Protein AF-0000000080282874 (afdb_homodimer)

Nearest PDB structures (foldseek):
  2zsu-assembly3_E  TM=8.694E-01  e=5.293E-22  Pyrococcus horikoshii
  2zsu-assembly2_C  TM=8.558E-01  e=5.640E-22  Pyrococcus horikoshii
  2zsu-assembly2_D  TM=8.544E-01  e=5.539E-21  Pyrococcus horikoshii
  1mjf-assembly1_A  TM=8.705E-01  e=6.067E-19  Pyrococcus furiosus
  1mjf-assembly1_B  TM=8.726E-01  e=2.451E-18  Pyrococcus furiosus

Solvent-accessible surface area (backbone atoms only — not comparable to full-atom values): 29439 Å² total; per-residue (Å²): 126,81,69,44,74,40,66,18,83,64,42,77,52,32,31,37,36,38,40,28,70,40,81,77,42,76,49,75,55,100,83,45,39,40,36,33,26,34,34,76,50,36,57,26,37,27,47,73,45,32,81,75,42,33,59,72,50,38,63,56,47,45,45,56,45,43,47,60,28,58,52,64,16,75,48,50,46,30,35,37,35,36,43,63,59,32,39,48,63,55,52,51,42,44,66,60,56,24,61,35,32,44,37,28,30,64,54,57,66,59,28,54,50,28,17,69,69,42,93,73,37,29,42,58,67,56,44,54,32,16,60,71,50,54,71,42,42,30,49,40,74,34,53,62,69,60,47,54,54,50,37,52,74,72,64,50,64,23,19,30,38,35,42,40,61,80,77,74,60,93,49,88,78,42,77,64,44,63,66,70,34,68,65,39,52,50,56,55,57,72,28,38,40,93,57,14,22,40,18,26,64,25,42,24,57,33,67,83,45,22,64,56,25,54,53,44,50,52,49,44,59,73,69,25,55,23,70,45,40,35,50,39,65,48,70,52,42,25,21,39,24,33,24,68,58,75,60,94,52,62,49,62,53,31,25,66,40,38,86,73,55,80,67,40,80,81,69,40,50,45,68,46,38,62,26,28,36,59,69,51,57,72,67,70,71,104,126,80,70,43,74,39,68,18,82,63,40,76,52,32,33,37,36,37,41,28,70,39,79,77,44,76,49,75,56,103,83,45,39,40,36,34,24,35,36,73,52,35,57,26,38,28,47,72,47,32,80,74,42,32,60,71,51,37,64,53,47,44,47,55,45,43,47,62,28,57,51,63,17,75,49,48,47,30,35,37,33,35,42,65,60,32,39,49,63,56,52,52,42,44,64,57,56,24,60,33,32,43,36,28,31,64,53,55,66,59,29,52,50,29,16,68,70,43,94,73,36,28,42,56,66,56,44,52,32,15,61,71,49,56,72,43,42,30,50,38,75,35,54,61,71,60,48,51,53,50,36,51,74,73,65,49,64,24,19,30,39,36,44,40,62,79,76,75,58,94,49,86,77,42,77,66,45,61,67,70,34,68,64,40,52,50,56,56,57,72,28,39,40,92,56,14,23,43,17,26,64,26,40,23,56,32,67,83,47,22,64,56,25,53,52,43,51,54,50,43,60,73,70,25,54,23,69,45,40,36,50,38,63,47,68,53,41,25,22,40,25,32,24,67,60,74,59,96,51,61,51,61,51,31,23,64,41,36,83,72,58,75,66,55,68,81,68,43,50,47,68,47,38,62,24,30,35,58,69,52,58,73,67,70,72,104

Organism: Amycolatopsis orientalis (NCBI:txid31958)

Foldseek 3Di:
DDWDKFWADQFVPDTDIFTFPAWPDWDDFPAWTWTWGQGPQGTWIDTNRHTQDGPNCRVLVLCQQAQLQLLQFPDLAEEEEEDPLFALNVVLSVLLPHQAYEYEAQTPPSSCVNLPRPPRGHPNVNVVCQCVVNGRHHYHNDDPVVVLVVCVVVVAAGQEYEYEDDFDDPPPPRPCNVCQDLVVVVSNQVRYDARGKYKYWQWFQDPRTCVSNLVSLVSQVVQAQDKWKFARPVPRTIMIMGHRHHDDCSLQSSLVCQVVSVSAPPNDHSVRSNPRRDHDPVSVVD/DDWDKFWADQFVPDTDIFTFPAWPDWDDFPAWTWTWGQGPQGTWIDTNRHTQDGPNCRVLVLCQQAQLQLLQFPDLAEEEEEDPLFALNVVLSVLLPHQAYEYEAQTPPSSCVNLPRPPRGHPNVNVVCQCVVNGRHHYHNDDPVVVLVVCVVVVAAGQEYEYEDDFDDPPPPRPCNVCQDLVVVVSNQVRYDARGKYKYWQWFQDPRTCVSNLVSLVSQVVQAQDKWKFARPVPRTIMIMGHRHHDPCSLQSSLVCQVPSVSDDPNDHSVRSNPRRDHDPVSVVD

Sequence (572 aa):
MAQRRIAEPMGPGLTRHWDVEEVLFEGRTAFQNVLIGRTAQGISLFCDDERQSTELSQLVYHEALMIPSLLLADRVERVLIIGSSEGVASHLAVAAGAGVVDHVDIDAEAVRACAEHLPYGYTPGELARAERGDGKVRVHYRDGWEFLAEARERGDAYDVVVIDLPDENDDPEAQHNRLYGTDFLTRCTKLLTHGGVVGCQAGCPTLWRNQTLISSWRRFTESFGTVLYYGSDEHEWAFLSGRADVLDDPRTLVAEKIGKAGIGESTMDEDALLTNTVPPFSLRRQMAQRRIAEPMGPGLTRHWDVEEVLFEGRTAFQNVLIGRTAQGISLFCDDERQSTELSQLVYHEALMIPSLLLADRVERVLIIGSSEGVASHLAVAAGAGVVDHVDIDAEAVRACAEHLPYGYTPGELARAERGDGKVRVHYRDGWEFLAEARERGDAYDVVVIDLPDENDDPEAQHNRLYGTDFLTRCTKLLTHGGVVGCQAGCPTLWRNQTLISSWRRFTESFGTVLYYGSDEHEWAFLSGRADVLDDPRTLVAEKIGKAGIGESTMDEDALLTNTVPPFSLRRQ

pLDDT: mean 92.94, std 9.91, range [42.59, 98.81]

Structure (mmCIF, N/CA/C/O backbone):
data_AF-0000000080282874-model_v1
#
loop_
_entity.id
_entity.type
_entity.pdbx_description
1 polymer 'Polyamine aminopropyltransferase'
#
loop_
_atom_site.group_PDB
_atom_site.id
_atom_site.type_symbol
_atom_site.label_atom_id
_atom_site.label_alt_id
_atom_site.label_comp_id
_atom_site.label_asym_id
_atom_site.label_entity_id
_atom_site.label_seq_id
_atom_site.pdbx_PDB_ins_code
_atom_site.Cartn_x
_atom_site.Cartn_y
_atom_site.Cartn_z
_atom_site.occupancy
_atom_site.B_iso_or_equiv
_atom_site.auth_seq_id
_atom_site.auth_comp_id
_atom_site.auth_asym_id
_atom_site.auth_atom_id
_atom_site.pdbx_PDB_model_num
ATOM 1 N N . MET A 1 1 ? -14.344 20.844 -23.422 1 42.59 1 MET A N 1
ATOM 2 C CA . MET A 1 1 ? -13.219 21.484 -22.75 1 42.59 1 MET A CA 1
ATOM 3 C C . MET A 1 1 ? -12.023 20.547 -22.672 1 42.59 1 MET A C 1
ATOM 5 O O . MET A 1 1 ? -12.195 19.328 -22.656 1 42.59 1 MET A O 1
ATOM 9 N N . ALA A 1 2 ? -10.891 20.875 -22.984 1 52.03 2 ALA A N 1
ATOM 10 C CA . ALA A 1 2 ? -9.742 20.016 -23.234 1 52.03 2 ALA A CA 1
ATOM 11 C C . ALA A 1 2 ? -9.352 19.25 -21.969 1 52.03 2 ALA A C 1
ATOM 13 O O . ALA A 1 2 ? -9.281 19.812 -20.875 1 52.03 2 ALA A O 1
ATOM 14 N N . GLN A 1 3 ? -9.484 18.016 -21.844 1 78.25 3 GLN A N 1
ATOM 15 C CA . GLN A 1 3 ? -9.016 17.094 -20.812 1 78.25 3 GLN A CA 1
ATOM 16 C C . GLN A 1 3 ? -7.574 17.391 -20.422 1 78.25 3 GLN A C 1
ATOM 18 O O . GLN A 1 3 ? -6.727 17.641 -21.281 1 78.25 3 GLN A O 1
ATOM 23 N N . ARG A 1 4 ? -7.441 17.953 -19.109 1 92.5 4 ARG A N 1
ATOM 24 C CA . ARG A 1 4 ? -6.113 18.203 -18.562 1 92.5 4 ARG A CA 1
ATOM 25 C C . ARG A 1 4 ? -5.508 16.922 -18 1 92.5 4 ARG A C 1
ATOM 27 O O . ARG A 1 4 ? -6.215 16.109 -17.391 1 92.5 4 ARG A O 1
ATOM 34 N N . ARG A 1 5 ? -4.246 16.672 -18.328 1 95.88 5 ARG A N 1
ATOM 35 C CA . ARG A 1 5 ? -3.523 15.547 -17.734 1 95.88 5 ARG A CA 1
ATOM 36 C C . ARG A 1 5 ? -2.377 16.031 -16.859 1 95.88 5 ARG A C 1
ATOM 38 O O . ARG A 1 5 ? -1.613 16.922 -17.25 1 95.88 5 ARG A O 1
ATOM 45 N N . ILE A 1 6 ? -2.301 15.555 -15.648 1 97.69 6 ILE A N 1
ATOM 46 C CA . ILE A 1 6 ? -1.241 15.906 -14.711 1 97.69 6 ILE A CA 1
ATOM 47 C C . ILE A 1 6 ? -0.282 14.727 -14.555 1 97.69 6 ILE A C 1
ATOM 49 O O . ILE A 1 6 ? -0.709 13.602 -14.281 1 97.69 6 ILE A O 1
ATOM 53 N N . ALA A 1 7 ? 0.97 14.961 -14.734 1 97.12 7 ALA A N 1
ATOM 54 C CA . ALA A 1 7 ? 2.01 13.953 -14.531 1 97.12 7 ALA A CA 1
ATOM 55 C C . ALA A 1 7 ? 2.668 14.125 -13.164 1 97.12 7 ALA A C 1
ATOM 57 O O . ALA A 1 7 ? 3.422 15.078 -12.945 1 97.12 7 ALA A O 1
ATOM 58 N N . GLU A 1 8 ? 2.363 13.227 -12.297 1 95.94 8 GLU A N 1
ATOM 59 C CA . GLU A 1 8 ? 2.891 13.234 -10.938 1 95.94 8 GLU A CA 1
ATOM 60 C C . GLU A 1 8 ? 4.156 12.391 -10.828 1 95.94 8 GLU A C 1
ATOM 62 O O . GLU A 1 8 ? 4.125 11.18 -11.07 1 95.94 8 GLU A O 1
ATOM 67 N N . PRO A 1 9 ? 5.25 12.977 -10.422 1 93.19 9 PRO A N 1
ATOM 68 C CA . PRO A 1 9 ? 6.426 12.141 -10.164 1 93.19 9 PRO A CA 1
ATOM 69 C C . PRO A 1 9 ? 6.23 11.188 -8.984 1 93.19 9 PRO A C 1
ATOM 71 O O . PRO A 1 9 ? 5.777 11.609 -7.918 1 93.19 9 PRO A O 1
ATOM 74 N N . MET A 1 10 ? 6.543 9.922 -9.18 1 92.12 10 MET A N 1
ATOM 75 C CA . MET A 1 10 ? 6.375 8.93 -8.125 1 92.12 10 MET A CA 1
ATOM 76 C C . MET A 1 10 ? 7.73 8.461 -7.594 1 92.12 10 MET A C 1
ATOM 78 O O . MET A 1 10 ? 7.859 8.125 -6.414 1 92.12 10 MET A O 1
ATOM 82 N N . GLY A 1 11 ? 8.703 8.422 -8.438 1 89.94 11 GLY A N 1
ATOM 83 C CA . GLY A 1 11 ? 10.047 7.93 -8.195 1 89.94 11 GLY A CA 1
ATOM 84 C C . GLY A 1 11 ? 10.891 7.852 -9.461 1 89.94 11 GLY A C 1
ATOM 85 O O . GLY A 1 11 ? 10.445 8.258 -10.531 1 89.94 11 GLY A O 1
ATOM 86 N N . PRO A 1 12 ? 12.094 7.375 -9.32 1 92.88 12 PRO A N 1
ATOM 87 C CA . PRO A 1 12 ? 12.961 7.301 -10.5 1 92.88 12 PRO A CA 1
ATOM 88 C C . PRO A 1 12 ? 12.32 6.52 -11.648 1 92.88 12 PRO A C 1
ATOM 90 O O . PRO A 1 12 ? 12.008 5.336 -11.492 1 92.88 12 PRO A O 1
ATOM 93 N N . GLY A 1 13 ? 12.133 7.199 -12.805 1 95.5 13 GLY A N 1
ATOM 94 C CA . GLY A 1 13 ? 11.641 6.555 -14.008 1 95.5 13 GLY A CA 1
ATOM 95 C C . GLY A 1 13 ? 10.156 6.223 -13.945 1 95.5 13 GLY A C 1
ATOM 96 O O . GLY A 1 13 ? 9.664 5.43 -14.75 1 95.5 13 GLY A O 1
ATOM 97 N N . LEU A 1 14 ? 9.469 6.82 -12.969 1 96 14 LEU A N 1
ATOM 98 C CA . LEU A 1 14 ? 8.07 6.488 -12.758 1 96 14 LEU A CA 1
ATOM 99 C C . LEU A 1 14 ? 7.238 7.75 -12.539 1 96 14 LEU A C 1
ATOM 101 O O . LEU A 1 14 ? 7.59 8.594 -11.711 1 96 14 LEU A O 1
ATOM 105 N N . THR A 1 15 ? 6.152 7.898 -13.289 1 96.56 15 THR A N 1
ATOM 106 C CA . THR A 1 15 ? 5.191 8.977 -13.094 1 96.56 15 THR A CA 1
ATOM 107 C C . THR A 1 15 ? 3.764 8.43 -13.086 1 96.56 15 THR A C 1
ATOM 109 O O . THR A 1 15 ? 3.488 7.391 -13.68 1 96.56 15 THR A O 1
ATOM 112 N N . ARG A 1 16 ? 2.928 9.039 -12.398 1 97.06 16 ARG A N 1
ATOM 113 C CA . ARG A 1 16 ? 1.491 8.789 -12.414 1 97.06 16 ARG A CA 1
ATOM 114 C C . ARG A 1 16 ? 0.75 9.906 -13.148 1 97.06 16 ARG A C 1
ATOM 116 O O . ARG A 1 16 ? 0.977 11.086 -12.883 1 97.06 16 ARG A O 1
ATOM 123 N N . HIS A 1 17 ? -0.112 9.5 -13.984 1 97.75 17 HIS A N 1
ATOM 124 C CA . HIS A 1 17 ? -0.847 10.477 -14.781 1 97.75 17 HIS A CA 1
ATOM 125 C C . HIS A 1 17 ? -2.322 10.5 -14.398 1 97.75 17 HIS A C 1
ATOM 127 O O . HIS A 1 17 ? -2.988 9.461 -14.414 1 97.75 17 HIS A O 1
ATOM 133 N N . TRP A 1 18 ? -2.768 11.68 -14.102 1 97.88 18 TRP A N 1
ATOM 134 C CA . TRP A 1 18 ? -4.152 11.914 -13.711 1 97.88 18 TRP A CA 1
ATOM 135 C C . TRP A 1 18 ? -4.926 12.602 -14.828 1 97.88 18 TRP A C 1
ATOM 137 O O . TRP A 1 18 ? -4.504 13.648 -15.336 1 97.88 18 TRP A O 1
ATOM 147 N N . ASP A 1 19 ? -6.027 11.953 -15.203 1 98 19 ASP A N 1
ATOM 148 C CA . ASP A 1 19 ? -6.969 12.664 -16.062 1 98 19 ASP A CA 1
ATOM 149 C C . ASP A 1 19 ? -7.836 13.625 -15.258 1 98 19 ASP A C 1
ATOM 151 O O . ASP A 1 19 ? -8.531 13.211 -14.328 1 98 19 ASP A O 1
ATOM 155 N N . VAL A 1 20 ? -7.723 14.883 -15.594 1 98.06 20 VAL A N 1
ATOM 156 C CA . VAL A 1 20 ? -8.578 15.898 -14.984 1 98.06 20 VAL A CA 1
ATOM 157 C C . VAL A 1 20 ? -9.695 16.281 -15.953 1 98.06 20 VAL A C 1
ATOM 159 O O . VAL A 1 20 ? -9.461 16.953 -16.953 1 98.06 20 VAL A O 1
ATOM 162 N N . GLU A 1 21 ? -10.867 15.883 -15.609 1 97.44 21 GLU A N 1
ATOM 163 C CA . GLU A 1 21 ? -12.016 16.031 -16.5 1 97.44 21 GLU A CA 1
ATOM 164 C C . GLU A 1 21 ? -12.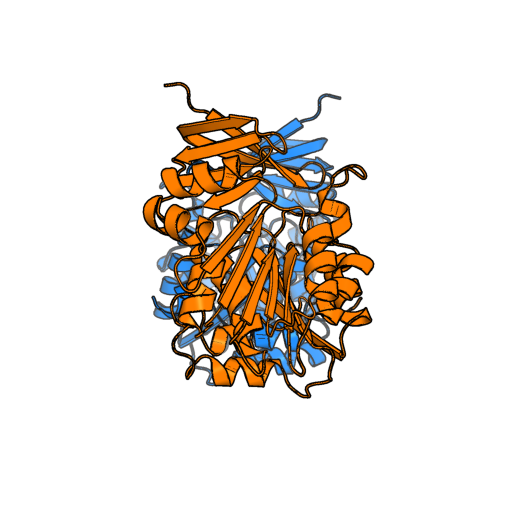461 17.484 -16.578 1 97.44 21 GLU A C 1
ATOM 166 O O . GLU A 1 21 ? -12.945 17.938 -17.625 1 97.44 21 GLU A O 1
ATOM 171 N N . GLU A 1 22 ? -12.375 18.141 -15.484 1 97.19 22 GLU A N 1
ATOM 172 C CA . GLU A 1 22 ? -12.781 19.531 -15.352 1 97.19 22 GLU A CA 1
ATOM 173 C C . GLU A 1 22 ? -11.875 20.297 -14.391 1 97.19 22 GLU A C 1
ATOM 175 O O . GLU A 1 22 ? -11.672 19.859 -13.25 1 97.19 22 GLU A O 1
ATOM 180 N N . VAL A 1 23 ? -11.359 21.375 -14.867 1 98 23 VAL A N 1
ATOM 181 C CA . VAL A 1 23 ? -10.562 22.25 -14 1 98 23 VAL A CA 1
ATOM 182 C C . VAL A 1 23 ? -11.477 23.25 -13.305 1 98 23 VAL A C 1
ATOM 184 O O . VAL A 1 23 ? -12.148 24.047 -13.961 1 98 23 VAL A O 1
ATOM 187 N N . LEU A 1 24 ? -11.477 23.188 -12.031 1 98 24 LEU A N 1
ATOM 188 C CA . LEU A 1 24 ? -12.305 24.094 -11.242 1 98 24 LEU A CA 1
ATOM 189 C C . LEU A 1 24 ? -11.531 25.328 -10.828 1 98 24 LEU A C 1
ATOM 191 O O . LEU A 1 24 ? -12.109 26.406 -10.664 1 98 24 LEU A O 1
ATOM 195 N N . PHE A 1 25 ? -10.289 25.203 -10.594 1 98.12 25 PHE A N 1
ATOM 196 C CA . PHE A 1 25 ? -9.398 26.281 -10.211 1 98.12 25 PHE A CA 1
ATOM 197 C C . PHE A 1 25 ? -7.969 25.984 -10.648 1 98.12 25 PHE A C 1
ATOM 199 O O . PHE A 1 25 ? -7.5 24.844 -10.531 1 98.12 25 PHE A O 1
ATOM 206 N N . GLU A 1 26 ? -7.312 26.938 -11.172 1 97.81 26 GLU A N 1
ATOM 207 C CA . GLU A 1 26 ? -5.883 26.875 -11.469 1 97.81 26 GLU A CA 1
ATOM 208 C C . GLU A 1 26 ? -5.215 28.234 -11.273 1 97.81 26 GLU A C 1
ATOM 210 O O . GLU A 1 26 ? -5.699 29.25 -11.781 1 97.81 26 GLU A O 1
ATOM 215 N N . GLY A 1 27 ? -4.156 28.156 -10.484 1 97.38 27 GLY A N 1
ATOM 216 C CA . GLY A 1 27 ? -3.449 29.406 -10.242 1 97.38 27 GLY A CA 1
ATOM 217 C C . GLY A 1 27 ? -2.043 29.203 -9.711 1 97.38 27 GLY A C 1
ATOM 218 O O . GLY A 1 27 ? -1.747 28.172 -9.102 1 97.38 27 GLY A O 1
ATOM 219 N N . ARG A 1 28 ? -1.197 30.156 -9.945 1 97.06 28 ARG A N 1
ATOM 220 C CA . ARG A 1 28 ? 0.144 30.203 -9.375 1 97.06 28 ARG A CA 1
ATOM 221 C C . ARG A 1 28 ? 0.19 31.141 -8.172 1 97.06 28 ARG A C 1
ATOM 223 O O . ARG A 1 28 ? -0.082 32.344 -8.312 1 97.06 28 ARG A O 1
ATOM 230 N N . THR A 1 29 ? 0.464 30.547 -7.066 1 96.81 29 THR A N 1
ATOM 231 C CA . THR A 1 29 ? 0.638 31.375 -5.875 1 96.81 29 THR A CA 1
ATOM 232 C C . THR A 1 29 ? 2.098 31.781 -5.711 1 96.81 29 THR A C 1
ATOM 234 O O . THR A 1 29 ? 2.932 31.484 -6.57 1 96.81 29 THR A O 1
ATOM 237 N N . ALA A 1 30 ? 2.434 32.5 -4.668 1 94.94 30 ALA A N 1
ATOM 238 C CA . ALA A 1 30 ? 3.812 32.875 -4.383 1 94.94 30 ALA A CA 1
ATOM 239 C C . ALA A 1 30 ? 4.668 31.656 -4.062 1 94.94 30 ALA A C 1
ATOM 241 O O . ALA A 1 30 ? 5.898 31.719 -4.117 1 94.94 30 ALA A O 1
ATOM 242 N N . PHE A 1 31 ? 4.043 30.484 -3.9 1 93 31 PHE A N 1
ATOM 243 C CA . PHE A 1 31 ? 4.785 29.344 -3.379 1 93 31 PHE A CA 1
ATOM 244 C C . PHE A 1 31 ? 4.691 28.141 -4.328 1 93 31 PHE A C 1
ATOM 246 O O . PHE A 1 31 ? 5.621 27.344 -4.422 1 93 31 PHE A O 1
ATOM 253 N N . GLN A 1 32 ? 3.602 28.031 -5.008 1 94.25 32 GLN A N 1
ATOM 254 C CA . GLN A 1 32 ? 3.379 26.812 -5.773 1 94.25 32 GLN A CA 1
ATOM 255 C C . GLN A 1 32 ? 2.271 27.016 -6.809 1 94.25 32 GLN A C 1
ATOM 257 O O . GLN A 1 32 ? 1.521 27.984 -6.742 1 94.25 32 GLN A O 1
ATOM 262 N N . ASN A 1 33 ? 2.271 26.125 -7.746 1 96.5 33 ASN A N 1
ATOM 263 C CA . ASN A 1 33 ? 1.118 26 -8.633 1 96.5 33 ASN A CA 1
ATOM 264 C C . ASN A 1 33 ? 0.015 25.156 -8 1 96.5 33 ASN A C 1
ATOM 266 O O . ASN A 1 33 ? 0.28 24.078 -7.477 1 96.5 33 ASN A O 1
ATOM 270 N N . VAL A 1 34 ? -1.17 25.672 -8.016 1 97.56 34 VAL A N 1
ATOM 271 C CA . VAL A 1 34 ? -2.307 24.984 -7.418 1 97.56 34 VAL A CA 1
ATOM 272 C C . VAL A 1 34 ? -3.35 24.688 -8.492 1 97.56 34 VAL A C 1
ATOM 274 O O . VAL A 1 34 ? -3.721 25.562 -9.273 1 97.56 34 VAL A O 1
ATOM 277 N N . LEU A 1 35 ? -3.742 23.438 -8.57 1 98 35 LEU A N 1
ATOM 278 C CA . LEU A 1 35 ? -4.824 23.016 -9.453 1 98 35 LEU A CA 1
ATOM 279 C C . LEU A 1 35 ? -5.855 22.188 -8.703 1 98 35 LEU A C 1
ATOM 281 O O . LEU A 1 35 ? -5.496 21.25 -7.984 1 98 35 LEU A O 1
ATOM 285 N N . ILE A 1 36 ? -7.125 22.625 -8.742 1 98.31 36 ILE A N 1
ATOM 286 C CA . ILE A 1 36 ? -8.258 21.859 -8.227 1 98.31 36 ILE A CA 1
ATOM 287 C C . ILE A 1 36 ? -9.18 21.469 -9.383 1 98.31 36 ILE A C 1
ATOM 289 O O . ILE A 1 36 ? -9.602 22.312 -10.164 1 98.31 36 ILE A O 1
ATOM 293 N N . GLY A 1 37 ? -9.375 20.188 -9.523 1 98.06 37 GLY A N 1
ATOM 294 C CA . GLY A 1 37 ? -10.195 19.734 -10.625 1 98.06 37 GLY A CA 1
ATOM 295 C C . GLY A 1 37 ? -10.93 18.438 -10.328 1 98.06 37 GLY A C 1
ATOM 296 O O . GLY A 1 37 ? -10.688 17.812 -9.297 1 98.06 37 GLY A O 1
ATOM 297 N N . ARG A 1 38 ? -11.859 18.062 -11.188 1 98.19 38 ARG A N 1
ATOM 298 C CA . ARG A 1 38 ? -12.625 16.828 -11.078 1 98.19 38 ARG A CA 1
ATOM 299 C C . ARG A 1 38 ? -11.883 15.664 -11.742 1 98.19 38 ARG A C 1
ATOM 301 O O . ARG A 1 38 ? -11.492 15.758 -12.906 1 98.19 38 ARG A O 1
ATOM 308 N N . THR A 1 39 ? -11.641 14.625 -10.977 1 97.75 39 THR A N 1
ATOM 309 C CA . THR A 1 39 ? -11.055 13.375 -11.453 1 97.75 39 THR A CA 1
ATOM 310 C C . THR A 1 39 ? -12.016 12.211 -11.234 1 97.75 39 THR A C 1
ATOM 312 O O . THR A 1 39 ? -13.125 12.406 -10.734 1 97.75 39 THR A O 1
ATOM 315 N N . ALA A 1 40 ? -11.625 11.039 -11.633 1 97.19 40 ALA A N 1
ATOM 316 C CA . ALA A 1 40 ? -12.43 9.844 -11.391 1 97.19 40 ALA A CA 1
ATOM 317 C C . ALA A 1 40 ? -12.523 9.547 -9.891 1 97.19 40 ALA A C 1
ATOM 319 O O . ALA A 1 40 ? -13.391 8.789 -9.461 1 97.19 40 ALA A O 1
ATOM 320 N N . GLN A 1 41 ? -11.633 10.148 -9.094 1 97.38 41 GLN A N 1
ATOM 321 C CA . GLN A 1 41 ? -11.609 9.961 -7.645 1 97.38 41 GLN A CA 1
ATOM 322 C C . GLN A 1 41 ? -12.289 11.125 -6.926 1 97.38 41 GLN A C 1
ATOM 324 O O . GLN A 1 41 ? -12.102 11.312 -5.723 1 97.38 41 GLN A O 1
ATOM 329 N N . GLY A 1 42 ? -13.039 11.875 -7.695 1 97.94 42 GLY A N 1
ATOM 330 C CA . GLY A 1 42 ? -13.711 13.039 -7.141 1 97.94 42 GLY A CA 1
ATOM 331 C C . GLY A 1 42 ? -12.891 14.312 -7.262 1 97.94 42 GLY A C 1
ATOM 332 O O . GLY A 1 42 ? -11.859 14.336 -7.941 1 97.94 42 GLY A O 1
ATOM 333 N N . ILE A 1 43 ? -13.383 15.383 -6.672 1 98.5 43 ILE A N 1
ATOM 334 C CA . ILE A 1 43 ? -12.664 16.656 -6.727 1 98.5 43 ILE A CA 1
ATOM 335 C C . ILE A 1 43 ? -11.32 16.516 -6.016 1 98.5 43 ILE A C 1
ATOM 337 O O . ILE A 1 43 ? -11.258 16.078 -4.863 1 98.5 43 ILE A O 1
ATOM 341 N N . SER A 1 44 ? -10.25 16.875 -6.762 1 98 44 SER A N 1
ATOM 342 C CA . SER A 1 44 ? -8.883 16.594 -6.336 1 98 44 SER A CA 1
ATOM 343 C C . SER A 1 44 ? -8.031 17.859 -6.32 1 98 44 SER A C 1
ATOM 345 O O . SER A 1 44 ? -8.242 18.766 -7.129 1 98 44 SER A O 1
ATOM 347 N N . LEU A 1 45 ? -7.113 17.891 -5.375 1 98.06 45 LEU A N 1
ATOM 348 C CA . LEU A 1 45 ? -6.152 18.984 -5.23 1 98.06 45 LEU A CA 1
ATOM 349 C C . LEU A 1 45 ? -4.77 18.547 -5.711 1 98.06 45 LEU A C 1
ATOM 351 O O . LEU A 1 45 ? -4.254 17.516 -5.285 1 98.06 45 LEU A O 1
ATOM 355 N N . PHE A 1 46 ? -4.199 19.344 -6.598 1 97.19 46 PHE A N 1
ATOM 356 C CA . PHE A 1 46 ? -2.822 19.156 -7.047 1 97.19 46 PHE A CA 1
ATOM 357 C C . PHE A 1 46 ? -1.985 20.391 -6.738 1 97.19 46 PHE A C 1
ATOM 359 O O . PHE A 1 46 ? -2.43 21.516 -6.961 1 97.19 46 PHE A O 1
ATOM 366 N N . CYS A 1 47 ? -0.812 20.172 -6.203 1 96.06 47 CYS A N 1
ATOM 367 C CA . CYS A 1 47 ? 0.182 21.219 -6.031 1 96.06 47 CYS A CA 1
ATOM 368 C C . CYS A 1 47 ? 1.491 20.859 -6.719 1 96.06 47 CYS A C 1
ATOM 370 O O . CYS A 1 47 ? 2.066 19.797 -6.449 1 96.06 47 CYS A O 1
ATOM 372 N N . ASP A 1 48 ? 1.982 21.75 -7.672 1 93.62 48 ASP A N 1
ATOM 373 C CA . ASP A 1 48 ? 3.176 21.469 -8.461 1 93.62 48 ASP A CA 1
ATOM 374 C C . ASP A 1 48 ? 3.129 20.062 -9.047 1 93.62 48 ASP A C 1
ATOM 376 O O . ASP A 1 48 ? 4.086 19.297 -8.914 1 93.62 48 ASP A O 1
ATOM 380 N N . ASP A 1 49 ? 1.952 19.672 -9.5 1 93.44 49 ASP A N 1
ATOM 381 C CA . ASP A 1 49 ? 1.673 18.453 -10.258 1 93.44 49 ASP A CA 1
ATOM 382 C C . ASP A 1 49 ? 1.681 17.234 -9.344 1 93.44 49 ASP A C 1
ATOM 384 O O . ASP A 1 49 ? 1.706 16.094 -9.82 1 93.44 49 ASP A O 1
ATOM 388 N N . GLU A 1 50 ? 1.639 17.453 -8.062 1 94.56 50 GLU A N 1
ATOM 389 C CA . GLU A 1 50 ? 1.516 16.344 -7.125 1 94.56 50 GLU A CA 1
ATOM 390 C C . GLU A 1 50 ? 0.129 16.312 -6.488 1 94.56 50 GLU A C 1
ATOM 392 O O . GLU A 1 50 ? -0.357 17.328 -5.996 1 94.56 50 GLU A O 1
ATOM 397 N N . ARG A 1 51 ? -0.451 15.164 -6.605 1 96.06 51 ARG A N 1
ATOM 398 C CA . ARG A 1 51 ? -1.735 15.008 -5.93 1 96.06 51 ARG A CA 1
ATOM 399 C C . ARG A 1 51 ? -1.586 15.195 -4.422 1 96.06 51 ARG A C 1
ATOM 401 O O . ARG A 1 51 ? -0.739 14.555 -3.793 1 96.06 51 ARG A O 1
ATOM 408 N N . GLN A 1 52 ? -2.365 16.078 -3.859 1 95.62 52 GLN A N 1
ATOM 409 C CA . GLN A 1 52 ? -2.324 16.328 -2.424 1 95.62 52 GLN A CA 1
ATOM 410 C C . GLN A 1 52 ? -3.52 15.703 -1.718 1 95.62 52 GLN A C 1
ATOM 412 O O . GLN A 1 52 ? -3.426 15.312 -0.551 1 95.62 52 GLN A O 1
ATOM 417 N N . SER A 1 53 ? -4.621 15.672 -2.449 1 95.94 53 SER A N 1
ATOM 418 C CA . SER A 1 53 ? -5.844 15.164 -1.836 1 95.94 53 SER A CA 1
ATOM 419 C C . SER A 1 53 ? -6.895 14.836 -2.891 1 95.94 53 SER A C 1
ATOM 421 O O . SER A 1 53 ? -6.957 15.484 -3.938 1 95.94 53 SER A O 1
AT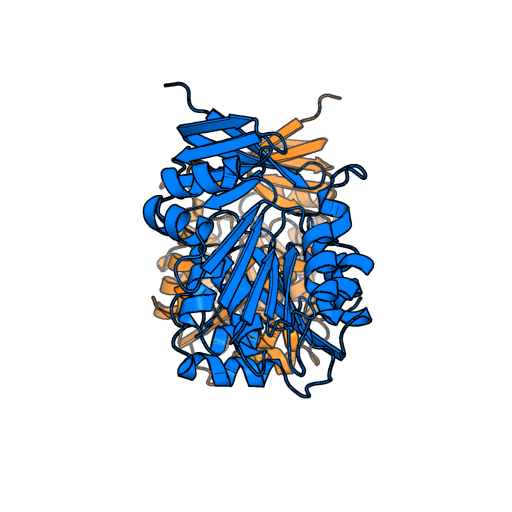OM 423 N N . THR A 1 54 ? -7.645 13.812 -2.621 1 97.19 54 THR A N 1
ATOM 424 C CA . THR A 1 54 ? -8.805 13.461 -3.439 1 97.19 54 THR A CA 1
ATOM 425 C C . THR A 1 54 ? -10.047 13.281 -2.572 1 97.19 54 THR A C 1
ATOM 427 O O . THR A 1 54 ? -9.961 12.766 -1.456 1 97.19 54 THR A O 1
ATOM 430 N N . GLU A 1 55 ? -11.148 13.664 -3.137 1 97.94 55 GLU A N 1
ATOM 431 C CA . GLU A 1 55 ? -12.422 13.523 -2.432 1 97.94 55 GLU A CA 1
ATOM 432 C C . GLU A 1 55 ? -12.641 12.086 -1.974 1 97.94 55 GLU A C 1
ATOM 434 O O . GLU A 1 55 ? -13.078 11.844 -0.846 1 97.94 55 GLU A O 1
ATOM 439 N N . LEU A 1 56 ? -12.266 11.141 -2.672 1 96.75 56 LEU A N 1
ATOM 440 C CA . LEU A 1 56 ? -12.523 9.727 -2.439 1 96.75 56 LEU A CA 1
ATOM 441 C C . LEU A 1 56 ? -11.766 9.234 -1.212 1 96.75 56 LEU A C 1
ATOM 443 O O . LEU A 1 56 ? -12.305 8.453 -0.417 1 96.75 56 LEU A O 1
ATOM 447 N N . SER A 1 57 ? -10.484 9.688 -1.061 1 96.12 57 SER A N 1
ATOM 448 C CA . SER A 1 57 ? -9.641 8.992 -0.098 1 96.12 57 SER A CA 1
ATOM 449 C C . SER A 1 57 ? -9.117 9.953 0.971 1 96.12 57 SER A C 1
ATOM 451 O O . SER A 1 57 ? -8.375 9.547 1.868 1 96.12 57 SER A O 1
ATOM 453 N N . GLN A 1 58 ? -9.523 11.211 0.981 1 96.62 58 GLN A N 1
ATOM 454 C CA . GLN A 1 58 ? -8.914 12.211 1.854 1 96.62 58 GLN A CA 1
ATOM 455 C C . GLN A 1 58 ? -9.156 11.875 3.324 1 96.62 58 GLN A C 1
ATOM 457 O O . GLN A 1 58 ? -8.289 12.109 4.168 1 96.62 58 GLN A O 1
ATOM 462 N N . LEU A 1 59 ? -10.297 11.336 3.637 1 96.31 59 LEU A N 1
ATOM 463 C CA . LEU A 1 59 ? -10.586 11.07 5.043 1 96.31 59 LEU A CA 1
ATOM 464 C C . LEU A 1 59 ? -9.711 9.93 5.562 1 96.31 59 LEU A C 1
ATOM 466 O O . LEU A 1 59 ? -9.266 9.961 6.715 1 96.31 59 LEU A O 1
ATOM 470 N N . VAL A 1 60 ? -9.461 8.883 4.742 1 96.62 60 VAL A N 1
ATOM 471 C CA . VAL A 1 60 ? -8.547 7.805 5.109 1 96.62 60 VAL A CA 1
ATOM 472 C C . VAL A 1 60 ? -7.164 8.375 5.422 1 96.62 60 VAL A C 1
ATOM 474 O O . VAL A 1 60 ? -6.551 8.023 6.43 1 96.62 60 VAL A O 1
ATOM 477 N N . TYR A 1 61 ? -6.746 9.312 4.641 1 96.69 61 TYR A N 1
ATOM 478 C CA . TYR A 1 61 ? -5.457 9.961 4.84 1 96.69 61 TYR A CA 1
ATOM 479 C C . TYR A 1 61 ? -5.441 10.758 6.141 1 96.69 61 TYR A C 1
ATOM 481 O O . TYR A 1 61 ? -4.543 10.586 6.973 1 96.69 61 TYR A O 1
ATOM 489 N N . HIS A 1 62 ? -6.398 11.578 6.316 1 96.69 62 HIS A N 1
ATOM 490 C CA . HIS A 1 62 ? -6.383 12.516 7.43 1 96.69 62 HIS A CA 1
ATOM 491 C C . HIS A 1 62 ? -6.555 11.797 8.766 1 96.69 62 HIS A C 1
ATOM 493 O O . HIS A 1 62 ? -5.941 12.172 9.766 1 96.69 62 HIS A O 1
ATOM 499 N N . GLU A 1 63 ? -7.352 10.82 8.773 1 96.44 63 GLU A N 1
ATOM 500 C CA . GLU A 1 63 ? -7.496 10.062 10.008 1 96.44 63 GLU A CA 1
ATOM 501 C C . GLU A 1 63 ? -6.219 9.289 10.328 1 96.44 63 GLU A C 1
ATOM 503 O O . GLU A 1 63 ? -5.816 9.195 11.492 1 96.44 63 GLU A O 1
ATOM 508 N N . ALA A 1 64 ? -5.613 8.75 9.297 1 96.81 64 ALA A N 1
ATOM 509 C CA . ALA A 1 64 ? -4.34 8.062 9.508 1 96.81 64 ALA A CA 1
ATOM 510 C C . ALA A 1 64 ? -3.289 9.016 10.07 1 96.81 64 ALA A C 1
ATOM 512 O O . ALA A 1 64 ? -2.455 8.617 10.891 1 96.81 64 ALA A O 1
ATOM 513 N N . LEU A 1 65 ? -3.309 10.219 9.648 1 96.94 65 LEU A N 1
ATOM 514 C CA . LEU A 1 65 ? -2.375 11.25 10.094 1 96.94 65 LEU A CA 1
ATOM 515 C C . LEU A 1 65 ? -2.689 11.688 11.523 1 96.94 65 LEU A C 1
ATOM 517 O O . LEU A 1 65 ? -1.786 11.805 12.352 1 96.94 65 LEU A O 1
ATOM 521 N N . MET A 1 66 ? -3.963 11.852 11.844 1 97.5 66 MET A N 1
ATOM 522 C CA . MET A 1 66 ? -4.359 12.578 13.047 1 97.5 66 MET A CA 1
ATOM 523 C C . MET A 1 66 ? -4.625 11.617 14.203 1 97.5 66 MET A C 1
ATOM 525 O O . MET A 1 66 ? -4.156 11.836 15.32 1 97.5 66 MET A O 1
ATOM 529 N N . ILE A 1 67 ? -5.277 10.562 13.945 1 97.25 67 ILE A N 1
ATOM 530 C CA . ILE A 1 67 ? -5.906 9.797 15.016 1 97.25 67 ILE A CA 1
ATOM 531 C C . ILE A 1 67 ? -4.832 9.133 15.875 1 97.25 67 ILE A C 1
ATOM 533 O O . ILE A 1 67 ? -4.867 9.227 17.109 1 97.25 67 ILE A O 1
ATOM 537 N N . PRO A 1 68 ? -3.811 8.484 15.266 1 97.56 68 PRO A N 1
ATOM 538 C CA . PRO A 1 68 ? -2.779 7.898 16.125 1 97.56 68 PRO A CA 1
ATOM 539 C C . PRO A 1 68 ? -2.111 8.938 17.031 1 97.56 68 PRO A C 1
ATOM 541 O O . PRO A 1 68 ? -1.876 8.672 18.219 1 97.56 68 PRO A O 1
ATOM 544 N N . SER A 1 69 ? -1.85 10.125 16.5 1 97.81 69 SER A N 1
ATOM 545 C CA . SER A 1 69 ? -1.207 11.18 17.281 1 97.81 69 SER A CA 1
ATOM 546 C C . SER A 1 69 ? -2.119 11.68 18.391 1 97.81 69 SER A C 1
ATOM 548 O O . SER A 1 69 ? -1.676 11.867 19.531 1 97.81 69 SER A O 1
ATOM 550 N N . LEU A 1 70 ? -3.373 11.844 18.062 1 97.88 70 LEU A N 1
ATOM 551 C CA . LEU A 1 70 ? -4.344 12.336 19.031 1 97.88 70 LEU A CA 1
ATOM 552 C C . LEU A 1 70 ? -4.547 11.336 20.156 1 97.88 70 LEU A C 1
ATOM 554 O O . LEU A 1 70 ? -4.648 11.719 21.328 1 97.88 70 LEU A O 1
ATOM 558 N N . LEU A 1 71 ? -4.555 10.094 19.828 1 97.25 71 LEU A N 1
ATOM 559 C CA . LEU A 1 71 ? -4.785 9.047 20.828 1 97.25 71 LEU A CA 1
ATOM 560 C C . LEU A 1 71 ? -3.537 8.82 21.672 1 97.25 71 LEU A C 1
ATOM 562 O O . LEU A 1 71 ? -3.635 8.422 22.844 1 97.25 71 LEU A O 1
ATOM 566 N N . LEU A 1 72 ? -2.387 9.062 21.094 1 98 72 LEU A N 1
ATOM 567 C CA . LEU A 1 72 ? -1.125 8.836 21.797 1 98 72 LEU A CA 1
ATOM 568 C C . LEU A 1 72 ? -0.862 9.93 22.812 1 98 72 LEU A C 1
ATOM 570 O O . LEU A 1 72 ? -0.178 9.703 23.812 1 98 72 LEU A O 1
ATOM 574 N N . ALA A 1 73 ? -1.416 11.109 22.625 1 98.06 73 ALA A N 1
ATOM 575 C CA . ALA A 1 73 ? -1.206 12.258 23.516 1 98.06 73 ALA A CA 1
ATOM 576 C C . ALA A 1 73 ? -1.979 12.094 24.812 1 98.06 73 ALA A C 1
ATOM 578 O O . ALA A 1 73 ? -3.064 11.508 24.844 1 98.06 73 ALA A O 1
ATOM 579 N N . ASP A 1 74 ? -1.437 12.641 25.891 1 97.69 74 ASP A N 1
ATOM 580 C CA . ASP A 1 74 ? -2.125 12.609 27.172 1 97.69 74 ASP A CA 1
ATOM 581 C C . ASP A 1 74 ? -3.346 13.523 27.156 1 97.69 74 ASP A C 1
ATOM 583 O O . ASP A 1 74 ? -4.359 13.227 27.797 1 97.69 74 ASP A O 1
ATOM 587 N N . ARG A 1 75 ? -3.121 14.609 26.484 1 96.81 75 ARG A N 1
ATOM 588 C CA . ARG A 1 75 ? -4.168 15.617 26.359 1 96.81 75 ARG A CA 1
ATOM 589 C C . ARG A 1 75 ? -4.23 16.156 24.938 1 96.81 75 ARG A C 1
ATOM 591 O O . ARG A 1 75 ? -3.246 16.094 24.188 1 96.81 75 ARG A O 1
ATOM 598 N N . VAL A 1 76 ? -5.434 16.609 24.594 1 97.44 76 VAL A N 1
ATOM 599 C CA . VAL A 1 76 ? -5.637 17.188 23.266 1 97.44 76 VAL A CA 1
ATOM 600 C C . VAL A 1 76 ? -6.305 18.547 23.375 1 97.44 76 VAL A C 1
ATOM 602 O O . VAL A 1 76 ? -7.289 18.828 22.688 1 97.44 76 VAL A O 1
ATOM 605 N N . GLU A 1 77 ? -5.859 19.391 24.188 1 98.31 77 GLU A N 1
ATOM 606 C CA . GLU A 1 77 ? -6.48 20.688 24.422 1 98.31 77 GLU A CA 1
ATOM 607 C C . GLU A 1 77 ? -5.98 21.719 23.422 1 98.31 77 GLU A C 1
ATOM 609 O O . GLU A 1 77 ? -6.762 22.531 22.906 1 98.31 77 GLU A O 1
ATOM 614 N N . ARG A 1 78 ? -4.711 21.734 23.188 1 98.69 78 ARG A N 1
ATOM 615 C CA . ARG A 1 78 ? -4.078 22.641 22.25 1 98.69 78 ARG A CA 1
ATOM 616 C C . ARG A 1 78 ? -3.34 21.875 21.156 1 98.69 78 ARG A C 1
ATOM 618 O O . ARG A 1 78 ? -2.41 21.109 21.438 1 98.69 78 ARG A O 1
ATOM 625 N N . VAL A 1 79 ? -3.74 22.078 19.922 1 98.81 79 VAL A N 1
ATOM 626 C CA . VAL A 1 79 ? -3.186 21.359 18.781 1 98.81 79 VAL A CA 1
ATOM 627 C C . VAL A 1 79 ? -2.633 22.359 17.766 1 98.81 79 VAL A C 1
ATOM 629 O O . VAL A 1 79 ? -3.277 23.359 17.453 1 98.81 79 VAL A O 1
ATOM 632 N N . LEU A 1 80 ? -1.414 22.109 17.297 1 98.75 80 LEU A N 1
ATOM 633 C CA . LEU A 1 80 ? -0.789 22.875 16.234 1 98.75 80 LEU A CA 1
ATOM 634 C C . LEU A 1 80 ? -0.7 22.047 14.953 1 98.75 80 LEU A C 1
ATOM 636 O O . LEU A 1 80 ? -0.214 20.906 14.977 1 98.75 80 LEU A O 1
ATOM 640 N N . ILE A 1 81 ? -1.205 22.578 13.891 1 98.25 81 ILE A N 1
ATOM 641 C CA . ILE A 1 81 ? -1.123 21.938 12.586 1 98.25 81 ILE A CA 1
ATOM 642 C C . ILE A 1 81 ? -0.323 22.812 11.625 1 98.25 81 ILE A C 1
ATOM 644 O O . ILE A 1 81 ? -0.679 23.969 11.391 1 98.25 81 ILE A O 1
ATOM 648 N N . ILE A 1 82 ? 0.748 22.25 11.141 1 96.75 82 ILE A N 1
ATOM 649 C CA . ILE A 1 82 ? 1.591 22.938 10.164 1 96.75 82 ILE A CA 1
ATOM 650 C C . ILE A 1 82 ? 1.372 22.344 8.781 1 96.75 82 ILE A C 1
ATOM 652 O O . ILE A 1 82 ? 1.703 21.172 8.539 1 96.75 82 ILE A O 1
ATOM 656 N N . GLY A 1 83 ? 0.876 23.125 7.863 1 94.94 83 GLY A N 1
ATOM 657 C CA . GLY A 1 83 ? 0.449 22.641 6.566 1 94.94 83 GLY A CA 1
ATOM 658 C C . GLY A 1 83 ? -0.991 22.156 6.551 1 94.94 83 GLY A C 1
ATOM 659 O O . GLY A 1 83 ? -1.861 22.781 7.164 1 94.94 83 GLY A O 1
ATOM 660 N N . SER A 1 84 ? -1.376 21.156 5.637 1 92.38 84 SER A N 1
ATOM 661 C CA . SER A 1 84 ? -2.658 20.469 5.523 1 92.38 84 SER A CA 1
ATOM 662 C C . SER A 1 84 ? -3.682 21.312 4.785 1 92.38 84 SER A C 1
ATOM 664 O O . SER A 1 84 ? -4.711 20.812 4.332 1 92.38 84 SER A O 1
ATOM 666 N N . SER A 1 85 ? -3.521 22.531 4.586 1 91.5 85 SER A N 1
ATOM 667 C CA . SER A 1 85 ? -4.191 23.531 3.756 1 91.5 85 SER A CA 1
ATOM 668 C C . SER A 1 85 ? -5.707 23.438 3.895 1 91.5 85 SER A C 1
ATOM 670 O O . SER A 1 85 ? -6.363 24.406 4.254 1 91.5 85 SER A O 1
ATOM 672 N N . GLU A 1 86 ? -6.398 22.234 3.764 1 94.5 86 GLU A N 1
ATOM 673 C CA . GLU A 1 86 ? -7.82 22.141 3.459 1 94.5 86 GLU A CA 1
ATOM 674 C C . GLU A 1 86 ? -8.656 22.141 4.734 1 94.5 86 GLU A C 1
ATOM 676 O O . GLU A 1 86 ? -9.867 22.375 4.684 1 94.5 86 GLU A O 1
ATOM 681 N N . GLY A 1 87 ? -8.047 21.891 5.855 1 97.12 87 GLY A N 1
ATOM 682 C CA . GLY A 1 87 ? -8.766 22.109 7.098 1 97.12 87 GLY A CA 1
ATOM 683 C C . GLY A 1 87 ? -9.328 20.844 7.703 1 97.12 87 GLY A C 1
ATOM 684 O O . GLY A 1 87 ? -9.805 20.844 8.836 1 97.12 87 GLY A O 1
ATOM 685 N N . VAL A 1 88 ? -9.203 19.703 7.039 1 96.81 88 VAL A N 1
ATOM 686 C CA . VAL A 1 88 ? -9.75 18.453 7.543 1 96.81 88 VAL A CA 1
ATOM 687 C C . VAL A 1 88 ? -9.023 18.047 8.828 1 96.81 88 VAL A C 1
ATOM 689 O O . VAL A 1 88 ? -9.648 17.609 9.789 1 96.81 88 VAL A O 1
ATOM 692 N N . ALA A 1 89 ? -7.734 18.281 8.859 1 97.44 89 ALA A N 1
ATOM 693 C CA . ALA A 1 89 ? -6.961 17.984 10.062 1 97.44 89 ALA A CA 1
ATOM 694 C C . ALA A 1 89 ? -7.445 18.812 11.25 1 97.44 89 ALA A C 1
ATOM 696 O O . ALA A 1 89 ? -7.566 18.297 12.367 1 97.44 89 ALA A O 1
ATOM 697 N N . SER A 1 90 ? -7.762 20.062 11.016 1 98.06 90 SER A N 1
ATOM 698 C CA . SER A 1 90 ? -8.289 20.938 12.062 1 98.06 90 SER A CA 1
ATOM 699 C C . SER A 1 90 ? -9.633 20.438 12.578 1 98.06 90 SER A C 1
ATOM 701 O O . SER A 1 90 ? -9.867 20.406 13.789 1 98.06 90 SER A O 1
ATOM 703 N N . HIS A 1 91 ? -10.516 20.016 11.656 1 96.75 91 HIS A N 1
ATOM 704 C CA . HIS A 1 91 ? -11.812 19.469 12.039 1 96.75 91 HIS A CA 1
ATOM 705 C C . HIS A 1 91 ? -11.656 18.25 12.938 1 96.75 91 HIS A C 1
ATOM 707 O O . HIS A 1 91 ? -12.375 18.109 13.93 1 96.75 91 HIS A O 1
ATOM 713 N N . LEU A 1 92 ? -10.734 17.422 12.625 1 96.5 92 LEU A N 1
ATOM 714 C CA . LEU A 1 92 ? -10.516 16.203 13.398 1 96.5 92 LEU A CA 1
ATOM 715 C C . LEU A 1 92 ? -9.992 16.531 14.789 1 96.5 92 LEU A C 1
ATOM 717 O O . LEU A 1 92 ? -10.367 15.883 15.766 1 96.5 92 LEU A O 1
ATOM 721 N N . ALA A 1 93 ? -9.125 17.516 14.859 1 97.38 93 ALA A N 1
ATOM 722 C CA . ALA A 1 93 ? -8.617 17.938 16.156 1 97.38 93 ALA A CA 1
ATOM 723 C C . ALA A 1 93 ? -9.742 18.469 17.047 1 97.38 93 ALA A C 1
ATOM 725 O O . ALA A 1 93 ? -9.836 18.109 18.219 1 97.38 93 ALA A O 1
ATOM 726 N N . VAL A 1 94 ? -10.602 19.281 16.469 1 96.94 94 VAL A N 1
ATOM 727 C CA . VAL A 1 94 ? -11.727 19.828 17.219 1 96.94 94 VAL A CA 1
ATOM 728 C C . VAL A 1 94 ? -12.656 18.688 17.656 1 96.94 94 VAL A C 1
ATOM 730 O O . VAL A 1 94 ? -13.102 18.656 18.797 1 96.94 94 VAL A O 1
ATOM 733 N N . ALA A 1 95 ? -12.891 17.766 16.75 1 94.56 95 ALA A N 1
ATOM 734 C CA . ALA A 1 95 ? -13.75 16.625 17.062 1 94.56 95 ALA A CA 1
ATOM 735 C C . ALA A 1 95 ? -13.164 15.789 18.203 1 94.56 95 ALA A C 1
ATOM 737 O O . ALA A 1 95 ? -13.898 15.18 18.984 1 94.56 95 ALA A O 1
ATOM 738 N N . ALA A 1 96 ? -11.867 15.828 18.312 1 95.19 96 ALA A N 1
ATOM 739 C CA . ALA A 1 96 ? -11.18 15.039 19.328 1 95.19 96 ALA A CA 1
ATOM 740 C C . ALA A 1 96 ? -11.172 15.766 20.672 1 95.19 96 ALA A C 1
ATOM 742 O O . ALA A 1 96 ? -10.68 15.227 21.672 1 95.19 96 ALA A O 1
ATOM 743 N N . GLY A 1 97 ? -11.656 17.016 20.641 1 95.12 97 GLY A N 1
ATOM 744 C CA . GLY A 1 97 ? -11.812 17.703 21.922 1 95.12 97 GLY A CA 1
ATOM 745 C C . GLY A 1 97 ? -10.898 18.906 22.062 1 95.12 97 GLY A C 1
ATOM 746 O O . GLY A 1 97 ? -10.867 19.547 23.125 1 95.12 97 GLY A O 1
ATOM 747 N N . ALA A 1 98 ? -10.18 19.234 21.016 1 97.69 98 ALA A N 1
ATOM 748 C CA . ALA A 1 98 ? -9.281 20.391 21.109 1 97.69 98 ALA A CA 1
ATOM 749 C C . ALA A 1 98 ? -10.062 21.688 21.328 1 97.69 98 ALA A C 1
ATOM 751 O O . ALA A 1 98 ? -11.055 21.938 20.641 1 97.69 98 ALA A O 1
ATOM 752 N N . GLY A 1 99 ? -9.602 22.422 22.312 1 98 99 GLY A N 1
ATOM 753 C CA . GLY A 1 99 ? -10.172 23.734 22.547 1 98 99 GLY A CA 1
ATOM 754 C C . GLY A 1 99 ? -9.555 24.828 21.688 1 98 99 GLY A C 1
ATOM 755 O O . GLY A 1 99 ? -10.188 25.844 21.422 1 98 99 GLY A O 1
ATOM 756 N N . VAL A 1 100 ? -8.281 24.609 21.328 1 98.25 100 VAL A N 1
ATOM 757 C CA . VAL A 1 100 ? -7.555 25.531 20.453 1 98.25 100 VAL A CA 1
ATOM 758 C C . VAL A 1 100 ? -6.805 24.734 19.391 1 98.25 100 VAL A C 1
ATOM 760 O O . VAL A 1 100 ? -6.082 23.781 19.703 1 98.25 100 VAL A O 1
ATOM 763 N N . VAL A 1 101 ? -7.043 25.109 18.188 1 98.69 101 VAL A N 1
ATOM 764 C CA . VAL A 1 101 ? -6.281 24.578 17.047 1 98.69 101 VAL A CA 1
ATOM 765 C C . VAL A 1 101 ? -5.625 25.734 16.297 1 98.69 101 VAL A C 1
ATOM 767 O O . VAL A 1 101 ? -6.316 26.594 15.734 1 98.69 101 VAL A O 1
ATOM 770 N N . ASP A 1 102 ? -4.32 25.812 16.359 1 98.62 102 ASP A N 1
ATOM 771 C CA . ASP A 1 102 ? -3.57 26.734 15.492 1 98.62 102 ASP A CA 1
ATOM 772 C C . ASP A 1 102 ? -3.184 26.047 14.18 1 98.62 102 ASP A C 1
ATOM 774 O O . ASP A 1 102 ? -2.408 25.094 14.172 1 98.62 102 ASP A O 1
ATOM 778 N N . HIS A 1 103 ? -3.781 26.5 13.133 1 98.62 103 HIS A N 1
ATOM 779 C CA . HIS A 1 103 ? -3.475 26.031 11.781 1 98.62 103 HIS A CA 1
ATOM 780 C C . HIS A 1 103 ? -2.539 27 11.07 1 98.62 103 HIS A C 1
ATOM 782 O O . HIS A 1 103 ? -2.93 28.125 10.75 1 98.62 103 HIS A O 1
ATOM 788 N N . VAL A 1 104 ? -1.307 26.531 10.773 1 97.81 104 VAL A N 1
ATOM 789 C CA . VAL A 1 104 ? -0.285 27.375 10.164 1 97.81 104 VAL A CA 1
ATOM 790 C C . VAL A 1 104 ? -0.046 26.938 8.719 1 97.81 104 VAL A C 1
ATOM 792 O O . VAL A 1 104 ? 0.258 25.766 8.469 1 97.81 104 VAL A O 1
ATOM 795 N N . ASP A 1 105 ? -0.227 27.812 7.832 1 97.12 105 ASP A N 1
ATOM 796 C CA . ASP A 1 105 ? 0.051 27.578 6.418 1 97.12 105 ASP A CA 1
ATOM 797 C C . ASP A 1 105 ? 0.655 28.828 5.773 1 97.12 105 ASP A C 1
ATOM 799 O O . ASP A 1 105 ? 0.173 29.938 5.988 1 97.12 105 ASP A O 1
ATOM 803 N N . ILE A 1 106 ? 1.661 28.594 4.965 1 95.56 106 ILE A N 1
ATOM 804 C CA . ILE A 1 106 ? 2.367 29.734 4.387 1 95.56 106 ILE A CA 1
ATOM 805 C C . ILE A 1 106 ? 1.582 30.281 3.195 1 95.56 106 ILE A C 1
ATOM 807 O O . ILE A 1 106 ? 1.722 31.438 2.834 1 95.56 106 ILE A O 1
ATOM 811 N N . ASP A 1 107 ? 0.77 29.484 2.561 1 96.69 107 ASP A N 1
ATOM 812 C CA . ASP A 1 107 ? 0.146 29.812 1.284 1 96.69 107 ASP A CA 1
ATOM 813 C C . ASP A 1 107 ? -1.336 30.141 1.465 1 96.69 107 ASP A C 1
ATOM 815 O O . ASP A 1 107 ? -2.195 29.297 1.209 1 96.69 107 ASP A O 1
ATOM 819 N N . ALA A 1 108 ? -1.619 31.406 1.756 1 97.94 108 ALA A N 1
ATOM 820 C CA . ALA A 1 108 ? -2.98 31.875 1.999 1 97.94 108 ALA A CA 1
ATOM 821 C C . ALA A 1 108 ? -3.873 31.625 0.788 1 97.94 108 ALA A C 1
ATOM 823 O O . ALA A 1 108 ? -5.027 31.219 0.934 1 97.94 108 ALA A O 1
ATOM 824 N N . GLU A 1 109 ? -3.322 31.875 -0.336 1 98 109 GLU A N 1
ATOM 825 C CA . GLU A 1 109 ? -4.102 31.703 -1.559 1 98 109 GLU A CA 1
ATOM 826 C C . GLU A 1 109 ? -4.523 30.25 -1.751 1 98 109 GLU A C 1
ATOM 828 O O . GLU A 1 109 ? -5.656 29.969 -2.146 1 98 109 GLU A O 1
ATOM 833 N N . ALA A 1 110 ? -3.621 29.344 -1.473 1 97.38 110 ALA A N 1
ATOM 834 C CA . ALA A 1 110 ? -3.943 27.922 -1.594 1 97.38 110 ALA A CA 1
ATOM 835 C C . ALA A 1 110 ? -5.039 27.531 -0.611 1 97.38 110 ALA A C 1
ATOM 837 O O . ALA A 1 110 ? -5.969 26.797 -0.969 1 97.38 110 ALA A O 1
ATOM 838 N N . VAL A 1 111 ? -4.938 28.016 0.602 1 98.38 111 VAL A N 1
ATOM 839 C CA . VAL A 1 111 ? -5.926 27.672 1.626 1 98.38 111 VAL A CA 1
ATOM 840 C C . VAL A 1 111 ? -7.297 28.203 1.212 1 98.38 111 VAL A C 1
ATOM 842 O O . VAL A 1 111 ? -8.297 27.484 1.316 1 98.38 111 VAL A O 1
ATOM 845 N N . ARG A 1 112 ? -7.355 29.391 0.721 1 98.38 112 ARG A N 1
ATOM 846 C CA . ARG A 1 112 ? -8.617 30 0.305 1 98.38 112 ARG A CA 1
ATOM 847 C C . ARG A 1 112 ? -9.203 29.266 -0.896 1 98.38 112 ARG A C 1
ATOM 849 O O . ARG A 1 112 ? -10.422 29.078 -0.974 1 98.38 112 ARG A O 1
ATOM 856 N N . ALA A 1 113 ? -8.336 28.891 -1.831 1 98.38 113 ALA A N 1
ATOM 857 C CA . ALA A 1 113 ? -8.805 28.094 -2.971 1 98.38 113 ALA A CA 1
ATOM 858 C C . ALA A 1 113 ? -9.406 26.781 -2.516 1 98.38 113 ALA A C 1
ATOM 860 O O . ALA A 1 113 ? -10.438 26.344 -3.033 1 98.38 113 ALA A O 1
ATOM 861 N N . CYS A 1 114 ? -8.758 26.125 -1.548 1 98.38 114 CYS A N 1
ATOM 862 C CA . CYS A 1 114 ? -9.273 24.875 -1.012 1 98.38 114 CYS A CA 1
ATOM 863 C C . CYS A 1 114 ? -10.656 25.078 -0.389 1 98.38 114 CYS A C 1
ATOM 865 O O . CYS A 1 114 ? -11.578 24.312 -0.661 1 98.38 114 CYS A O 1
ATOM 867 N N . ALA A 1 115 ? -10.789 26.078 0.378 1 98.5 115 ALA A N 1
ATOM 868 C CA . ALA A 1 115 ? -12.062 26.359 1.042 1 98.5 115 ALA A CA 1
ATOM 869 C C . ALA A 1 115 ? -13.172 26.594 0.023 1 98.5 115 ALA A C 1
ATOM 871 O O . ALA A 1 115 ? -14.305 26.156 0.222 1 98.5 115 ALA A O 1
ATOM 872 N N . GLU A 1 116 ? -12.82 27.188 -0.994 1 98.31 116 GLU A N 1
ATOM 873 C CA . GLU A 1 116 ? -13.812 27.562 -1.996 1 98.31 116 GLU A CA 1
ATOM 874 C C . GLU A 1 116 ? -14.219 26.359 -2.848 1 98.31 116 GLU A C 1
ATOM 876 O O . GLU A 1 116 ? -15.375 26.219 -3.238 1 98.31 116 GLU A O 1
ATOM 881 N N . HIS A 1 117 ? -13.258 25.438 -3.084 1 98.25 117 HIS A N 1
ATOM 882 C CA . HIS A 1 117 ? -13.508 24.531 -4.195 1 98.25 117 HIS A CA 1
ATOM 883 C C . HIS A 1 117 ? -13.523 23.078 -3.729 1 98.25 117 HIS A C 1
ATOM 885 O O . HIS A 1 117 ? -14.016 22.203 -4.438 1 98.25 117 HIS A O 1
ATOM 891 N N . LEU A 1 118 ? -12.891 22.766 -2.596 1 98.12 118 LEU A N 1
ATOM 892 C CA . LEU A 1 118 ? -12.898 21.391 -2.119 1 98.12 118 LEU A CA 1
ATOM 893 C C . LEU A 1 118 ? -14.156 21.109 -1.307 1 98.12 118 LEU A C 1
ATOM 895 O O . LEU A 1 118 ? -14.562 21.922 -0.471 1 98.12 118 LEU A O 1
ATOM 899 N N . PRO A 1 119 ? -14.797 19.984 -1.484 1 97.25 119 PRO A N 1
ATOM 900 C CA . PRO A 1 119 ? -16.062 19.688 -0.82 1 97.25 119 PRO A CA 1
ATOM 901 C C . PRO A 1 119 ? -15.883 19.125 0.582 1 97.25 119 PRO A C 1
ATOM 903 O O . PRO A 1 119 ? -16.859 18.844 1.275 1 97.25 119 PRO A O 1
ATOM 906 N N . TYR A 1 120 ? -14.656 18.922 1.044 1 94.62 120 TYR A N 1
ATOM 907 C CA . TYR A 1 120 ? -14.469 18.156 2.271 1 94.62 120 TYR A CA 1
ATOM 908 C C . TYR A 1 120 ? -13.648 18.938 3.285 1 94.62 120 TYR A C 1
ATOM 910 O O . TYR A 1 120 ? -13.352 18.438 4.371 1 94.62 120 TYR A O 1
ATOM 918 N N . GLY A 1 121 ? -13.188 20.156 3.037 1 92.31 121 GLY A N 1
ATOM 919 C CA . GLY A 1 121 ? -12.414 20.984 3.945 1 92.31 121 GLY A CA 1
ATOM 920 C C . GLY A 1 121 ? -13.203 22.156 4.496 1 92.31 121 GLY A C 1
ATOM 921 O O . GLY A 1 121 ? -14.422 22.078 4.672 1 92.31 121 GLY A O 1
ATOM 922 N N . TYR A 1 122 ? -12.422 23.203 4.852 1 97.69 122 TYR A N 1
ATOM 923 C CA . TYR A 1 122 ? -13.086 24.422 5.289 1 97.69 122 TYR A CA 1
ATOM 924 C C . TYR A 1 122 ? -14.117 24.875 4.27 1 97.69 122 TYR A C 1
ATOM 926 O O . TYR A 1 122 ? -13.875 24.828 3.061 1 97.69 122 TYR A O 1
ATOM 934 N N . THR A 1 123 ? -15.289 25.297 4.766 1 98.12 123 THR A N 1
ATOM 935 C CA . THR A 1 123 ? -16.094 26.203 3.949 1 98.12 123 THR A CA 1
ATOM 936 C C . THR A 1 123 ? -15.5 27.609 3.973 1 98.12 123 THR A C 1
ATOM 938 O O . THR A 1 123 ? -14.727 27.953 4.871 1 98.12 123 THR A O 1
ATOM 941 N N . PRO A 1 124 ? -15.875 28.359 2.977 1 98.06 124 PRO A N 1
ATOM 942 C CA . PRO A 1 124 ? -15.414 29.75 3.023 1 98.06 124 PRO A CA 1
ATOM 943 C C . PRO A 1 124 ? -15.812 30.453 4.32 1 98.06 124 PRO A C 1
ATOM 945 O O . PRO A 1 124 ? -15.023 31.234 4.863 1 98.06 124 PRO A O 1
ATOM 948 N N . GLY A 1 125 ? -16.953 30.141 4.824 1 98.19 125 GLY A N 1
ATOM 949 C CA . GLY A 1 125 ? -17.391 30.719 6.082 1 98.19 125 GLY A CA 1
ATOM 950 C C . GLY A 1 125 ? -16.562 30.281 7.27 1 98.19 125 GLY A C 1
ATOM 951 O O . GLY A 1 125 ? -16.188 31.094 8.117 1 98.19 125 GLY A O 1
ATOM 952 N N . GLU A 1 126 ? -16.297 29 7.34 1 98 126 GLU A N 1
ATOM 953 C CA . GLU A 1 126 ? -15.461 28.469 8.406 1 98 126 GLU A CA 1
ATOM 954 C C . GLU A 1 126 ? -14.055 29.078 8.359 1 98 126 GLU A C 1
ATOM 956 O O . GLU A 1 126 ? -13.492 29.422 9.406 1 98 126 GLU A O 1
ATOM 961 N N . LEU A 1 127 ? -13.562 29.203 7.145 1 98.5 127 LEU A N 1
ATOM 962 C CA . LEU A 1 127 ? -12.219 29.766 7 1 98.5 127 LEU A CA 1
ATOM 963 C C . LEU A 1 127 ? -12.18 31.219 7.457 1 98.5 127 LEU A C 1
ATOM 965 O O . LEU A 1 127 ? -11.25 31.625 8.148 1 98.5 127 LEU A O 1
ATOM 969 N N . ALA A 1 128 ? -13.18 31.938 7.094 1 98.25 128 ALA A N 1
ATOM 970 C CA . ALA A 1 128 ? -13.25 33.344 7.496 1 98.25 128 ALA A CA 1
ATOM 971 C C . ALA A 1 128 ? -13.258 33.469 9.016 1 98.25 128 ALA A C 1
ATOM 973 O O . ALA A 1 128 ? -12.586 34.344 9.57 1 98.25 128 ALA A O 1
ATOM 974 N N . ARG A 1 129 ? -14.031 32.656 9.656 1 98 129 ARG A N 1
ATOM 975 C CA . ARG A 1 129 ? -14.078 32.656 11.117 1 98 129 ARG A CA 1
ATOM 976 C C . ARG A 1 129 ? -12.719 32.312 11.711 1 98 129 ARG A C 1
ATOM 978 O O . ARG A 1 129 ? -12.273 32.938 12.672 1 98 129 ARG A O 1
ATOM 985 N N . ALA A 1 130 ? -12.07 31.328 11.117 1 98.12 130 ALA A N 1
ATOM 986 C CA . ALA A 1 130 ? -10.766 30.891 11.586 1 98.12 130 ALA A CA 1
ATOM 987 C C . ALA A 1 130 ? -9.711 31.969 11.391 1 98.12 130 ALA A C 1
ATOM 989 O O . ALA A 1 130 ? -8.828 32.156 12.234 1 98.12 130 ALA A O 1
ATOM 990 N N . GLU A 1 131 ? -9.82 32.688 10.312 1 98.06 131 GLU A N 1
ATOM 991 C CA . GLU A 1 131 ? -8.883 33.75 10.008 1 98.06 131 GLU A CA 1
ATOM 992 C C . GLU A 1 131 ? -9.016 34.906 11.016 1 98.06 131 GLU A C 1
ATOM 994 O O . GLU A 1 131 ? -8.039 35.594 11.312 1 98.06 131 GLU A O 1
ATOM 999 N N . ARG A 1 132 ? -10.219 35.031 11.547 1 97.38 132 ARG A N 1
ATOM 1000 C CA . ARG A 1 132 ? -10.469 36.094 12.531 1 97.38 132 ARG A CA 1
ATOM 1001 C C . ARG A 1 132 ? -10.172 35.594 13.945 1 97.38 132 ARG A C 1
ATOM 1003 O O . ARG A 1 132 ? -10.195 36.375 14.898 1 97.38 132 ARG A O 1
ATOM 1010 N N . GLY A 1 133 ? -9.953 34.312 13.992 1 94.81 133 GLY A N 1
ATOM 1011 C CA . GLY A 1 133 ? -9.734 33.75 15.297 1 94.81 133 GLY A CA 1
ATOM 1012 C C . GLY A 1 133 ? -11.016 33.562 16.094 1 94.81 133 GLY A C 1
ATOM 1013 O O . GLY A 1 133 ? -10.992 33.594 17.328 1 94.81 133 GLY A O 1
ATOM 1014 N N . ASP A 1 134 ? -12.109 33.5 15.352 1 95.56 134 ASP A N 1
ATOM 1015 C CA . ASP A 1 134 ? -13.406 33.312 15.984 1 95.56 134 ASP A CA 1
ATOM 1016 C C . ASP A 1 134 ? -13.703 31.812 16.141 1 95.56 134 ASP A C 1
ATOM 1018 O O . ASP A 1 134 ? -14 31.125 15.164 1 95.56 134 ASP A O 1
ATOM 1022 N N . GLY A 1 135 ? -13.547 31.312 17.312 1 96.19 135 GLY A N 1
ATOM 1023 C CA . GLY A 1 135 ? -13.812 29.906 17.594 1 96.19 135 GLY A CA 1
ATOM 1024 C C . GLY A 1 135 ? -12.578 29.125 18.016 1 96.19 135 GLY A C 1
ATOM 1025 O O . GLY A 1 135 ? -11.633 29.703 18.562 1 96.19 135 GLY A O 1
ATOM 1026 N N . LYS A 1 136 ? -12.633 27.812 17.766 1 98.25 136 LYS A N 1
ATOM 1027 C CA . LYS A 1 136 ? -11.578 26.938 18.25 1 98.25 136 LYS A CA 1
ATOM 1028 C C . LYS A 1 136 ? -10.398 26.891 17.297 1 98.25 136 LYS A C 1
ATOM 1030 O O . LYS A 1 136 ? -9.273 26.594 17.703 1 98.25 136 LYS A O 1
ATOM 1035 N N . VAL A 1 137 ? -10.641 27.141 16.016 1 98.62 137 VAL A N 1
ATOM 1036 C CA . VAL A 1 137 ? -9.594 27.078 15 1 98.62 137 VAL A CA 1
ATOM 1037 C C . VAL A 1 137 ? -9.109 28.5 14.672 1 98.62 137 VAL A C 1
ATOM 1039 O O . VAL A 1 137 ? -9.914 29.391 14.406 1 98.62 137 VAL A O 1
ATOM 1042 N N . ARG A 1 138 ? -7.812 28.688 14.711 1 98.5 138 ARG A N 1
ATOM 1043 C CA . ARG A 1 138 ? -7.141 29.906 14.297 1 98.5 138 ARG A CA 1
ATOM 1044 C C . ARG A 1 138 ? -6.16 29.656 13.164 1 98.5 138 ARG A C 1
ATOM 1046 O O . ARG A 1 138 ? -5.199 28.891 13.328 1 98.5 138 ARG A O 1
ATOM 1053 N N . VAL A 1 139 ? -6.395 30.312 12.07 1 98.5 139 VAL A N 1
ATOM 1054 C CA . VAL A 1 139 ? -5.52 30.125 10.922 1 98.5 139 VAL A CA 1
ATOM 1055 C C . VAL A 1 139 ? -4.445 31.203 10.906 1 98.5 139 VAL A C 1
ATOM 1057 O O . VAL A 1 139 ? -4.738 32.375 11.141 1 98.5 139 VAL A O 1
ATOM 1060 N N . HIS A 1 140 ? -3.217 30.797 10.719 1 98.19 140 HIS A N 1
ATOM 1061 C CA . HIS A 1 140 ? -2.061 31.688 10.625 1 98.19 140 HIS A CA 1
ATOM 1062 C C . HIS A 1 140 ? -1.349 31.516 9.281 1 98.19 140 HIS A C 1
ATOM 1064 O O . HIS A 1 140 ? -0.804 30.453 8.992 1 98.19 140 HIS A O 1
ATOM 1070 N N . TYR A 1 141 ? -1.346 32.594 8.461 1 97.88 141 TYR A N 1
ATOM 1071 C CA . TYR A 1 141 ? -0.586 32.562 7.215 1 97.88 141 TYR A CA 1
ATOM 1072 C C . TYR A 1 141 ? 0.863 32.969 7.449 1 97.88 141 TYR A C 1
ATOM 1074 O O . TYR A 1 141 ? 1.229 34.125 7.238 1 97.88 141 TYR A O 1
ATOM 1082 N N . ARG A 1 142 ? 1.642 32 7.91 1 94.75 142 ARG A N 1
ATOM 1083 C CA . ARG A 1 142 ? 3.025 32.219 8.328 1 94.75 142 ARG A CA 1
ATOM 1084 C C . ARG A 1 142 ? 3.9 31.031 7.906 1 94.75 142 ARG A C 1
ATOM 1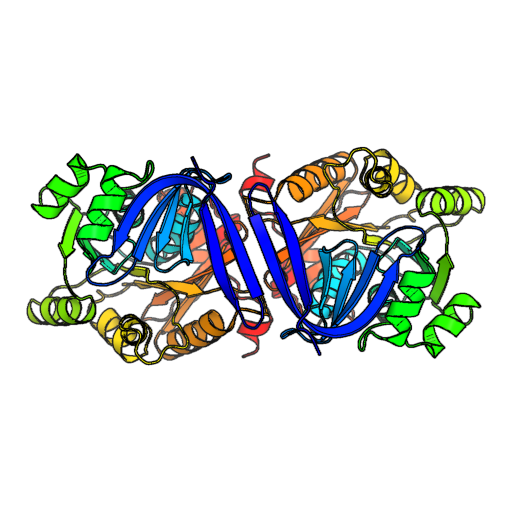086 O O . ARG A 1 142 ? 3.393 29.953 7.605 1 94.75 142 ARG A O 1
ATOM 1093 N N . ASP A 1 143 ? 5.188 31.375 7.84 1 93.81 143 ASP A N 1
ATOM 1094 C CA . ASP A 1 143 ? 6.164 30.297 7.738 1 93.81 143 ASP A CA 1
ATOM 1095 C C . ASP A 1 143 ? 6.18 29.453 9.008 1 93.81 143 ASP A C 1
ATOM 1097 O O . ASP A 1 143 ? 6.199 29.984 10.117 1 93.81 143 ASP A O 1
ATOM 1101 N N . GLY A 1 144 ? 6.105 28.109 8.797 1 93 144 GLY A N 1
ATOM 1102 C CA . GLY A 1 144 ? 6.051 27.203 9.93 1 93 144 GLY A CA 1
ATOM 1103 C C . GLY A 1 144 ? 7.223 27.359 10.883 1 93 144 GLY A C 1
ATOM 1104 O O . GLY A 1 144 ? 7.051 27.312 12.102 1 93 144 GLY A O 1
ATOM 1105 N N . TRP A 1 145 ? 8.367 27.547 10.312 1 91.44 145 TRP A N 1
ATOM 1106 C CA . TRP A 1 145 ? 9.57 27.719 11.117 1 91.44 145 TRP A CA 1
ATOM 1107 C C . TRP A 1 145 ? 9.484 28.984 11.969 1 91.44 145 TRP A C 1
ATOM 1109 O O . TRP A 1 145 ? 9.781 28.953 13.164 1 91.44 145 TRP A O 1
ATOM 1119 N N . GLU A 1 146 ? 9.117 30.031 11.367 1 93.81 146 GLU A N 1
ATOM 1120 C CA . GLU A 1 146 ? 8.992 31.312 12.062 1 93.81 146 GLU A CA 1
ATOM 1121 C C . GLU A 1 146 ? 7.902 31.25 13.133 1 93.81 146 GLU A C 1
ATOM 1123 O O . GLU A 1 146 ? 8.07 31.797 14.219 1 93.81 146 GLU A O 1
ATOM 1128 N N . PHE A 1 147 ? 6.836 30.609 12.781 1 96.44 147 PHE A N 1
ATOM 1129 C CA . PHE A 1 147 ? 5.742 30.5 13.742 1 96.44 147 PHE A CA 1
ATOM 1130 C C . PHE A 1 147 ? 6.203 29.781 15 1 96.44 147 PHE A C 1
ATOM 1132 O O . PHE A 1 147 ? 5.855 30.188 16.109 1 96.44 147 PHE A O 1
ATOM 1139 N N . LEU A 1 148 ? 6.945 28.672 14.844 1 95.25 148 LEU A N 1
ATOM 1140 C CA . LEU A 1 148 ? 7.43 27.906 15.992 1 95.25 148 LEU A CA 1
ATOM 1141 C C . LEU A 1 148 ? 8.305 28.766 16.891 1 95.25 148 LEU A C 1
ATOM 1143 O O . LEU A 1 148 ? 8.203 28.688 18.125 1 95.25 148 LEU A O 1
ATOM 1147 N N . ALA A 1 149 ? 9.109 29.609 16.297 1 94 149 ALA A N 1
ATOM 1148 C CA . ALA A 1 149 ? 9.984 30.484 17.047 1 94 149 ALA A CA 1
ATOM 1149 C C . ALA A 1 149 ? 9.172 31.5 17.859 1 94 149 ALA A C 1
ATOM 1151 O O . ALA A 1 149 ? 9.445 31.719 19.047 1 94 149 ALA A O 1
ATOM 1152 N N . GLU A 1 150 ? 8.234 32.031 17.234 1 96.75 150 GLU A N 1
ATOM 1153 C CA . GLU A 1 150 ? 7.387 33 17.906 1 96.75 150 GLU A CA 1
ATOM 1154 C C . GLU A 1 150 ? 6.582 32.375 19.031 1 96.75 150 GLU A C 1
ATOM 1156 O O . GLU A 1 150 ? 6.41 32.969 20.094 1 96.75 150 GLU A O 1
ATOM 1161 N N . ALA A 1 151 ? 6.008 31.188 18.688 1 96.25 151 ALA A N 1
ATOM 1162 C CA . ALA A 1 151 ? 5.242 30.469 19.703 1 96.25 151 ALA A CA 1
ATOM 1163 C C . ALA A 1 151 ? 6.094 30.188 20.938 1 96.25 151 ALA A C 1
ATOM 1165 O O . ALA A 1 151 ? 5.621 30.312 22.062 1 96.25 151 ALA A O 1
ATOM 1166 N N . ARG A 1 152 ? 7.301 29.812 20.75 1 94.88 152 ARG A N 1
ATOM 1167 C CA . ARG A 1 152 ? 8.227 29.547 21.844 1 94.88 152 ARG A CA 1
ATOM 1168 C C . ARG A 1 152 ? 8.492 30.812 22.656 1 94.88 152 ARG A C 1
ATOM 1170 O O . ARG A 1 152 ? 8.492 30.781 23.891 1 94.88 152 ARG A O 1
ATOM 1177 N N . GLU A 1 153 ? 8.695 31.906 22 1 96.38 153 GLU A N 1
ATOM 1178 C CA . GLU A 1 153 ? 8.953 33.188 22.656 1 96.38 153 GLU A CA 1
ATOM 1179 C C . GLU A 1 153 ? 7.766 33.625 23.516 1 96.38 153 GLU A C 1
ATOM 1181 O O . GLU A 1 153 ? 7.945 34.219 24.578 1 96.38 153 GLU A O 1
ATOM 1186 N N . ARG A 1 154 ? 6.586 33.312 23 1 96.38 154 ARG A N 1
ATOM 1187 C CA . ARG A 1 154 ? 5.371 33.656 23.719 1 96.38 154 ARG A CA 1
ATOM 1188 C C . ARG A 1 154 ? 5.125 32.719 24.891 1 96.38 154 ARG A C 1
ATOM 1190 O O . ARG A 1 154 ? 4.277 32.969 25.75 1 96.38 154 ARG A O 1
ATOM 1197 N N . GLY A 1 155 ? 5.809 31.609 24.906 1 95.44 155 GLY A N 1
ATOM 1198 C CA . GLY A 1 155 ? 5.633 30.609 25.953 1 95.44 155 GLY A CA 1
ATOM 1199 C C . GLY A 1 155 ? 4.496 29.641 25.656 1 95.44 155 GLY A C 1
ATOM 1200 O O . GLY A 1 155 ? 3.961 29.016 26.578 1 95.44 155 GLY A O 1
ATOM 1201 N N . ASP A 1 156 ? 4.125 29.578 24.344 1 96.5 156 ASP A N 1
ATOM 1202 C CA . ASP A 1 156 ? 3.066 28.641 23.953 1 96.5 156 ASP A CA 1
ATOM 1203 C C . ASP A 1 156 ? 3.535 27.203 24.078 1 96.5 156 ASP A C 1
ATOM 1205 O O . ASP A 1 156 ? 4.727 26.906 23.953 1 96.5 156 ASP A O 1
ATOM 1209 N N . ALA A 1 157 ? 2.605 26.328 24.406 1 97.62 157 ALA A N 1
ATOM 1210 C CA . ALA A 1 157 ? 2.828 24.891 24.406 1 97.62 157 ALA A CA 1
ATOM 1211 C C . ALA A 1 157 ? 1.651 24.156 23.781 1 97.62 157 ALA A C 1
ATOM 1213 O O . ALA A 1 157 ? 0.511 24.609 23.844 1 97.62 157 ALA A O 1
ATOM 1214 N N . TYR A 1 158 ? 1.997 23.062 23.188 1 98.69 158 TYR A N 1
ATOM 1215 C CA . TYR A 1 158 ? 0.98 22.281 22.5 1 98.69 158 TYR A CA 1
ATOM 1216 C C . TYR A 1 158 ? 0.989 20.828 22.953 1 98.69 158 TYR A C 1
ATOM 1218 O O . TYR A 1 158 ? 2.045 20.281 23.281 1 98.69 158 TYR A O 1
ATOM 1226 N N . ASP A 1 159 ? -0.207 20.219 22.969 1 98.81 159 ASP A N 1
ATOM 1227 C CA . ASP A 1 159 ? -0.346 18.797 23.281 1 98.81 159 ASP A CA 1
ATOM 1228 C C . ASP A 1 159 ? -0.037 17.938 22.062 1 98.81 159 ASP A C 1
ATOM 1230 O O . ASP A 1 159 ? 0.476 16.828 22.203 1 98.81 159 ASP A O 1
ATOM 1234 N N . VAL A 1 160 ? -0.385 18.438 20.938 1 98.81 160 VAL A N 1
ATOM 1235 C CA . VAL A 1 160 ? -0.137 17.734 19.688 1 98.81 160 VAL A CA 1
ATOM 1236 C C . VAL A 1 160 ? 0.34 18.719 18.625 1 98.81 160 VAL A C 1
ATOM 1238 O O . VAL A 1 160 ? -0.247 19.797 18.469 1 98.81 160 VAL A O 1
ATOM 1241 N N . VAL A 1 161 ? 1.422 18.406 18 1 98.5 161 VAL A N 1
ATOM 1242 C CA . VAL A 1 161 ? 1.916 19.125 16.828 1 98.5 161 VAL A CA 1
ATOM 1243 C C . VAL A 1 161 ? 1.913 18.188 15.617 1 98.5 161 VAL A C 1
ATOM 1245 O O . VAL A 1 161 ? 2.523 17.125 15.648 1 98.5 161 VAL A O 1
ATOM 1248 N N . VAL A 1 162 ? 1.224 18.594 14.578 1 97.88 162 VAL A N 1
ATOM 1249 C CA . VAL A 1 162 ? 1.147 17.766 13.367 1 97.88 162 VAL A CA 1
ATOM 1250 C C . VAL A 1 162 ? 1.818 18.5 12.203 1 97.88 162 VAL A C 1
ATOM 1252 O O . VAL A 1 162 ? 1.521 19.672 11.945 1 97.88 162 VAL A O 1
ATOM 1255 N N . ILE A 1 163 ? 2.719 17.812 11.602 1 95.81 163 ILE A N 1
ATOM 1256 C CA . ILE A 1 163 ? 3.418 18.312 10.422 1 95.81 163 ILE A CA 1
ATOM 1257 C C . ILE A 1 163 ? 2.879 17.609 9.172 1 95.81 163 ILE A C 1
ATOM 1259 O O . ILE A 1 163 ? 3.145 16.438 8.945 1 95.81 163 ILE A O 1
ATOM 1263 N N . ASP A 1 164 ? 2.137 18.281 8.398 1 94.56 164 ASP A N 1
ATOM 1264 C CA . ASP A 1 164 ? 1.534 17.75 7.18 1 94.56 164 ASP A CA 1
ATOM 1265 C C . ASP A 1 164 ? 1.979 18.547 5.949 1 94.56 164 ASP A C 1
ATOM 1267 O O . ASP A 1 164 ? 1.221 19.359 5.422 1 94.56 164 ASP A O 1
ATOM 1271 N N . LEU A 1 165 ? 3.172 18.203 5.469 1 87.56 165 LEU A N 1
ATOM 1272 C CA . LEU A 1 165 ? 3.82 18.875 4.352 1 87.56 165 LEU A CA 1
ATOM 1273 C C . LEU A 1 165 ? 4.125 17.891 3.227 1 87.56 165 LEU A C 1
ATOM 1275 O O . LEU A 1 165 ? 4.176 16.688 3.451 1 87.56 165 LEU A O 1
ATOM 1279 N N . PRO A 1 166 ? 4.156 18.438 2.033 1 77.5 166 PRO A N 1
ATOM 1280 C CA . PRO A 1 166 ? 4.531 17.531 0.939 1 77.5 166 PRO A CA 1
ATOM 1281 C C . PRO A 1 166 ? 5.906 16.906 1.137 1 77.5 166 PRO A C 1
ATOM 1283 O O . PRO A 1 166 ? 6.695 17.375 1.954 1 77.5 166 PRO A O 1
ATOM 1286 N N . ASP A 1 167 ? 6.152 15.781 0.436 1 67 167 ASP A N 1
ATOM 1287 C CA . ASP A 1 167 ? 7.418 15.062 0.527 1 67 167 ASP A CA 1
ATOM 1288 C C . ASP A 1 167 ? 8.594 15.977 0.187 1 67 167 ASP A C 1
ATOM 1290 O O . ASP A 1 167 ? 8.453 16.922 -0.6 1 67 167 ASP A O 1
ATOM 1294 N N . GLU A 1 168 ? 9.656 15.57 0.967 1 61.66 168 GLU A N 1
ATOM 1295 C CA . GLU A 1 168 ? 10.93 16.188 0.625 1 61.66 168 GLU A CA 1
ATOM 1296 C C . GLU A 1 168 ? 11.328 15.891 -0.817 1 61.66 168 GLU A C 1
ATOM 1298 O O . GLU A 1 168 ? 11.023 14.812 -1.333 1 61.66 168 GLU A O 1
ATOM 1303 N N . ASN A 1 169 ? 11.578 16.875 -1.597 1 59.94 169 ASN A N 1
ATOM 1304 C CA . ASN A 1 169 ? 12.016 16.578 -2.953 1 59.94 169 ASN A CA 1
ATOM 1305 C C . ASN A 1 169 ? 13.508 16.828 -3.133 1 59.94 169 ASN A C 1
ATOM 1307 O O . ASN A 1 169 ? 14.172 17.297 -2.209 1 59.94 169 ASN A O 1
ATOM 1311 N N . ASP A 1 170 ? 14.047 16.172 -4.102 1 55 170 ASP A N 1
ATOM 1312 C CA . ASP A 1 170 ? 15.484 16.141 -4.375 1 55 170 ASP A CA 1
ATOM 1313 C C . ASP A 1 170 ? 16 17.547 -4.684 1 55 170 ASP A C 1
ATOM 1315 O O . ASP A 1 170 ? 17.219 17.75 -4.82 1 55 170 ASP A O 1
ATOM 1319 N N . ASP A 1 171 ? 15.047 18.391 -4.652 1 55.5 171 ASP A N 1
ATOM 1320 C CA . ASP A 1 171 ? 15.484 19.766 -4.848 1 55.5 171 ASP A CA 1
ATOM 1321 C C . ASP A 1 171 ? 15.953 20.391 -3.531 1 55.5 171 ASP A C 1
ATOM 1323 O O . ASP A 1 171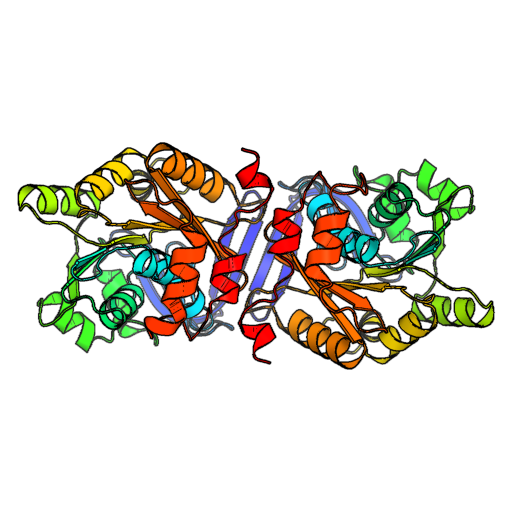 ? 15.133 20.688 -2.66 1 55.5 171 ASP A O 1
ATOM 1327 N N . PRO A 1 172 ? 17.266 20.453 -3.375 1 55.88 172 PRO A N 1
ATOM 1328 C CA . PRO A 1 172 ? 17.812 20.984 -2.125 1 55.88 172 PRO A CA 1
ATOM 1329 C C . PRO A 1 172 ? 17.281 22.375 -1.793 1 55.88 172 PRO A C 1
ATOM 1331 O O . PRO A 1 172 ? 17.312 22.797 -0.633 1 55.88 172 PRO A O 1
ATOM 1334 N N . GLU A 1 173 ? 16.719 23.031 -2.826 1 51.19 173 GLU A N 1
ATOM 1335 C CA . GLU A 1 173 ? 16.266 24.406 -2.623 1 51.19 173 GLU A CA 1
ATOM 1336 C C . GLU A 1 173 ? 14.789 24.453 -2.238 1 51.19 173 GLU A C 1
ATOM 1338 O O . GLU A 1 173 ? 14.25 25.516 -1.95 1 51.19 173 GLU A O 1
ATOM 1343 N N . ALA A 1 174 ? 14.227 23.266 -2.168 1 57.31 174 ALA A N 1
ATOM 1344 C CA . ALA A 1 174 ? 12.805 23.312 -1.819 1 57.31 174 ALA A CA 1
ATOM 1345 C C . ALA A 1 174 ? 12.609 23.781 -0.38 1 57.31 174 ALA A C 1
ATOM 1347 O O . ALA A 1 174 ? 13.086 23.141 0.558 1 57.31 174 ALA A O 1
ATOM 1348 N N . GLN A 1 175 ? 11.906 24.844 -0.261 1 51.38 175 GLN A N 1
ATOM 1349 C CA . GLN A 1 175 ? 11.742 25.562 1 1 51.38 175 GLN A CA 1
ATOM 1350 C C . GLN A 1 175 ? 11.219 24.641 2.094 1 51.38 175 GLN A C 1
ATOM 1352 O O . GLN A 1 175 ? 11.602 24.766 3.26 1 51.38 175 GLN A O 1
ATOM 1357 N N . HIS A 1 176 ? 10.477 23.594 1.634 1 60.88 176 HIS A N 1
ATOM 1358 C CA . HIS A 1 176 ? 9.836 22.781 2.656 1 60.88 176 HIS A CA 1
ATOM 1359 C C . HIS A 1 176 ? 10.781 21.703 3.178 1 60.88 176 HIS A C 1
ATOM 1361 O O . HIS A 1 176 ? 10.531 21.094 4.227 1 60.88 176 HIS A O 1
ATOM 1367 N N . ASN A 1 177 ? 11.898 21.5 2.547 1 62.41 177 ASN A N 1
ATOM 1368 C CA . ASN A 1 177 ? 12.844 20.484 2.979 1 62.41 177 ASN A CA 1
ATOM 1369 C C . ASN A 1 177 ? 13.391 20.781 4.371 1 62.41 177 ASN A C 1
ATOM 1371 O O . ASN A 1 177 ? 13.688 19.859 5.137 1 62.41 177 ASN A O 1
ATOM 1375 N N . ARG A 1 178 ? 13.43 22.078 4.684 1 60.53 178 ARG A N 1
ATOM 1376 C CA . ARG A 1 178 ? 13.961 22.453 5.988 1 60.53 178 ARG A CA 1
ATOM 1377 C C . ARG A 1 178 ? 13.023 22.031 7.109 1 60.53 178 ARG A C 1
ATOM 1379 O O . ARG A 1 178 ? 13.445 21.922 8.266 1 60.53 178 ARG A O 1
ATOM 1386 N N . LEU A 1 179 ? 11.789 21.75 6.695 1 71.19 179 LEU A N 1
ATOM 1387 C CA . LEU A 1 179 ? 10.789 21.391 7.699 1 71.19 179 LEU A CA 1
ATOM 1388 C C . LEU A 1 179 ? 10.797 19.891 7.957 1 71.19 179 LEU A C 1
ATOM 1390 O O . LEU A 1 179 ? 10.023 19.391 8.781 1 71.19 179 LEU A O 1
ATOM 1394 N N . TYR A 1 180 ? 11.656 19.188 7.297 1 66.62 180 TYR A N 1
ATOM 1395 C CA . TYR A 1 180 ? 11.742 17.75 7.504 1 66.62 180 TYR A CA 1
ATOM 1396 C C . TYR A 1 180 ? 13.039 17.375 8.211 1 66.62 180 TYR A C 1
ATOM 1398 O O . TYR A 1 180 ? 13.234 16.219 8.617 1 66.62 180 TYR A O 1
ATOM 1406 N N . GLY A 1 181 ? 13.75 18.234 8.602 1 78.19 181 GLY A N 1
ATOM 1407 C CA . GLY A 1 181 ? 15.031 17.906 9.203 1 78.19 181 GLY A CA 1
ATOM 1408 C C . GLY A 1 181 ? 14.961 17.781 10.719 1 78.19 181 GLY A C 1
ATOM 1409 O O . GLY A 1 181 ? 13.93 18.078 11.32 1 78.19 181 GLY A O 1
ATOM 1410 N N . THR A 1 182 ? 15.969 17.281 11.211 1 83.88 182 THR A N 1
ATOM 1411 C CA . THR A 1 182 ? 16.094 17.031 12.648 1 83.88 182 THR A CA 1
ATOM 1412 C C . THR A 1 182 ? 15.922 18.328 13.43 1 83.88 182 THR A C 1
ATOM 1414 O O . THR A 1 182 ? 15.336 18.328 14.516 1 83.88 182 THR A O 1
ATOM 1417 N N . ASP A 1 183 ? 16.312 19.359 12.859 1 86.12 183 ASP A N 1
ATOM 1418 C CA . ASP A 1 183 ? 16.219 20.641 13.555 1 86.12 183 ASP A CA 1
ATOM 1419 C C . ASP A 1 183 ? 14.758 21.078 13.719 1 86.12 183 ASP A C 1
ATOM 1421 O O . ASP A 1 183 ? 14.367 21.562 14.789 1 86.12 183 ASP A O 1
ATOM 1425 N N . PHE A 1 184 ? 14.062 20.938 12.688 1 87.94 184 PHE A N 1
ATOM 1426 C CA . PHE A 1 184 ? 12.648 21.297 12.75 1 87.94 184 PHE A CA 1
ATOM 1427 C C . PHE A 1 184 ? 11.906 20.406 13.734 1 87.94 184 PHE A C 1
ATOM 1429 O O . PHE A 1 184 ? 11.102 20.891 14.531 1 87.94 184 PHE A O 1
ATOM 1436 N N . LEU A 1 185 ? 12.195 19.172 13.695 1 89.62 185 LEU A N 1
ATOM 1437 C CA . LEU A 1 185 ? 11.586 18.219 14.617 1 89.62 185 LEU A CA 1
ATOM 1438 C C . LEU A 1 185 ? 11.922 18.594 16.062 1 89.62 185 LEU A C 1
ATOM 1440 O O . LEU A 1 185 ? 11.055 18.516 16.938 1 89.62 185 LEU A O 1
ATOM 1444 N N . THR A 1 186 ? 13.07 19 16.297 1 90.38 186 THR A N 1
ATOM 1445 C CA . THR A 1 186 ? 13.516 19.406 17.625 1 90.38 186 THR A CA 1
ATOM 1446 C C . THR A 1 186 ? 12.742 20.641 18.094 1 90.38 186 THR A C 1
ATOM 1448 O O . THR A 1 186 ? 12.312 20.703 19.25 1 90.38 186 THR A O 1
ATOM 1451 N N . ARG A 1 187 ? 12.57 21.562 17.188 1 91.81 187 ARG A N 1
ATOM 1452 C CA . ARG A 1 187 ? 11.812 22.766 17.531 1 91.81 187 ARG A CA 1
ATOM 1453 C C . ARG A 1 187 ? 10.375 22.422 17.891 1 91.81 187 ARG A C 1
ATOM 1455 O O . ARG A 1 187 ? 9.805 23 18.828 1 91.81 187 ARG A O 1
ATOM 1462 N N . CYS A 1 188 ? 9.812 21.531 17.156 1 93.88 188 CYS A N 1
ATOM 1463 C CA . CYS A 1 188 ? 8.453 21.094 17.469 1 93.88 188 CYS A CA 1
ATOM 1464 C C . CYS A 1 188 ? 8.391 20.438 18.844 1 93.88 188 CYS A C 1
ATOM 1466 O O . CYS A 1 188 ? 7.477 20.703 19.625 1 93.88 188 CYS A O 1
ATOM 1468 N N . THR A 1 189 ? 9.352 19.641 19.141 1 93.44 189 THR A N 1
ATOM 1469 C CA . THR A 1 189 ? 9.391 18.891 20.391 1 93.44 189 THR A CA 1
ATOM 1470 C C . THR A 1 189 ? 9.492 19.844 21.578 1 93.44 189 THR A C 1
ATOM 1472 O O . THR A 1 189 ? 8.891 19.594 22.625 1 93.44 189 THR A O 1
ATOM 1475 N N . LYS A 1 190 ? 10.172 20.938 21.406 1 94 190 LYS A N 1
ATOM 1476 C CA . LYS A 1 190 ? 10.375 21.906 22.484 1 94 190 LYS A CA 1
ATOM 1477 C C . LYS A 1 190 ? 9.078 22.625 22.828 1 94 190 LYS A C 1
ATOM 1479 O O . LYS A 1 190 ? 8.953 23.188 23.922 1 94 190 LYS A O 1
ATOM 1484 N N . LEU A 1 191 ? 8.148 22.547 21.953 1 96.31 191 LEU A N 1
ATOM 1485 C CA . LEU A 1 191 ? 6.879 23.234 22.172 1 96.31 191 LEU A CA 1
ATOM 1486 C C . LEU A 1 191 ? 5.848 22.281 22.781 1 96.31 191 LEU A C 1
ATOM 1488 O O . LEU A 1 191 ? 4.723 22.688 23.078 1 96.31 191 LEU A O 1
ATOM 1492 N N . LEU A 1 192 ? 6.211 21.047 23 1 97.56 192 LEU A N 1
ATOM 1493 C CA . LEU A 1 192 ? 5.25 20.062 23.469 1 97.56 192 LEU A CA 1
ATOM 1494 C C . LEU A 1 192 ? 5.066 20.172 24.984 1 97.56 192 LEU A C 1
ATOM 1496 O O . LEU A 1 192 ? 6.035 20.406 25.719 1 97.56 192 LEU A O 1
ATOM 1500 N N . THR A 1 193 ? 3.854 20.016 25.438 1 97.88 193 THR A N 1
ATOM 1501 C CA . THR A 1 193 ? 3.594 19.734 26.844 1 97.88 193 THR A CA 1
ATOM 1502 C C . THR A 1 193 ? 4.094 18.344 27.203 1 97.88 193 THR A C 1
ATOM 1504 O O . THR A 1 193 ? 4.473 17.547 26.344 1 97.88 193 THR A O 1
ATOM 1507 N N . HIS A 1 194 ? 4.109 18.094 28.594 1 96.75 194 HIS A N 1
ATOM 1508 C CA . HIS A 1 194 ? 4.414 16.734 29.016 1 96.75 194 HIS A CA 1
ATOM 1509 C C . HIS A 1 194 ? 3.398 15.742 28.453 1 96.75 194 HIS A C 1
ATOM 1511 O O . HIS A 1 194 ? 2.189 15.969 28.547 1 96.75 194 HIS A O 1
ATOM 1517 N N . GLY A 1 195 ? 3.893 14.664 27.781 1 97.94 195 GLY A N 1
ATOM 1518 C CA . GLY A 1 195 ? 3.004 13.688 27.172 1 97.94 195 GLY A CA 1
ATOM 1519 C C . GLY A 1 195 ? 2.504 14.094 25.812 1 97.94 195 GLY A C 1
ATOM 1520 O O . GLY A 1 195 ? 1.64 13.43 25.234 1 97.94 195 GLY A O 1
ATOM 1521 N N . GLY A 1 196 ? 3.09 15.234 25.328 1 98.56 196 GLY A N 1
ATOM 1522 C CA . GLY A 1 196 ? 2.693 15.719 24.016 1 98.56 196 GLY A CA 1
ATOM 1523 C C . GLY A 1 196 ? 3.27 14.898 22.875 1 98.56 196 GLY A C 1
ATOM 1524 O O . GLY A 1 196 ? 4.16 14.07 23.094 1 98.56 196 GLY A O 1
ATOM 1525 N N . VAL A 1 197 ? 2.719 15.094 21.688 1 98.75 197 VAL A N 1
ATOM 1526 C CA . VAL A 1 197 ? 3.045 14.234 20.562 1 98.75 197 VAL A CA 1
ATOM 1527 C C . VAL A 1 197 ? 3.311 15.086 19.328 1 98.75 197 VAL A C 1
ATOM 1529 O O . VAL A 1 197 ? 2.625 16.078 19.094 1 98.75 197 VAL A O 1
ATOM 1532 N N . VAL A 1 198 ? 4.344 14.672 18.578 1 98.19 198 VAL A N 1
ATOM 1533 C CA . VAL A 1 198 ? 4.531 15.172 17.234 1 98.19 198 VAL A CA 1
ATOM 1534 C C . VAL A 1 198 ? 4.09 14.109 16.219 1 98.19 198 VAL A C 1
ATOM 1536 O O . VAL A 1 198 ? 4.508 12.953 16.297 1 98.19 198 VAL A O 1
ATOM 1539 N N . GLY A 1 199 ? 3.156 14.445 15.375 1 97.69 199 GLY A N 1
ATOM 1540 C CA . GLY A 1 199 ? 2.748 13.594 14.273 1 97.69 199 GLY A CA 1
ATOM 1541 C C . GLY A 1 199 ? 3.156 14.133 12.914 1 97.69 199 GLY A C 1
ATOM 1542 O O . GLY A 1 199 ? 3.215 15.344 12.719 1 97.69 199 GLY A O 1
ATOM 1543 N N . CYS A 1 200 ? 3.385 13.195 11.977 1 96.44 200 CYS A N 1
ATOM 1544 C CA . CYS A 1 200 ? 3.842 13.664 10.672 1 96.44 200 CYS A CA 1
ATOM 1545 C C . CYS A 1 200 ? 3.516 12.648 9.578 1 96.44 200 CYS A C 1
ATOM 1547 O O . CYS A 1 200 ? 3.494 11.445 9.836 1 96.44 200 CYS A O 1
ATOM 1549 N N . GLN A 1 201 ? 3.207 13.195 8.391 1 95.62 201 GLN A N 1
ATOM 1550 C CA . GLN A 1 201 ? 3.283 12.359 7.199 1 95.62 201 GLN A CA 1
ATOM 1551 C C . GLN A 1 201 ? 4.715 11.898 6.941 1 95.62 201 GLN A C 1
ATOM 1553 O O . GLN A 1 201 ? 5.645 12.703 6.961 1 95.62 201 GLN A O 1
ATOM 1558 N N . ALA A 1 202 ? 4.91 10.602 6.641 1 95 202 ALA A N 1
ATOM 1559 C CA . ALA A 1 202 ? 6.273 10.086 6.695 1 95 202 ALA A CA 1
ATOM 1560 C C . ALA A 1 202 ? 6.656 9.398 5.383 1 95 202 ALA A C 1
ATOM 1562 O O . ALA A 1 202 ? 7.738 8.828 5.27 1 95 202 ALA A O 1
ATOM 1563 N N . GLY A 1 203 ? 5.793 9.438 4.422 1 94.12 203 GLY A N 1
ATOM 1564 C CA . GLY A 1 203 ? 6.141 8.836 3.145 1 94.12 203 GLY A CA 1
ATOM 1565 C C . GLY A 1 203 ? 5.34 7.59 2.832 1 94.12 203 GLY A C 1
ATOM 1566 O O . GLY A 1 203 ? 4.168 7.492 3.191 1 94.12 203 GLY A O 1
ATOM 1567 N N . CYS A 1 204 ? 5.965 6.719 2.002 1 95.06 204 CYS A N 1
ATOM 1568 C CA . CYS A 1 204 ? 5.309 5.527 1.474 1 95.06 204 CYS A CA 1
ATOM 1569 C C . CYS A 1 204 ? 6.117 4.273 1.791 1 95.06 204 CYS A C 1
ATOM 1571 O O . CYS A 1 204 ? 7.348 4.285 1.706 1 95.06 204 CYS A O 1
ATOM 1573 N N . PRO A 1 205 ? 5.434 3.182 2.168 1 95.88 205 PRO A N 1
ATOM 1574 C CA . PRO A 1 205 ? 6.172 1.966 2.51 1 95.88 205 PRO A CA 1
ATOM 1575 C C . PRO A 1 205 ? 6.602 1.169 1.279 1 95.88 205 PRO A C 1
ATOM 1577 O O . PRO A 1 205 ? 7.414 0.246 1.388 1 95.88 205 PRO A O 1
ATOM 1580 N N . THR A 1 206 ? 6.062 1.429 0.127 1 95.44 206 THR A N 1
ATOM 1581 C CA . THR A 1 206 ? 6.391 0.684 -1.083 1 95.44 206 THR A CA 1
ATOM 1582 C C . THR A 1 206 ? 7.887 0.764 -1.377 1 95.44 206 THR A C 1
ATOM 1584 O O . THR A 1 206 ? 8.469 1.85 -1.363 1 95.44 206 THR A O 1
ATOM 1587 N N . LEU A 1 207 ? 8.508 -0.31 -1.753 1 94.5 207 LEU A N 1
ATOM 1588 C CA . LEU A 1 207 ? 9.953 -0.462 -1.825 1 94.5 207 LEU A CA 1
ATOM 1589 C C . LEU A 1 207 ? 10.562 0.557 -2.783 1 94.5 207 LEU A C 1
ATOM 1591 O O . LEU A 1 207 ? 11.617 1.124 -2.506 1 94.5 207 LEU A O 1
ATOM 1595 N N . TRP A 1 208 ? 9.938 0.817 -3.834 1 91.56 208 TRP A N 1
ATOM 1596 C CA . TRP A 1 208 ? 10.562 1.626 -4.875 1 91.56 208 TRP A CA 1
ATOM 1597 C C . TRP A 1 208 ? 10.352 3.113 -4.613 1 91.56 208 TRP A C 1
ATOM 1599 O O . TRP A 1 208 ? 10.781 3.957 -5.402 1 91.56 208 TRP A O 1
ATOM 1609 N N . ARG A 1 209 ? 9.742 3.461 -3.457 1 92.56 209 ARG A N 1
ATOM 1610 C CA . ARG A 1 209 ? 9.531 4.871 -3.146 1 92.56 209 ARG A CA 1
ATOM 1611 C C . ARG A 1 209 ? 9.484 5.098 -1.639 1 92.56 209 ARG A C 1
ATOM 1613 O O . ARG A 1 209 ? 8.711 5.93 -1.156 1 92.56 209 ARG A O 1
ATOM 1620 N N . ASN A 1 210 ? 10.281 4.301 -0.94 1 93.25 210 ASN A N 1
ATOM 1621 C CA . ASN A 1 210 ? 10.172 4.344 0.514 1 93.25 210 ASN A CA 1
ATOM 1622 C C . ASN A 1 210 ? 11.32 5.133 1.138 1 93.25 210 ASN A C 1
ATOM 1624 O O . ASN A 1 210 ? 11.523 5.082 2.352 1 93.25 210 ASN A O 1
ATOM 1628 N N . GLN A 1 211 ? 12.094 5.922 0.393 1 91.5 211 GLN A N 1
ATOM 1629 C CA . GLN A 1 211 ? 13.266 6.617 0.917 1 91.5 211 GLN A CA 1
ATOM 1630 C C . GLN A 1 211 ? 12.867 7.66 1.958 1 91.5 211 GLN A C 1
ATOM 1632 O O . GLN A 1 211 ? 13.531 7.805 2.982 1 91.5 211 GLN A O 1
ATOM 1637 N N . THR A 1 212 ? 11.773 8.383 1.649 1 91.69 212 THR A N 1
ATOM 1638 C CA . THR A 1 212 ? 11.305 9.391 2.592 1 91.69 212 THR A CA 1
ATOM 1639 C C . THR A 1 212 ? 10.891 8.75 3.914 1 91.69 212 THR A C 1
ATOM 1641 O O . THR A 1 212 ? 11.203 9.266 4.988 1 91.69 212 THR A O 1
ATOM 1644 N N . LEU A 1 213 ? 10.234 7.629 3.814 1 95 213 LEU A N 1
ATOM 1645 C CA . LEU A 1 213 ? 9.82 6.926 5.027 1 95 213 LEU A CA 1
ATOM 1646 C C . LEU A 1 213 ? 11.039 6.469 5.824 1 95 213 LEU A C 1
ATOM 1648 O O . LEU A 1 213 ? 11.078 6.629 7.047 1 95 213 LEU A O 1
ATOM 1652 N N . ILE A 1 214 ? 12.016 5.934 5.145 1 94.5 214 ILE A N 1
ATOM 1653 C CA . ILE A 1 214 ? 13.227 5.445 5.797 1 94.5 214 ILE A CA 1
ATOM 1654 C C . ILE A 1 214 ? 13.914 6.594 6.543 1 94.5 214 ILE A C 1
ATOM 1656 O O . ILE A 1 214 ? 14.273 6.453 7.711 1 94.5 214 ILE A O 1
ATOM 1660 N N . SER A 1 215 ? 14.031 7.727 5.906 1 92.5 215 SER A N 1
ATOM 1661 C CA . SER A 1 215 ? 14.68 8.883 6.512 1 92.5 215 SER A CA 1
ATOM 1662 C C . SER A 1 215 ? 13.883 9.414 7.695 1 92.5 215 SER A C 1
ATOM 1664 O O . SER A 1 215 ? 14.445 9.75 8.734 1 92.5 215 SER A O 1
ATOM 1666 N N . SER A 1 216 ? 12.594 9.5 7.547 1 93.62 216 SER A N 1
ATOM 1667 C CA . SER A 1 216 ? 11.734 9.969 8.625 1 93.62 216 SER A CA 1
ATOM 1668 C C . SER A 1 216 ? 11.781 9.039 9.828 1 93.62 216 SER A C 1
ATOM 1670 O O . SER A 1 216 ? 11.844 9.492 10.977 1 93.62 216 SER A O 1
ATOM 1672 N N . TRP A 1 217 ? 11.75 7.758 9.523 1 95.31 217 TRP A N 1
ATOM 1673 C CA . TRP A 1 217 ? 11.82 6.754 10.586 1 95.31 217 TRP A CA 1
ATOM 1674 C C . TRP A 1 217 ? 13.109 6.906 11.391 1 95.31 217 TRP A C 1
ATOM 1676 O O . TRP A 1 217 ? 13.078 6.914 12.625 1 95.31 217 TRP A O 1
ATOM 1686 N N . ARG A 1 218 ? 14.172 7.078 10.719 1 93.62 218 ARG A N 1
ATOM 1687 C CA . ARG A 1 218 ? 15.453 7.27 11.383 1 93.62 218 ARG A CA 1
ATOM 1688 C C . ARG A 1 218 ? 15.438 8.523 12.258 1 93.62 218 ARG A C 1
ATOM 1690 O O . ARG A 1 218 ? 15.836 8.477 13.422 1 93.62 218 ARG A O 1
ATOM 1697 N N . ARG A 1 219 ? 14.969 9.594 11.766 1 92.31 219 ARG A N 1
ATOM 1698 C CA . ARG A 1 219 ? 14.922 10.852 12.5 1 92.31 219 ARG A CA 1
ATOM 1699 C C . ARG A 1 219 ? 14.039 10.727 13.742 1 92.31 219 ARG A C 1
ATOM 1701 O O . ARG A 1 219 ? 14.406 11.188 14.82 1 92.31 219 ARG A O 1
ATOM 1708 N N . PHE A 1 220 ? 12.93 10.141 13.562 1 95.56 220 PHE A N 1
ATOM 1709 C CA . PHE A 1 220 ? 12 10 14.68 1 95.56 220 PHE A CA 1
ATOM 1710 C C . PHE A 1 220 ? 12.578 9.094 15.758 1 95.56 220 PHE A C 1
ATOM 1712 O O . PHE A 1 220 ? 12.508 9.414 16.953 1 95.56 220 PHE A O 1
ATOM 1719 N N . THR A 1 221 ? 13.156 7.98 15.344 1 94.56 221 THR A N 1
ATOM 1720 C CA . THR A 1 221 ? 13.664 7.016 16.312 1 94.56 221 THR A CA 1
ATOM 1721 C C . THR A 1 221 ? 14.867 7.578 17.047 1 94.56 221 THR A C 1
ATOM 1723 O O . THR A 1 221 ? 15.125 7.219 18.203 1 94.56 221 THR A O 1
ATOM 1726 N N . GLU A 1 222 ? 15.523 8.492 16.469 1 92.75 222 GLU A N 1
ATOM 1727 C CA . GLU A 1 222 ? 16.672 9.141 17.109 1 92.75 222 GLU A CA 1
ATOM 1728 C C . GLU A 1 222 ? 16.219 10.258 18.047 1 92.75 222 GLU A C 1
ATOM 1730 O O . GLU A 1 222 ? 16.906 10.578 19.016 1 92.75 222 GLU A O 1
ATOM 1735 N N . SER A 1 223 ? 15.047 10.773 17.812 1 93.25 223 SER A N 1
ATOM 1736 C CA . SER A 1 223 ? 14.648 12.016 18.484 1 93.25 223 SER A CA 1
ATOM 1737 C C . SER A 1 223 ? 13.648 11.742 19.609 1 93.25 223 SER A C 1
ATOM 1739 O O . SER A 1 223 ? 13.445 12.594 20.469 1 93.25 223 SER A O 1
ATOM 1741 N N . PHE A 1 224 ? 13.008 10.594 19.578 1 96.44 224 PHE A N 1
ATOM 1742 C CA . PHE A 1 224 ? 11.898 10.383 20.5 1 96.44 224 PHE A CA 1
ATOM 1743 C C . PHE A 1 224 ? 12.086 9.094 21.297 1 96.44 224 PHE A C 1
ATOM 1745 O O . PHE A 1 224 ? 12.672 8.133 20.797 1 96.44 224 PHE A O 1
ATOM 1752 N N . GLY A 1 225 ? 11.609 9.125 22.531 1 96.38 225 GLY A N 1
ATOM 1753 C CA . GLY A 1 225 ? 11.609 7.922 23.359 1 96.38 225 GLY A CA 1
ATOM 1754 C C . GLY A 1 225 ? 10.578 6.902 22.906 1 96.38 225 GLY A C 1
ATOM 1755 O O . GLY A 1 225 ? 10.766 5.699 23.109 1 96.38 225 GLY A O 1
ATOM 1756 N N . THR A 1 226 ? 9.5 7.398 22.375 1 97.94 226 THR A N 1
ATOM 1757 C CA . THR A 1 226 ? 8.438 6.574 21.797 1 97.94 226 THR A CA 1
ATOM 1758 C C . THR A 1 226 ? 8.133 6.996 20.375 1 97.94 226 THR A C 1
ATOM 1760 O O . THR A 1 226 ? 7.93 8.18 20.094 1 97.94 226 THR A O 1
ATOM 1763 N N . VAL A 1 227 ? 8.164 6.031 19.484 1 97.88 227 VAL A N 1
ATOM 1764 C CA . VAL A 1 227 ? 7.762 6.27 18.094 1 97.88 227 VAL A CA 1
ATOM 1765 C C . VAL A 1 227 ? 6.672 5.277 17.703 1 97.88 227 VAL A C 1
ATOM 1767 O O . VAL A 1 227 ? 6.816 4.07 17.891 1 97.88 227 VAL A O 1
ATOM 1770 N N . LEU A 1 228 ? 5.566 5.801 17.203 1 98.5 228 LEU A N 1
ATOM 1771 C CA . LEU A 1 228 ? 4.465 4.988 16.703 1 98.5 228 LEU A CA 1
ATOM 1772 C C . LEU A 1 228 ? 4.312 5.148 15.203 1 98.5 228 LEU A C 1
ATOM 1774 O O . LEU A 1 228 ? 4.082 6.254 14.711 1 98.5 228 LEU A O 1
ATOM 1778 N N . TYR A 1 229 ? 4.496 4.066 14.523 1 98.12 229 TYR A N 1
ATOM 1779 C CA . TYR A 1 229 ? 4.266 3.973 13.086 1 98.12 229 TYR A CA 1
ATOM 1780 C C . TYR A 1 229 ? 2.801 3.678 12.789 1 98.12 229 TYR A C 1
ATOM 1782 O O . TYR A 1 229 ? 2.143 2.955 13.539 1 98.12 229 TYR A O 1
ATOM 1790 N N . TYR A 1 230 ? 2.295 4.246 11.719 1 98 230 TYR A N 1
ATOM 1791 C CA . TYR A 1 230 ? 1.016 3.818 11.164 1 98 230 TYR A CA 1
ATOM 1792 C C . TYR A 1 230 ? 1.057 3.799 9.641 1 98 230 TYR A C 1
ATOM 1794 O O . TYR A 1 230 ? 1.14 4.852 9.008 1 98 230 TYR A O 1
ATOM 1802 N N . GLY A 1 231 ? 0.995 2.633 9.047 1 97.25 231 GLY A N 1
ATOM 1803 C CA . GLY A 1 231 ? 0.862 2.49 7.605 1 97.25 231 GLY A CA 1
ATOM 1804 C C . GLY A 1 231 ? -0.576 2.32 7.152 1 97.25 231 GLY A C 1
ATOM 1805 O O . GLY A 1 231 ? -1.26 1.386 7.578 1 97.25 231 GLY A O 1
ATOM 1806 N N . SER A 1 232 ? -1.041 3.229 6.293 1 95.88 232 SER A N 1
ATOM 1807 C CA . SER A 1 232 ? -2.424 3.152 5.832 1 95.88 232 SER A CA 1
ATOM 1808 C C . SER A 1 232 ? -2.561 2.193 4.652 1 95.88 232 SER A C 1
ATOM 1810 O O . SER A 1 232 ? -2.164 2.518 3.531 1 95.88 232 SER A O 1
ATOM 1812 N N . ASP A 1 233 ? -3.225 1.081 4.801 1 92.44 233 ASP A N 1
ATOM 1813 C CA . ASP A 1 233 ? -3.436 0.077 3.764 1 92.44 233 ASP A CA 1
ATOM 1814 C C . ASP A 1 233 ? -4.273 0.64 2.615 1 92.44 233 ASP A C 1
ATOM 1816 O O . ASP A 1 233 ? -4.074 0.269 1.457 1 92.44 233 ASP A O 1
ATOM 1820 N N . GLU A 1 234 ? -5.086 1.526 2.961 1 95.56 234 GLU A N 1
ATOM 1821 C CA . GLU A 1 234 ? -6.098 1.932 1.991 1 95.56 234 GLU A CA 1
ATOM 1822 C C . GLU A 1 234 ? -5.719 3.246 1.313 1 95.56 234 GLU A C 1
ATOM 1824 O O . GLU A 1 234 ? -6.379 3.672 0.363 1 95.56 234 GLU A O 1
ATOM 1829 N N . HIS A 1 235 ? -4.676 3.961 1.703 1 94.38 235 HIS A N 1
ATOM 1830 C CA . HIS A 1 235 ? -4.238 5.203 1.074 1 94.38 235 HIS A CA 1
ATOM 1831 C C . HIS A 1 235 ? -2.805 5.086 0.565 1 94.38 235 HIS A C 1
ATOM 1833 O O . HIS A 1 235 ? -2.379 5.867 -0.287 1 94.38 235 HIS A O 1
ATOM 1839 N N . GLU A 1 236 ? -1.925 4.289 0.986 1 91.25 236 GLU A N 1
ATOM 1840 C CA . GLU A 1 236 ? -0.575 3.98 0.522 1 91.25 236 GLU A CA 1
ATOM 1841 C C . GLU A 1 236 ? 0.472 4.75 1.324 1 91.25 236 GLU A C 1
ATOM 1843 O O . GLU A 1 236 ? 1.673 4.52 1.169 1 91.25 236 GLU A O 1
ATOM 1848 N N . TRP A 1 237 ? 0.089 5.715 2.135 1 95.38 237 TRP A N 1
ATOM 1849 C CA . TRP A 1 237 ? 1.033 6.547 2.871 1 95.38 237 TRP A CA 1
ATOM 1850 C C . TRP A 1 237 ? 1.247 6.008 4.281 1 95.38 237 TRP A C 1
ATOM 1852 O O . TRP A 1 237 ? 0.449 5.207 4.777 1 95.38 237 TRP A O 1
ATOM 1862 N N . ALA A 1 238 ? 2.326 6.434 4.855 1 97.25 238 ALA A N 1
ATOM 1863 C CA . ALA A 1 238 ? 2.682 6.094 6.23 1 97.25 238 ALA A CA 1
ATOM 1864 C C . ALA A 1 238 ? 2.871 7.352 7.074 1 97.25 238 ALA A C 1
ATOM 1866 O O . ALA A 1 238 ? 3.121 8.438 6.535 1 97.25 238 ALA A O 1
ATOM 1867 N N . PHE A 1 239 ? 2.713 7.176 8.359 1 97.88 239 PHE A N 1
ATOM 1868 C CA . PHE A 1 239 ? 2.732 8.281 9.32 1 97.88 239 PHE A CA 1
ATOM 1869 C C . PHE A 1 239 ? 3.51 7.895 10.57 1 97.88 239 PHE A C 1
ATOM 1871 O O . PHE A 1 239 ? 3.65 6.711 10.883 1 97.88 239 PHE A O 1
ATOM 1878 N N . LEU A 1 240 ? 4.066 8.883 11.18 1 97.81 240 LEU A N 1
ATOM 1879 C CA . LEU A 1 240 ? 4.797 8.672 12.43 1 97.81 240 LEU A CA 1
ATOM 1880 C C . LEU A 1 240 ? 4.301 9.609 13.516 1 97.81 240 LEU A C 1
ATOM 1882 O O . LEU A 1 240 ? 3.994 10.773 13.25 1 97.81 240 LEU A O 1
ATOM 1886 N N . SER A 1 241 ? 4.184 9.094 14.711 1 98.5 241 SER A N 1
ATOM 1887 C CA . SER A 1 241 ? 3.922 9.852 15.93 1 98.5 241 SER A CA 1
ATOM 1888 C C . SER A 1 241 ? 5.035 9.656 16.953 1 98.5 241 SER A C 1
ATOM 1890 O O . SER A 1 241 ? 5.473 8.531 17.188 1 98.5 241 SER A O 1
ATOM 1892 N N . GLY A 1 242 ? 5.535 10.727 17.484 1 97.75 242 GLY A N 1
ATOM 1893 C CA . GLY A 1 242 ? 6.629 10.648 18.438 1 97.75 242 GLY A CA 1
ATOM 1894 C C . GLY A 1 242 ? 6.324 11.336 19.75 1 97.75 242 GLY A C 1
ATOM 1895 O O . GLY A 1 242 ? 5.68 12.391 19.781 1 97.75 242 GLY A O 1
ATOM 1896 N N . ARG A 1 243 ? 6.758 10.695 20.859 1 97.12 243 ARG A N 1
ATOM 1897 C CA . ARG A 1 243 ? 6.719 11.25 22.203 1 97.12 243 ARG A CA 1
ATOM 1898 C C . ARG A 1 243 ? 8.109 11.273 22.828 1 97.12 243 ARG A C 1
ATOM 1900 O O . ARG A 1 243 ? 8.898 10.352 22.625 1 97.12 243 ARG A O 1
ATOM 1907 N N . ALA A 1 244 ? 8.273 12.305 23.609 1 95.56 244 ALA A N 1
ATOM 1908 C CA . ALA A 1 244 ? 9.594 12.43 24.219 1 95.56 244 ALA A CA 1
ATOM 1909 C C . ALA A 1 244 ? 9.82 11.328 25.25 1 95.56 244 ALA A C 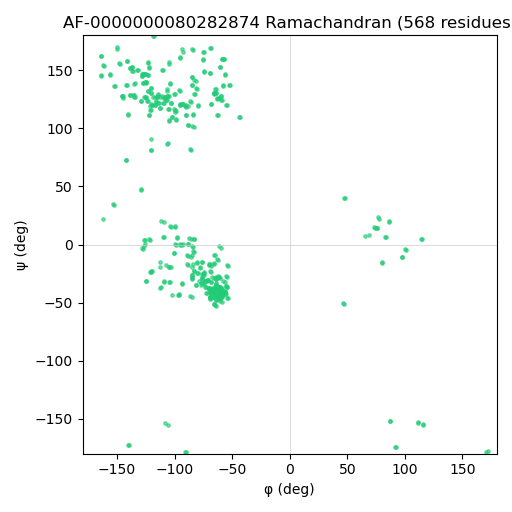1
ATOM 1911 O O . ALA A 1 244 ? 10.938 10.797 25.359 1 95.56 244 ALA A O 1
ATOM 1912 N N . ASP A 1 245 ? 8.883 11 26.031 1 96.38 245 ASP A N 1
ATOM 1913 C CA . ASP A 1 245 ? 9.047 9.984 27.062 1 96.38 245 ASP A CA 1
ATOM 1914 C C . ASP A 1 245 ? 8.828 8.586 26.5 1 96.38 245 ASP A C 1
ATOM 1916 O O . ASP A 1 245 ? 8.391 8.43 25.359 1 96.38 245 ASP A O 1
ATOM 1920 N N . VAL A 1 246 ? 9.195 7.566 27.266 1 97.19 246 VAL A N 1
ATOM 1921 C CA . VAL A 1 246 ? 9.125 6.172 26.844 1 97.19 246 VAL A CA 1
ATOM 1922 C C . VAL A 1 246 ? 7.816 5.547 27.328 1 97.19 246 VAL A C 1
ATOM 1924 O O . VAL A 1 246 ? 7.5 5.598 28.516 1 97.19 246 VAL A O 1
ATOM 1927 N N . LEU A 1 247 ? 7.082 5.121 26.391 1 96.88 247 LEU A N 1
ATOM 1928 C CA . LEU A 1 247 ? 5.895 4.324 26.672 1 96.88 247 LEU A CA 1
ATOM 1929 C C . LEU A 1 247 ? 6.141 2.85 26.375 1 96.88 247 LEU A C 1
ATOM 1931 O O . LEU A 1 247 ? 6.75 2.514 25.359 1 96.88 247 LEU A O 1
ATOM 1935 N N . ASP A 1 248 ? 5.703 1.965 27.172 1 94.19 248 ASP A N 1
ATOM 1936 C CA . ASP A 1 248 ? 5.973 0.535 27.062 1 94.19 248 ASP A CA 1
ATOM 1937 C C . ASP A 1 248 ? 5.262 -0.062 25.844 1 94.19 248 ASP A C 1
ATOM 1939 O O . ASP A 1 248 ? 5.828 -0.896 25.141 1 94.19 248 ASP A O 1
ATOM 1943 N N . ASP A 1 249 ? 4.008 0.293 25.656 1 96.06 249 ASP A N 1
ATOM 1944 C CA . ASP A 1 249 ? 3.221 -0.312 24.594 1 96.06 249 ASP A CA 1
ATOM 1945 C C . ASP A 1 249 ? 2.293 0.714 23.953 1 96.06 249 ASP A C 1
ATOM 1947 O O . ASP A 1 249 ? 1.074 0.648 24.109 1 96.06 249 ASP A O 1
ATOM 1951 N N . PRO A 1 250 ? 2.912 1.602 23.172 1 97.44 250 PRO A N 1
ATOM 1952 C CA . PRO A 1 250 ? 2.096 2.652 22.547 1 97.44 250 PRO A CA 1
ATOM 1953 C C . PRO A 1 250 ? 1.021 2.096 21.625 1 97.44 250 PRO A C 1
ATOM 1955 O O . PRO A 1 250 ? -0.05 2.689 21.484 1 97.44 250 PRO A O 1
ATOM 1958 N N . ARG A 1 251 ? 1.281 0.935 21.031 1 96.12 251 ARG A N 1
ATOM 1959 C CA . ARG A 1 251 ? 0.327 0.31 20.125 1 96.12 251 ARG A CA 1
ATOM 1960 C C . ARG A 1 251 ? -0.955 -0.074 20.859 1 96.12 251 ARG A C 1
ATOM 1962 O O . ARG A 1 251 ? -2.051 0.307 20.438 1 96.12 251 ARG A O 1
ATOM 1969 N N . THR A 1 252 ? -0.802 -0.792 21.922 1 95.81 252 THR A N 1
ATOM 1970 C CA . THR A 1 252 ? -1.956 -1.206 22.703 1 95.81 252 THR A CA 1
ATOM 1971 C C . THR A 1 252 ? -2.67 0.006 23.297 1 95.81 252 THR A C 1
ATOM 1973 O O . THR A 1 252 ? -3.902 0.041 23.359 1 95.81 252 THR A O 1
ATOM 1976 N N . LEU A 1 253 ? -1.901 1.009 23.656 1 96.06 253 LEU A N 1
ATOM 1977 C CA . LEU A 1 253 ? -2.469 2.219 24.25 1 96.06 253 LEU A CA 1
ATOM 1978 C C . LEU A 1 253 ? -3.445 2.883 23.281 1 96.06 253 LEU A C 1
ATOM 1980 O O . LEU A 1 253 ? -4.59 3.166 23.641 1 96.06 253 LEU A O 1
ATOM 1984 N N . VAL A 1 254 ? -3.041 3.061 22.031 1 96.69 254 VAL A N 1
ATOM 1985 C CA . VAL A 1 254 ? -3.893 3.779 21.094 1 96.69 254 VAL A CA 1
ATOM 1986 C C . VAL A 1 254 ? -5.051 2.885 20.656 1 96.69 254 VAL A C 1
ATOM 1988 O O . VAL A 1 254 ? -6.164 3.365 20.422 1 96.69 254 VAL A O 1
ATOM 1991 N N . ALA A 1 255 ? -4.828 1.604 20.562 1 94.88 255 ALA A N 1
ATOM 1992 C CA . ALA A 1 255 ? -5.875 0.666 20.172 1 94.88 255 ALA A CA 1
ATOM 1993 C C . ALA A 1 255 ? -6.996 0.637 21.203 1 94.88 255 ALA A C 1
ATOM 1995 O O . ALA A 1 255 ? -8.18 0.568 20.844 1 94.88 255 ALA A O 1
ATOM 1996 N N . GLU A 1 256 ? -6.656 0.748 22.406 1 93.06 256 GLU A N 1
ATOM 1997 C CA . GLU A 1 256 ? -7.645 0.695 23.484 1 93.06 256 GLU A CA 1
ATOM 1998 C C . GLU A 1 256 ? -8.422 2.006 23.578 1 93.06 256 GLU A C 1
ATOM 2000 O O . GLU A 1 256 ? -9.578 2.016 24 1 93.06 256 GLU A O 1
ATOM 2005 N N . LYS A 1 257 ? -7.82 3.043 23.125 1 94.12 257 LYS A N 1
ATOM 2006 C CA . LYS A 1 257 ? -8.414 4.367 23.297 1 94.12 257 LYS A CA 1
ATOM 2007 C C . LYS A 1 257 ? -9.414 4.66 22.188 1 94.12 257 LYS A C 1
ATOM 2009 O O . LYS A 1 257 ? -10.367 5.426 22.375 1 94.12 257 LYS A O 1
ATOM 2014 N N . ILE A 1 258 ? -9.258 4.109 20.953 1 92.75 258 ILE A N 1
ATOM 2015 C CA . ILE A 1 258 ? -10.008 4.531 19.781 1 92.75 258 ILE A CA 1
ATOM 2016 C C . ILE A 1 258 ? -11.5 4.324 20.016 1 92.75 258 ILE A C 1
ATOM 2018 O O . ILE A 1 258 ? -12.312 5.203 19.719 1 92.75 258 ILE A O 1
ATOM 2022 N N . GLY A 1 259 ? -12.023 3.219 20.562 1 80.44 259 GLY A N 1
ATOM 2023 C CA . GLY A 1 259 ? -13.43 2.965 20.797 1 80.44 259 GLY A CA 1
ATOM 2024 C C . GLY A 1 259 ? -14.055 3.934 21.781 1 80.44 259 GLY A C 1
ATOM 2025 O O . GLY A 1 259 ? -15.266 4.145 21.766 1 80.44 259 GLY A O 1
ATOM 2026 N N . LYS A 1 260 ? -13.258 4.688 22.484 1 81.62 260 LYS A N 1
ATOM 2027 C CA . LYS A 1 260 ? -13.742 5.578 23.547 1 81.62 260 LYS A CA 1
ATOM 2028 C C . LYS A 1 260 ? -13.664 7.035 23.109 1 81.62 260 LYS A C 1
ATOM 2030 O O . LYS A 1 260 ? -14.32 7.898 23.688 1 81.62 260 LYS A O 1
ATOM 2035 N N . ALA A 1 261 ? -12.891 7.258 22.094 1 76.25 261 ALA A N 1
ATOM 2036 C CA . ALA A 1 261 ? -12.578 8.641 21.719 1 76.25 261 ALA A CA 1
ATOM 2037 C C . ALA A 1 261 ? -13.656 9.219 20.812 1 76.25 261 ALA A C 1
ATOM 2039 O O . ALA A 1 261 ? -13.789 10.438 20.688 1 76.25 261 ALA A O 1
ATOM 2040 N N . GLY A 1 262 ? -14.477 8.336 20.172 1 74.38 262 GLY A N 1
ATOM 2041 C CA . GLY A 1 262 ? -15.516 8.805 19.281 1 74.38 262 GLY A CA 1
ATOM 2042 C C . GLY A 1 262 ? -14.977 9.43 18.016 1 74.38 262 GLY A C 1
ATOM 2043 O O . GLY A 1 262 ? -15.719 10.094 17.281 1 74.38 262 GLY A O 1
ATOM 2044 N N . ILE A 1 263 ? -13.727 9.398 17.672 1 76.69 263 ILE A N 1
ATOM 2045 C CA . ILE A 1 263 ? -13.141 10.047 16.516 1 76.69 263 ILE A CA 1
ATOM 2046 C C . ILE A 1 263 ? -12.664 8.992 15.516 1 76.69 263 ILE A C 1
ATOM 2048 O O . ILE A 1 263 ? -12.359 9.305 14.367 1 76.69 263 ILE A O 1
ATOM 2052 N N . GLY A 1 264 ? -12.477 7.691 15.672 1 61.28 264 GLY A N 1
ATOM 2053 C CA . GLY A 1 264 ? -11.742 6.711 14.891 1 61.28 264 GLY A CA 1
ATOM 2054 C C . GLY A 1 264 ? -12.641 5.699 14.211 1 61.28 264 GLY A C 1
ATOM 2055 O O . GLY A 1 264 ? -12.156 4.777 13.547 1 61.28 264 GLY A O 1
ATOM 2056 N N . GLU A 1 265 ? -13.945 6.023 14.031 1 71.88 265 GLU A N 1
ATOM 2057 C CA . GLU A 1 265 ? -14.773 4.895 13.617 1 71.88 265 GLU A CA 1
ATOM 2058 C C . GLU A 1 265 ? -15.219 5.039 12.164 1 71.88 265 GLU A C 1
ATOM 2060 O O . GLU A 1 265 ? -16.016 4.234 11.664 1 71.88 265 GLU A O 1
ATOM 2065 N N . SER A 1 266 ? -14.508 5.836 11.531 1 88 266 SER A N 1
ATOM 2066 C CA . SER A 1 266 ? -14.945 5.988 10.148 1 88 266 SER A CA 1
ATOM 2067 C C . SER A 1 266 ? -14.062 5.195 9.195 1 88 266 SER A C 1
ATOM 2069 O O . SER A 1 266 ? -14.555 4.539 8.273 1 88 266 SER A O 1
ATOM 2071 N N . THR A 1 267 ? -12.719 5.273 9.414 1 92.62 267 THR A N 1
ATOM 2072 C CA . THR A 1 267 ? -11.852 4.59 8.453 1 92.62 267 THR A CA 1
ATOM 2073 C C . THR A 1 267 ? -10.875 3.67 9.172 1 92.62 267 THR A C 1
ATOM 2075 O O . THR A 1 267 ? -10.031 3.025 8.539 1 92.62 267 THR A O 1
ATOM 2078 N N . MET A 1 268 ? -10.875 3.631 10.43 1 93.38 268 MET A N 1
ATOM 2079 C CA . MET A 1 268 ? -10.008 2.75 11.211 1 93.38 268 MET A CA 1
ATOM 2080 C C . MET A 1 268 ? -10.688 2.338 12.516 1 93.38 268 MET A C 1
ATOM 2082 O O . MET A 1 268 ? -11.641 2.98 12.953 1 93.38 268 MET A O 1
ATOM 2086 N N . ASP A 1 269 ? -10.25 1.23 13.016 1 93.06 269 ASP A N 1
ATOM 2087 C CA . ASP A 1 269 ? -10.75 0.674 14.273 1 93.06 269 ASP A CA 1
ATOM 2088 C C . ASP A 1 269 ? -9.609 0.078 15.094 1 93.06 269 ASP A C 1
ATOM 2090 O O . ASP A 1 269 ? -8.438 0.34 14.82 1 93.06 269 ASP A O 1
ATOM 2094 N N . GLU A 1 270 ? -10 -0.574 16.156 1 93.81 270 GLU A N 1
ATOM 2095 C CA . GLU A 1 270 ? -9.016 -1.186 17.047 1 93.81 270 GLU A CA 1
ATOM 2096 C C . GLU A 1 270 ? -8.102 -2.145 16.297 1 93.81 270 GLU A C 1
ATOM 2098 O O . GLU A 1 270 ? -6.883 -2.121 16.469 1 93.81 270 GLU A O 1
ATOM 2103 N N . ASP A 1 271 ? -8.633 -2.965 15.391 1 93.12 271 ASP A N 1
ATOM 2104 C CA . ASP A 1 271 ? -7.855 -3.92 14.609 1 93.12 271 ASP A CA 1
ATOM 2105 C C . ASP A 1 271 ? -6.844 -3.205 13.711 1 93.12 271 ASP A C 1
ATOM 2107 O O . ASP A 1 271 ? -5.691 -3.625 13.609 1 93.12 271 ASP A O 1
ATOM 2111 N N . ALA A 1 272 ? -7.309 -2.158 13.125 1 94.56 272 ALA A N 1
ATOM 2112 C CA . ALA A 1 272 ? -6.41 -1.374 12.281 1 94.56 272 ALA A CA 1
ATOM 2113 C C . ALA A 1 272 ? -5.234 -0.833 13.086 1 94.56 272 ALA A C 1
ATOM 2115 O O . ALA A 1 272 ? -4.086 -0.908 12.641 1 94.56 272 ALA A O 1
ATOM 2116 N N . LEU A 1 273 ? -5.484 -0.316 14.266 1 95.31 273 LEU A N 1
ATOM 2117 C CA . LEU A 1 273 ? -4.434 0.276 15.086 1 95.31 273 LEU A CA 1
ATOM 2118 C C . LEU A 1 273 ? -3.498 -0.799 15.633 1 95.31 273 LEU A C 1
ATOM 2120 O O . LEU A 1 273 ? -2.303 -0.557 15.805 1 95.31 273 LEU A O 1
ATOM 2124 N N . LEU A 1 274 ? -4.004 -1.954 15.852 1 93.44 274 LEU A N 1
ATOM 2125 C CA . LEU A 1 274 ? -3.17 -3.039 16.359 1 93.44 274 LEU A CA 1
ATOM 2126 C C . LEU A 1 274 ? -2.262 -3.588 15.266 1 93.44 274 LEU A C 1
ATOM 2128 O O . LEU A 1 274 ? -1.175 -4.094 15.555 1 93.44 274 LEU A O 1
ATOM 2132 N N . THR A 1 275 ? -2.656 -3.428 14.047 1 93.75 275 THR A N 1
ATOM 2133 C CA . THR A 1 275 ? -1.925 -4.129 13 1 93.75 275 THR A CA 1
ATOM 2134 C C . THR A 1 275 ? -1.166 -3.143 12.117 1 93.75 275 THR A C 1
ATOM 2136 O O . THR A 1 275 ? -0.008 -3.377 11.766 1 93.75 275 THR A O 1
ATOM 2139 N N . ASN A 1 276 ? -1.723 -1.966 11.844 1 95.62 276 ASN A N 1
ATOM 2140 C CA . ASN A 1 276 ? -1.111 -1.005 10.938 1 95.62 276 ASN A CA 1
ATOM 2141 C C . ASN A 1 276 ? -0.051 -0.162 11.641 1 95.62 276 ASN A C 1
ATOM 2143 O O . ASN A 1 276 ? 0.574 0.7 11.016 1 95.62 276 ASN A O 1
ATOM 2147 N N . THR A 1 277 ? 0.216 -0.483 12.906 1 96.25 277 THR A N 1
ATOM 2148 C CA . THR A 1 277 ? 1.225 0.271 13.641 1 96.25 277 THR A CA 1
ATOM 2149 C C . THR A 1 277 ? 2.551 -0.483 13.672 1 96.25 277 THR A C 1
ATOM 2151 O O . THR A 1 277 ? 3.541 0.011 14.219 1 96.25 277 THR A O 1
ATOM 2154 N N . VAL A 1 278 ? 2.627 -1.658 13.055 1 94.75 278 VAL A N 1
ATOM 2155 C CA . VAL A 1 278 ? 3.883 -2.387 12.922 1 94.75 278 VAL A CA 1
ATOM 2156 C C . VAL A 1 278 ? 4.574 -1.988 11.617 1 94.75 278 VAL A C 1
ATOM 2158 O O . VAL A 1 278 ? 4.023 -2.178 10.531 1 94.75 278 VAL A O 1
ATOM 2161 N N . PRO A 1 279 ? 5.781 -1.421 11.75 1 95.94 279 PRO A N 1
ATOM 2162 C CA . PRO A 1 279 ? 6.492 -0.996 10.539 1 95.94 279 PRO A CA 1
ATOM 2163 C C . PRO A 1 279 ? 6.785 -2.154 9.594 1 95.94 279 PRO A C 1
ATOM 2165 O O . PRO A 1 279 ? 6.84 -3.311 10.016 1 95.94 279 PRO A O 1
ATOM 2168 N N . PRO A 1 280 ? 6.895 -1.84 8.297 1 95.06 280 PRO A N 1
ATOM 2169 C CA . PRO A 1 280 ? 7.258 -2.887 7.34 1 95.06 280 PRO A CA 1
ATOM 2170 C C . PRO A 1 280 ? 8.578 -3.572 7.684 1 95.06 280 PRO A C 1
ATOM 2172 O O . PRO A 1 280 ? 9.398 -3.012 8.414 1 95.06 280 PRO A O 1
ATOM 2175 N N . PHE A 1 281 ? 8.773 -4.766 7.148 1 93.94 281 PHE A N 1
ATOM 2176 C CA . PHE A 1 281 ? 9.922 -5.621 7.406 1 93.94 281 PHE A CA 1
ATOM 2177 C C . PHE A 1 281 ? 11.227 -4.875 7.145 1 93.94 281 PHE A C 1
ATOM 2179 O O . PHE A 1 281 ? 12.125 -4.871 7.988 1 93.94 281 PHE A O 1
ATOM 2186 N N . SER A 1 282 ? 11.289 -4.199 6.074 1 90.5 282 SER A N 1
ATOM 2187 C CA . SER A 1 282 ? 12.531 -3.545 5.676 1 90.5 282 SER A CA 1
ATOM 2188 C C . SER A 1 282 ? 12.883 -2.393 6.609 1 90.5 282 SER A C 1
ATOM 2190 O O . SER A 1 282 ? 14.055 -2.082 6.812 1 90.5 282 SER A O 1
ATOM 2192 N N . LEU A 1 283 ? 11.852 -1.739 7.133 1 92.19 283 LEU A N 1
ATOM 2193 C CA . LEU A 1 283 ? 12.062 -0.602 8.023 1 92.19 283 LEU A CA 1
ATOM 2194 C C . LEU A 1 283 ? 12.555 -1.063 9.391 1 92.19 283 LEU A C 1
ATOM 2196 O O . LEU A 1 283 ? 13.32 -0.358 10.047 1 92.19 283 LEU A O 1
ATOM 2200 N N . ARG A 1 284 ? 12.141 -2.219 9.797 1 90.94 284 ARG A N 1
ATOM 2201 C CA . ARG A 1 284 ? 12.5 -2.74 11.109 1 90.94 284 ARG A CA 1
ATOM 2202 C C . ARG A 1 284 ? 13.922 -3.289 11.109 1 90.94 284 ARG A C 1
ATOM 2204 O O . ARG A 1 284 ? 14.516 -3.486 12.172 1 90.94 284 ARG A O 1
ATOM 2211 N N . ARG A 1 285 ? 14.445 -3.58 9.969 1 81.88 285 ARG A N 1
ATOM 2212 C CA . ARG A 1 285 ? 15.766 -4.184 9.875 1 81.88 285 ARG A CA 1
ATOM 2213 C C . ARG A 1 285 ? 16.828 -3.129 9.578 1 81.88 285 ARG A C 1
ATOM 2215 O O . ARG A 1 285 ? 17.984 -3.463 9.32 1 81.88 285 ARG A O 1
ATOM 2222 N N . GLN A 1 286 ? 16.406 -1.895 9.57 1 74.56 286 GLN A N 1
ATOM 2223 C CA . GLN A 1 286 ? 17.391 -0.823 9.391 1 74.56 286 GLN A CA 1
ATOM 2224 C C . GLN A 1 286 ? 18.141 -0.545 10.68 1 74.56 286 GLN A C 1
ATOM 2226 O O . GLN A 1 286 ? 17.625 -0.775 11.773 1 74.56 286 GLN A O 1
ATOM 2231 N N . MET B 1 1 ? 19.578 4.941 -28.062 1 43.22 1 MET B N 1
ATOM 2232 C CA . MET B 1 1 ? 18.406 4.121 -28.344 1 43.22 1 MET B CA 1
ATOM 2233 C C . MET B 1 1 ? 17.141 4.727 -27.734 1 43.22 1 MET B C 1
ATOM 2235 O O . MET B 1 1 ? 17.219 5.438 -26.734 1 43.22 1 MET B O 1
ATOM 2239 N N . ALA B 1 2 ? 16.109 4.871 -28.344 1 52.09 2 ALA B N 1
ATOM 2240 C CA . ALA B 1 2 ? 14.945 5.688 -27.984 1 52.09 2 ALA B CA 1
ATOM 2241 C C . ALA B 1 2 ? 14.312 5.203 -26.688 1 52.09 2 ALA B C 1
ATOM 2243 O O . ALA B 1 2 ? 14.117 4 -26.5 1 52.09 2 ALA B O 1
ATOM 2244 N N . GLN B 1 3 ? 14.328 5.832 -25.641 1 77.88 3 GLN B N 1
ATOM 2245 C CA . GLN B 1 3 ? 13.641 5.613 -24.375 1 77.88 3 GLN B CA 1
ATOM 2246 C C . GLN B 1 3 ? 12.18 5.234 -24.594 1 77.88 3 GLN B C 1
ATOM 2248 O O . GLN B 1 3 ? 11.5 5.836 -25.438 1 77.88 3 GLN B O 1
ATOM 2253 N N . ARG B 1 4 ? 11.875 3.873 -24.281 1 92.5 4 ARG B N 1
ATOM 2254 C CA . ARG B 1 4 ? 10.5 3.396 -24.359 1 92.5 4 ARG B CA 1
ATOM 2255 C C . ARG B 1 4 ? 9.719 3.758 -23.109 1 92.5 4 ARG B C 1
ATOM 2257 O O . ARG B 1 4 ? 10.258 3.711 -22 1 92.5 4 ARG B O 1
ATOM 2264 N N . ARG B 1 5 ? 8.516 4.258 -23.297 1 95.88 5 ARG B N 1
ATOM 2265 C CA . ARG B 1 5 ? 7.625 4.52 -22.172 1 95.88 5 ARG B CA 1
ATOM 2266 C C . ARG B 1 5 ? 6.395 3.617 -22.219 1 95.88 5 ARG B C 1
ATOM 2268 O O . ARG B 1 5 ? 5.77 3.469 -23.266 1 95.88 5 ARG B O 1
ATOM 2275 N N . ILE B 1 6 ? 6.094 2.961 -21.141 1 97.69 6 ILE B N 1
ATOM 2276 C CA . ILE B 1 6 ? 4.93 2.088 -21.016 1 97.69 6 ILE B CA 1
ATOM 2277 C C . ILE B 1 6 ? 3.871 2.75 -20.141 1 97.69 6 ILE B C 1
ATOM 2279 O O . ILE B 1 6 ? 4.164 3.188 -19.031 1 97.69 6 ILE B O 1
ATOM 2283 N N . ALA B 1 7 ? 2.682 2.855 -20.625 1 97.12 7 ALA B N 1
ATOM 2284 C CA . ALA B 1 7 ? 1.549 3.375 -19.859 1 97.12 7 ALA B CA 1
ATOM 2285 C C . ALA B 1 7 ? 0.706 2.238 -19.297 1 97.12 7 ALA B C 1
ATOM 2287 O O . ALA B 1 7 ? -0.005 1.552 -20.031 1 97.12 7 ALA B O 1
ATOM 2288 N N . GLU B 1 8 ? 0.818 2.066 -18.031 1 95.88 8 GLU B N 1
ATOM 2289 C CA . GLU B 1 8 ? 0.091 1.022 -17.312 1 95.88 8 GLU B CA 1
ATOM 2290 C C . GLU B 1 8 ? -1.236 1.545 -16.766 1 95.88 8 GLU B C 1
ATOM 2292 O O . GLU B 1 8 ? -1.26 2.461 -15.945 1 95.88 8 GLU B O 1
ATOM 2297 N N . PRO B 1 9 ? -2.338 0.959 -17.156 1 93.19 9 PRO B N 1
ATOM 2298 C CA . PRO B 1 9 ? -3.6 1.352 -16.531 1 93.19 9 PRO B CA 1
ATOM 2299 C C . PRO B 1 9 ? -3.662 0.977 -15.047 1 93.19 9 PRO B C 1
ATOM 2301 O O . PRO B 1 9 ? -3.355 -0.161 -14.68 1 93.19 9 PRO B O 1
ATOM 2304 N N . MET B 1 10 ? -4.035 1.919 -14.203 1 92.06 10 MET B N 1
ATOM 2305 C CA . MET B 1 10 ? -4.113 1.67 -12.766 1 92.06 10 MET B CA 1
ATOM 2306 C C . MET B 1 10 ? -5.566 1.632 -12.305 1 92.06 10 MET B C 1
ATOM 2308 O O . MET B 1 10 ? -5.895 0.931 -11.344 1 92.06 10 MET B O 1
ATOM 2312 N N . GLY B 1 11 ? -6.395 2.377 -12.938 1 90 11 GLY B N 1
ATOM 2313 C CA . GLY B 1 11 ? -7.801 2.584 -12.625 1 90 11 GLY B CA 1
ATOM 2314 C C . GLY B 1 11 ? -8.43 3.701 -13.43 1 90 11 GLY B C 1
ATOM 2315 O O . GLY B 1 11 ? -7.789 4.285 -14.305 1 90 11 GLY B O 1
ATOM 2316 N N . PRO B 1 12 ? -9.688 3.957 -13.164 1 92.81 12 PRO B N 1
ATOM 2317 C CA . PRO B 1 12 ? -10.359 5.012 -13.93 1 92.81 12 PRO B CA 1
ATOM 2318 C C . PRO B 1 12 ? -9.617 6.344 -13.875 1 92.81 12 PRO B C 1
ATOM 2320 O O . PRO B 1 12 ? -9.422 6.902 -12.797 1 92.81 12 PRO B O 1
ATOM 2323 N N . GLY B 1 13 ? -9.195 6.852 -15.07 1 95.44 13 GLY B N 1
ATOM 2324 C CA . GLY B 1 13 ? -8.57 8.164 -15.188 1 95.44 13 GLY B CA 1
ATOM 2325 C C . GLY B 1 13 ? -7.152 8.195 -14.656 1 95.44 13 GLY B C 1
ATOM 2326 O O . GLY B 1 13 ? -6.602 9.273 -14.406 1 95.44 13 GLY B O 1
ATOM 2327 N N . LEU B 1 14 ? -6.578 7.012 -14.453 1 96 14 LEU B N 1
ATOM 2328 C CA . LEU B 1 14 ? -5.254 6.941 -13.844 1 96 14 LEU B CA 1
ATOM 2329 C C . LEU B 1 14 ? -4.371 5.941 -14.578 1 96 14 LEU B C 1
ATOM 2331 O O . LEU B 1 14 ? -4.777 4.801 -14.812 1 96 14 LEU B O 1
ATOM 2335 N N . THR B 1 15 ? -3.174 6.363 -14.969 1 96.56 15 THR B N 1
ATOM 2336 C CA . THR B 1 15 ? -2.17 5.48 -15.555 1 96.56 15 THR B CA 1
ATOM 2337 C C . THR B 1 15 ? -0.812 5.691 -14.898 1 96.56 15 THR B C 1
ATOM 2339 O O . THR B 1 15 ? -0.532 6.773 -14.375 1 96.56 15 THR B O 1
ATOM 2342 N N . ARG B 1 16 ? -0.042 4.715 -14.844 1 97 16 ARG B N 1
ATOM 2343 C CA . ARG B 1 16 ? 1.357 4.773 -14.438 1 97 16 ARG B CA 1
ATOM 2344 C C . ARG B 1 16 ? 2.287 4.621 -15.633 1 97 16 ARG B C 1
ATOM 2346 O O . ARG B 1 16 ? 2.119 3.705 -16.438 1 97 16 ARG B O 1
ATOM 2353 N N . HIS B 1 17 ? 3.223 5.477 -15.688 1 97.75 17 HIS B N 1
ATOM 2354 C CA . HIS B 1 17 ? 4.145 5.457 -16.812 1 97.75 17 HIS B CA 1
ATOM 2355 C C . HIS B 1 17 ? 5.539 5.02 -16.375 1 97.75 17 HIS B C 1
ATOM 2357 O O . HIS B 1 17 ? 6.117 5.598 -15.461 1 97.75 17 HIS B O 1
ATOM 2363 N N . TRP B 1 18 ? 6.02 4.039 -17.078 1 97.88 18 TRP B N 1
ATOM 2364 C CA . TRP B 1 18 ? 7.336 3.471 -16.812 1 97.88 18 TRP B CA 1
ATOM 2365 C C . TRP B 1 18 ? 8.328 3.881 -17.906 1 97.88 18 TRP B C 1
ATOM 2367 O O . TRP B 1 18 ? 8.07 3.68 -19.094 1 97.88 18 TRP B O 1
ATOM 2377 N N . ASP B 1 19 ? 9.422 4.484 -17.438 1 98 19 ASP B N 1
ATOM 2378 C CA . ASP B 1 19 ? 10.539 4.668 -18.375 1 98 19 ASP B CA 1
ATOM 2379 C C . ASP B 1 19 ? 11.336 3.377 -18.531 1 98 19 ASP B C 1
ATOM 2381 O O . ASP B 1 19 ? 11.844 2.83 -17.547 1 98 19 ASP B O 1
ATOM 2385 N N . VAL B 1 20 ? 11.383 2.898 -19.734 1 98.06 20 VAL B N 1
ATOM 2386 C CA . VAL B 1 20 ? 12.211 1.737 -20.047 1 98.06 20 VAL B CA 1
ATOM 2387 C C . VAL B 1 20 ? 13.492 2.188 -20.75 1 98.06 20 VAL B C 1
ATOM 2389 O O . VAL B 1 20 ? 13.461 2.596 -21.906 1 98.06 20 VAL B O 1
ATOM 2392 N N . GLU B 1 21 ? 14.555 2.057 -20.047 1 97.44 21 GLU B N 1
ATOM 2393 C CA . GLU B 1 21 ? 15.836 2.582 -20.516 1 97.44 21 GLU B CA 1
ATOM 2394 C C . GLU B 1 21 ? 16.406 1.736 -21.656 1 97.44 21 GLU B C 1
ATOM 2396 O O . GLU B 1 21 ? 17.078 2.254 -22.547 1 97.44 21 GLU B O 1
ATOM 2401 N N . GLU B 1 22 ? 16.188 0.477 -21.531 1 97.19 22 GLU B N 1
ATOM 2402 C CA . GLU B 1 22 ? 16.672 -0.5 -22.5 1 97.19 22 GLU B CA 1
ATOM 2403 C C . GLU B 1 22 ? 15.688 -1.651 -22.672 1 97.19 22 GLU B C 1
ATOM 2405 O O . GLU B 1 22 ? 15.273 -2.271 -21.688 1 97.19 22 GLU B O 1
ATOM 2410 N N . VAL B 1 23 ? 15.352 -1.897 -23.891 1 98 23 VAL B N 1
ATOM 2411 C CA . VAL B 1 23 ? 14.492 -3.045 -24.188 1 98 23 VAL B CA 1
ATOM 2412 C C . VAL B 1 23 ? 15.359 -4.277 -24.453 1 98 23 VAL B C 1
ATOM 2414 O O . VAL B 1 23 ? 16.188 -4.285 -25.359 1 98 23 VAL B O 1
ATOM 2417 N N . LEU B 1 24 ? 15.156 -5.246 -23.656 1 97.94 24 LEU B N 1
ATOM 2418 C CA . LEU B 1 24 ? 15.922 -6.48 -23.781 1 97.94 24 LEU B CA 1
ATOM 2419 C C . LEU B 1 24 ? 15.18 -7.496 -24.641 1 97.94 24 LEU B C 1
ATOM 2421 O O . LEU B 1 24 ? 15.812 -8.32 -25.312 1 97.94 24 LEU B O 1
ATOM 2425 N N . PHE B 1 25 ? 13.906 -7.5 -24.562 1 98.06 25 PHE B N 1
ATOM 2426 C CA . PHE B 1 25 ? 13.047 -8.391 -25.344 1 98.06 25 PHE B CA 1
ATOM 2427 C C . PHE B 1 25 ? 11.688 -7.746 -25.578 1 98.06 25 PHE B C 1
ATOM 2429 O O . PHE B 1 25 ? 11.125 -7.113 -24.688 1 98.06 25 PHE B O 1
ATOM 2436 N N . GLU B 1 26 ? 11.195 -7.852 -26.766 1 97.81 26 GLU B N 1
ATOM 2437 C CA . GLU B 1 26 ? 9.828 -7.461 -27.094 1 97.81 26 GLU B CA 1
ATOM 2438 C C . GLU B 1 26 ? 9.242 -8.383 -28.172 1 97.81 26 GLU B C 1
ATOM 2440 O O . GLU B 1 26 ? 9.875 -8.625 -29.203 1 97.81 26 GLU B O 1
ATOM 2445 N N . GLY B 1 27 ? 8.07 -8.883 -27.797 1 97.38 27 GLY B N 1
ATOM 2446 C CA . GLY B 1 27 ? 7.434 -9.781 -28.75 1 97.38 27 GLY B CA 1
ATOM 2447 C C . GLY B 1 27 ? 5.949 -9.969 -28.5 1 97.38 27 GLY B C 1
ATOM 2448 O O . GLY B 1 27 ? 5.488 -9.82 -27.359 1 97.38 27 GLY B O 1
ATOM 2449 N N . ARG B 1 28 ? 5.227 -10.289 -29.516 1 97.12 28 ARG B N 1
ATOM 2450 C CA . ARG B 1 28 ? 3.822 -10.672 -29.422 1 97.12 28 ARG B CA 1
ATOM 2451 C C . ARG B 1 28 ? 3.668 -12.188 -29.484 1 97.12 28 ARG B C 1
ATOM 2453 O O . ARG B 1 28 ? 4.055 -12.828 -30.453 1 97.12 28 ARG B O 1
ATOM 2460 N N . THR B 1 29 ? 3.178 -12.688 -28.391 1 96.75 29 THR B N 1
ATOM 2461 C CA . THR B 1 29 ? 2.889 -14.117 -28.375 1 96.75 29 THR B CA 1
ATOM 2462 C C . THR B 1 29 ? 1.457 -14.391 -28.828 1 96.75 29 THR B C 1
ATOM 2464 O O . THR B 1 29 ? 0.743 -13.461 -29.219 1 96.75 29 THR B O 1
ATOM 2467 N N . ALA B 1 30 ? 1.025 -15.617 -28.844 1 94.81 30 ALA B N 1
ATOM 2468 C CA . ALA B 1 30 ? -0.347 -15.969 -29.188 1 94.81 30 ALA B CA 1
ATOM 2469 C C . ALA B 1 30 ? -1.334 -15.422 -28.172 1 94.81 30 ALA B C 1
ATOM 2471 O O . ALA B 1 30 ? -2.533 -15.32 -28.438 1 94.81 30 ALA B O 1
ATOM 2472 N N . PHE B 1 31 ? -0.828 -14.883 -27.031 1 92.94 31 PHE B N 1
ATOM 2473 C CA . PHE B 1 31 ? -1.729 -14.547 -25.938 1 92.94 31 PHE B CA 1
ATOM 2474 C C . PHE B 1 31 ? -1.582 -13.086 -25.531 1 92.94 31 PHE B C 1
ATOM 2476 O O . PHE B 1 31 ? -2.549 -12.453 -25.109 1 92.94 31 PHE B O 1
ATOM 2483 N N . GLN B 1 32 ? -0.409 -12.562 -25.672 1 94.19 32 GLN B N 1
ATOM 2484 C CA . GLN B 1 32 ? -0.167 -11.234 -25.125 1 94.19 32 GLN B CA 1
ATOM 2485 C C . GLN B 1 32 ? 1.1 -10.617 -25.719 1 94.19 32 GLN B C 1
ATOM 2487 O O . GLN B 1 32 ? 1.906 -11.32 -26.344 1 94.19 32 GLN B O 1
ATOM 2492 N N . ASN B 1 33 ? 1.174 -9.336 -25.562 1 96.5 33 ASN B N 1
ATOM 2493 C CA . ASN B 1 33 ? 2.438 -8.648 -25.812 1 96.5 33 ASN B CA 1
ATOM 2494 C C . ASN B 1 33 ? 3.361 -8.719 -24.594 1 96.5 33 ASN B C 1
ATOM 2496 O O . ASN B 1 33 ? 2.936 -8.461 -23.469 1 96.5 33 ASN B O 1
ATOM 2500 N N . VAL B 1 34 ? 4.57 -9.125 -24.828 1 97.5 34 VAL B N 1
ATOM 2501 C CA . VAL B 1 34 ? 5.547 -9.266 -23.75 1 97.5 34 VAL B CA 1
ATOM 2502 C C . VAL B 1 34 ? 6.715 -8.312 -23.984 1 97.5 34 VAL B C 1
ATOM 2504 O O . VAL B 1 34 ? 7.266 -8.25 -25.094 1 97.5 34 VAL B O 1
ATOM 2507 N N . LEU B 1 35 ? 7.016 -7.52 -22.984 1 98 35 LEU B N 1
ATOM 2508 C CA . LEU B 1 35 ? 8.188 -6.648 -23.016 1 98 35 LEU B CA 1
ATOM 2509 C C . LEU B 1 35 ? 9.023 -6.824 -21.75 1 98 35 LEU B C 1
ATOM 2511 O O . LEU B 1 35 ? 8.484 -6.793 -20.641 1 98 35 LEU B O 1
ATOM 2515 N N . ILE B 1 36 ? 10.32 -7.164 -21.922 1 98.31 36 ILE B N 1
ATOM 2516 C CA . ILE B 1 36 ? 11.297 -7.195 -20.844 1 98.31 36 ILE B CA 1
ATOM 2517 C C . ILE B 1 36 ? 12.352 -6.117 -21.062 1 98.31 36 ILE B C 1
ATOM 2519 O O . ILE B 1 36 ? 12.953 -6.043 -22.141 1 98.31 36 ILE B O 1
ATOM 2523 N N . GLY B 1 37 ? 12.469 -5.246 -20.109 1 98.06 37 GLY B N 1
ATOM 2524 C CA . GLY B 1 37 ? 13.406 -4.152 -20.266 1 98.06 37 GLY B CA 1
ATOM 2525 C C . GLY B 1 37 ? 13.984 -3.67 -18.953 1 98.06 37 GLY B C 1
ATOM 2526 O O . GLY B 1 37 ? 13.547 -4.09 -17.875 1 98.06 37 GLY B O 1
ATOM 2527 N N . ARG B 1 38 ? 15.016 -2.836 -19.016 1 98.19 38 ARG B N 1
ATOM 2528 C CA . ARG B 1 38 ? 15.656 -2.234 -17.859 1 98.19 38 ARG B CA 1
ATOM 2529 C C . ARG B 1 38 ? 14.938 -0.953 -17.438 1 98.19 38 ARG B C 1
ATOM 2531 O O . ARG B 1 38 ? 14.75 -0.05 -18.25 1 98.19 38 ARG B O 1
ATOM 2538 N N . THR B 1 39 ? 14.492 -0.911 -16.219 1 97.75 39 THR B N 1
ATOM 2539 C CA . THR B 1 39 ? 13.906 0.269 -15.594 1 97.75 39 THR B CA 1
ATOM 2540 C C . THR B 1 39 ? 14.734 0.722 -14.391 1 97.75 39 THR B C 1
ATOM 2542 O O . THR B 1 39 ? 15.766 0.124 -14.078 1 97.75 39 THR B O 1
ATOM 2545 N N . ALA B 1 40 ? 14.32 1.786 -13.75 1 97.25 40 ALA B N 1
ATOM 2546 C CA . ALA B 1 40 ? 14.984 2.248 -12.539 1 97.25 40 ALA B CA 1
ATOM 2547 C C . ALA B 1 40 ? 14.828 1.235 -11.406 1 97.25 40 ALA B C 1
ATOM 2549 O O . ALA B 1 40 ? 15.562 1.28 -10.422 1 97.25 40 ALA B O 1
ATOM 2550 N N . GLN B 1 41 ? 13.875 0.297 -11.555 1 97.5 41 GLN B N 1
ATOM 2551 C CA . GLN B 1 41 ? 13.617 -0.731 -10.555 1 97.5 41 GLN B CA 1
ATOM 2552 C C . GLN B 1 41 ? 14.266 -2.057 -10.945 1 97.5 41 GLN B C 1
ATOM 2554 O O . GLN B 1 41 ? 13.906 -3.109 -10.406 1 97.5 41 GLN B O 1
ATOM 2559 N N . GLY B 1 42 ? 15.164 -1.963 -11.883 1 98 42 GLY B N 1
ATOM 2560 C CA . GLY B 1 42 ? 15.828 -3.162 -12.375 1 98 42 GLY B CA 1
ATOM 2561 C C . GLY B 1 42 ? 15.141 -3.77 -13.578 1 98 42 GLY B C 1
ATOM 2562 O O . GLY B 1 42 ? 14.234 -3.16 -14.156 1 98 42 GLY B O 1
ATOM 2563 N N . ILE B 1 43 ? 15.609 -4.926 -14.008 1 98.5 43 ILE B N 1
ATOM 2564 C CA . ILE B 1 43 ? 15.008 -5.59 -15.156 1 98.5 43 ILE B CA 1
ATOM 2565 C C . ILE B 1 43 ? 13.562 -5.961 -14.836 1 98.5 43 ILE B C 1
ATOM 2567 O O . ILE B 1 43 ? 13.289 -6.613 -13.828 1 98.5 43 ILE B O 1
ATOM 2571 N N . SER B 1 44 ? 12.648 -5.492 -15.719 1 98 44 SER B N 1
ATOM 2572 C CA . SER B 1 44 ? 11.219 -5.551 -15.461 1 98 44 SER B CA 1
ATOM 2573 C C . SER B 1 44 ? 10.477 -6.266 -16.578 1 98 44 SER B C 1
ATOM 2575 O O . SER B 1 44 ? 10.875 -6.188 -17.75 1 98 44 SER B O 1
ATOM 2577 N N . LEU B 1 45 ? 9.422 -6.957 -16.188 1 98.06 45 LEU B N 1
ATOM 2578 C CA . LEU B 1 45 ? 8.531 -7.66 -17.109 1 98.06 45 LEU B CA 1
ATOM 2579 C C . LEU B 1 45 ? 7.211 -6.914 -17.266 1 98.06 45 LEU B C 1
ATOM 2581 O O . LEU B 1 45 ? 6.562 -6.586 -16.266 1 98.06 45 LEU B O 1
ATOM 2585 N N . PHE B 1 46 ? 6.844 -6.652 -18.5 1 97.12 46 PHE B N 1
ATOM 2586 C CA . PHE B 1 46 ? 5.543 -6.082 -18.844 1 97.12 46 PHE B CA 1
ATOM 2587 C C . PHE B 1 46 ? 4.77 -7.012 -19.766 1 97.12 46 PHE B C 1
ATOM 2589 O O . PHE B 1 46 ? 5.328 -7.551 -20.719 1 97.12 46 PHE B O 1
ATOM 2596 N N . CYS B 1 47 ? 3.516 -7.199 -19.453 1 96.06 47 CYS B N 1
ATOM 2597 C CA . CYS B 1 47 ? 2.592 -7.898 -20.344 1 96.06 47 CYS B CA 1
ATOM 2598 C C . CYS B 1 47 ? 1.381 -7.031 -20.656 1 96.06 47 CYS B C 1
ATOM 2600 O O . CYS B 1 47 ? 0.689 -6.562 -19.75 1 96.06 47 CYS B O 1
ATOM 2602 N N . ASP B 1 48 ? 1.113 -6.781 -22.016 1 93.62 48 ASP B N 1
ATOM 2603 C CA . ASP B 1 48 ? 0.04 -5.891 -22.438 1 93.62 48 ASP B CA 1
ATOM 2604 C C . ASP B 1 48 ? 0.068 -4.578 -21.656 1 93.62 48 ASP B C 1
ATOM 2606 O O . ASP B 1 48 ? -0.953 -4.152 -21.109 1 93.62 48 ASP B O 1
ATOM 2610 N N . ASP B 1 49 ? 1.265 -4.078 -21.422 1 93.5 49 ASP B N 1
ATOM 2611 C CA . ASP B 1 49 ? 1.562 -2.766 -20.859 1 93.5 49 ASP B CA 1
ATOM 2612 C C . ASP B 1 49 ? 1.316 -2.75 -19.344 1 93.5 49 ASP B C 1
ATOM 2614 O O . ASP B 1 49 ? 1.279 -1.685 -18.734 1 93.5 49 ASP B O 1
ATOM 2618 N N . GLU B 1 50 ? 1.177 -3.91 -18.766 1 94.5 50 GLU B N 1
ATOM 2619 C CA . GLU B 1 50 ? 1.066 -3.998 -17.312 1 94.5 50 GLU B CA 1
ATOM 2620 C C . GLU B 1 50 ? 2.332 -4.59 -16.703 1 94.5 50 GLU B C 1
ATOM 2622 O O . GLU B 1 50 ? 2.809 -5.637 -17.141 1 94.5 50 GLU B O 1
ATOM 2627 N N . ARG B 1 51 ? 2.838 -3.84 -15.766 1 96 51 ARG B N 1
ATOM 2628 C CA . ARG B 1 51 ? 3.986 -4.383 -15.047 1 96 51 ARG B CA 1
ATOM 2629 C C . ARG B 1 51 ? 3.623 -5.676 -14.328 1 96 51 ARG B C 1
ATOM 2631 O O . ARG B 1 51 ? 2.645 -5.727 -13.586 1 96 51 ARG B O 1
ATOM 2638 N N . GLN B 1 52 ? 4.367 -6.711 -14.586 1 95.5 52 GLN B N 1
ATOM 2639 C CA . GLN B 1 52 ? 4.129 -8 -13.953 1 95.5 52 GLN B CA 1
ATOM 2640 C C . GLN B 1 52 ? 5.152 -8.273 -12.852 1 95.5 52 GLN B C 1
ATOM 2642 O O . GLN B 1 52 ? 4.852 -8.953 -11.867 1 95.5 52 GLN B O 1
ATOM 2647 N N . SER B 1 53 ? 6.344 -7.754 -13.086 1 95.88 53 SER B N 1
ATOM 2648 C CA . SER B 1 53 ? 7.41 -8.008 -12.125 1 95.88 53 SER B CA 1
ATOM 2649 C C . SER B 1 53 ? 8.578 -7.047 -12.328 1 95.88 53 SER B C 1
ATOM 2651 O O . SER B 1 53 ? 8.844 -6.613 -13.453 1 95.88 53 SER B O 1
ATOM 2653 N N . THR B 1 54 ? 9.203 -6.699 -11.25 1 97.19 54 THR B N 1
ATOM 2654 C CA . THR B 1 54 ? 10.445 -5.934 -11.273 1 97.19 54 THR B CA 1
ATOM 2655 C C . THR B 1 54 ? 11.516 -6.617 -10.43 1 97.19 54 THR B C 1
ATOM 2657 O O . THR B 1 54 ? 11.219 -7.188 -9.375 1 97.19 54 THR B O 1
ATOM 2660 N N . GLU B 1 55 ? 12.727 -6.492 -10.898 1 97.94 55 GLU B N 1
ATOM 2661 C CA . GLU B 1 55 ? 13.859 -7.07 -10.172 1 97.94 55 GLU B CA 1
ATOM 2662 C C . GLU B 1 55 ? 13.891 -6.586 -8.727 1 97.94 55 GLU B C 1
ATOM 2664 O O . GLU B 1 55 ? 14.117 -7.371 -7.805 1 97.94 55 GLU B O 1
ATOM 2669 N N . LEU B 1 56 ? 13.562 -5.43 -8.445 1 96.81 56 LEU B N 1
ATOM 2670 C CA . LEU B 1 56 ? 13.664 -4.781 -7.145 1 96.81 56 LEU B CA 1
ATOM 2671 C C . LEU B 1 56 ? 12.688 -5.402 -6.152 1 96.81 56 LEU B C 1
ATOM 2673 O O . LEU B 1 56 ? 13.031 -5.617 -4.988 1 96.81 56 LEU B O 1
ATOM 2677 N N . SER B 1 57 ? 11.438 -5.691 -6.633 1 96.12 57 SER B N 1
ATOM 2678 C CA . SER B 1 57 ? 10.398 -5.969 -5.648 1 96.12 57 SER B CA 1
ATOM 2679 C C . SER B 1 57 ? 9.797 -7.355 -5.859 1 96.12 57 SER B C 1
ATOM 2681 O O . SER B 1 57 ? 8.898 -7.766 -5.121 1 96.12 57 SER B O 1
ATOM 2683 N N . GLN B 1 58 ? 10.281 -8.156 -6.793 1 96.56 58 GLN B N 1
ATOM 2684 C CA . GLN B 1 58 ? 9.625 -9.406 -7.168 1 96.56 58 GLN B CA 1
ATOM 2685 C C . GLN B 1 58 ? 9.609 -10.391 -6 1 96.56 58 GLN B C 1
ATOM 2687 O O . GLN B 1 58 ? 8.648 -11.133 -5.82 1 96.56 58 GLN B O 1
ATOM 2692 N N . LEU B 1 59 ? 10.648 -10.406 -5.215 1 96.25 59 LEU B N 1
ATOM 2693 C CA . LEU B 1 59 ? 10.703 -11.383 -4.133 1 96.25 59 LEU B CA 1
ATOM 2694 C C . LEU B 1 59 ? 9.672 -11.047 -3.055 1 96.25 59 LEU B C 1
ATOM 2696 O O . LEU B 1 59 ? 9.062 -11.945 -2.471 1 96.25 59 LEU B O 1
ATOM 2700 N N . VAL B 1 60 ? 9.469 -9.742 -2.736 1 96.56 60 VAL B N 1
ATOM 2701 C CA . VAL B 1 60 ? 8.438 -9.32 -1.798 1 96.56 60 VAL B CA 1
ATOM 2702 C C . VAL B 1 60 ? 7.07 -9.805 -2.279 1 96.56 60 VAL B C 1
ATOM 2704 O O . VAL B 1 60 ? 6.285 -10.352 -1.497 1 96.56 60 VAL B O 1
ATOM 2707 N N . TYR B 1 61 ? 6.844 -9.711 -3.551 1 96.56 61 TYR B N 1
ATOM 2708 C CA . TYR B 1 61 ? 5.59 -10.164 -4.141 1 96.56 61 TYR B CA 1
ATOM 2709 C C . TYR B 1 61 ? 5.438 -11.672 -4.012 1 96.56 61 TYR B C 1
ATOM 2711 O O . TYR B 1 61 ? 4.418 -12.164 -3.521 1 96.56 61 TYR B O 1
ATOM 2719 N N . HIS B 1 62 ? 6.418 -12.383 -4.418 1 96.69 62 HIS B N 1
ATOM 2720 C CA . HIS B 1 62 ? 6.305 -13.828 -4.512 1 96.69 62 HIS B CA 1
ATOM 2721 C C . HIS B 1 62 ? 6.219 -14.469 -3.127 1 96.69 62 HIS B C 1
ATOM 2723 O O . HIS B 1 62 ? 5.488 -15.445 -2.932 1 96.69 62 HIS B O 1
ATOM 2729 N N . GLU B 1 63 ? 6.941 -13.945 -2.225 1 96.38 63 GLU B N 1
ATOM 2730 C CA . GLU B 1 63 ? 6.836 -14.484 -0.871 1 96.38 63 GLU B CA 1
ATOM 2731 C C . GLU B 1 63 ? 5.473 -14.172 -0.259 1 96.38 63 GLU B C 1
ATOM 2733 O O . GLU B 1 63 ? 4.895 -15.008 0.437 1 96.38 63 GLU B O 1
ATOM 2738 N N . ALA B 1 64 ? 4.984 -12.984 -0.537 1 96.75 64 ALA B N 1
ATOM 2739 C CA . ALA B 1 64 ? 3.646 -12.641 -0.057 1 96.75 64 ALA B CA 1
ATOM 2740 C C . ALA B 1 64 ? 2.596 -13.586 -0.642 1 96.75 64 ALA B C 1
ATOM 2742 O O . ALA B 1 64 ? 1.62 -13.93 0.029 1 96.75 64 ALA B O 1
ATOM 2743 N N . LEU B 1 65 ? 2.766 -13.969 -1.849 1 96.88 65 LEU B N 1
ATOM 2744 C CA . LEU B 1 65 ? 1.856 -14.875 -2.541 1 96.88 65 LEU B CA 1
ATOM 2745 C C . LEU B 1 65 ? 1.983 -16.297 -2 1 96.88 65 LEU B C 1
ATOM 2747 O O . LEU B 1 65 ? 0.977 -16.953 -1.743 1 96.88 65 LEU B O 1
ATOM 2751 N N . MET B 1 66 ? 3.195 -16.75 -1.743 1 97.38 66 MET B N 1
ATOM 2752 C CA . MET B 1 66 ? 3.463 -18.172 -1.553 1 97.38 66 MET B CA 1
ATOM 2753 C C . MET B 1 66 ? 3.473 -18.531 -0.071 1 97.38 66 MET B C 1
ATOM 2755 O O . MET B 1 66 ? 2.854 -19.516 0.339 1 97.38 66 MET B O 1
ATOM 2759 N N . ILE B 1 67 ? 4.074 -17.75 0.716 1 97.12 67 ILE B N 1
ATOM 2760 C CA . ILE B 1 67 ? 4.469 -18.188 2.051 1 97.12 67 ILE B CA 1
ATOM 2761 C C . ILE B 1 67 ? 3.229 -18.391 2.918 1 97.12 67 ILE B C 1
ATOM 2763 O O . ILE B 1 67 ? 3.078 -19.422 3.57 1 97.12 67 ILE B O 1
ATOM 2767 N N . PRO B 1 68 ? 2.271 -17.422 2.928 1 97.31 68 PRO B N 1
ATOM 2768 C CA . PRO B 1 68 ? 1.077 -17.672 3.74 1 97.31 68 PRO B CA 1
ATOM 2769 C C . PRO B 1 68 ? 0.356 -18.969 3.346 1 97.31 68 PRO B C 1
ATOM 2771 O O . PRO B 1 68 ? -0.08 -19.719 4.215 1 97.31 68 PRO B O 1
ATOM 2774 N N . SER B 1 69 ? 0.269 -19.234 2.051 1 97.69 69 SER B N 1
ATOM 2775 C CA . SER B 1 69 ? -0.403 -20.438 1.566 1 97.69 69 SER B CA 1
ATOM 2776 C C . SER B 1 69 ? 0.359 -21.703 1.966 1 97.69 69 SER B C 1
ATOM 2778 O O . SER B 1 69 ? -0.24 -22.672 2.42 1 97.69 69 SER B O 1
ATOM 2780 N N . LEU B 1 70 ? 1.66 -21.641 1.834 1 97.75 70 LEU B N 1
ATOM 2781 C CA . LEU B 1 70 ? 2.5 -22.781 2.16 1 97.75 70 LEU B CA 1
ATOM 2782 C C . LEU B 1 70 ? 2.449 -23.094 3.654 1 97.75 70 LEU B C 1
ATOM 2784 O O . LEU B 1 70 ? 2.398 -24.25 4.051 1 97.75 70 LEU B O 1
ATOM 2788 N N . LEU B 1 71 ? 2.416 -22.078 4.445 1 97.06 71 LEU B N 1
ATOM 2789 C CA . LEU B 1 71 ? 2.406 -22.266 5.895 1 97.06 71 LEU B CA 1
ATOM 2790 C C . LEU B 1 71 ? 1.03 -22.703 6.379 1 97.06 71 LEU B C 1
ATOM 2792 O O . LEU B 1 71 ? 0.917 -23.391 7.395 1 97.06 71 LEU B O 1
ATOM 2796 N N . LEU B 1 72 ? 0.005 -22.281 5.668 1 97.88 72 LEU B N 1
ATOM 2797 C CA . LEU B 1 72 ? -1.361 -22.594 6.066 1 97.88 72 LEU B CA 1
ATOM 2798 C C . LEU B 1 72 ? -1.693 -24.062 5.762 1 97.88 72 LEU B C 1
ATOM 2800 O O . LEU B 1 72 ? -2.535 -24.656 6.43 1 97.88 72 LEU B O 1
ATOM 2804 N N . ALA B 1 73 ? -1.032 -24.656 4.801 1 98 73 ALA B N 1
ATOM 2805 C CA . ALA B 1 73 ? -1.285 -26.031 4.379 1 98 73 ALA B CA 1
ATOM 2806 C C . ALA B 1 73 ? -0.734 -27.031 5.398 1 98 73 ALA B C 1
ATOM 2808 O O . ALA B 1 73 ? 0.285 -26.766 6.039 1 98 73 ALA B O 1
ATOM 2809 N N . ASP B 1 74 ? -1.384 -28.172 5.504 1 97.69 74 ASP B N 1
ATOM 2810 C CA . ASP B 1 74 ? -0.903 -29.219 6.395 1 97.69 74 ASP B CA 1
ATOM 2811 C C . ASP B 1 74 ? 0.372 -29.859 5.848 1 97.69 74 ASP B C 1
ATOM 2813 O O . ASP B 1 74 ? 1.251 -30.25 6.613 1 97.69 74 ASP B O 1
ATOM 2817 N N . ARG B 1 75 ? 0.344 -29.969 4.559 1 96.88 75 ARG B N 1
ATOM 2818 C CA . ARG B 1 75 ? 1.471 -30.562 3.838 1 96.88 75 ARG B CA 1
ATOM 2819 C C . ARG B 1 75 ? 1.798 -29.75 2.584 1 96.88 75 ARG B C 1
ATOM 2821 O O . ARG B 1 75 ? 0.942 -29.031 2.059 1 96.88 75 ARG B O 1
ATOM 2828 N N . VAL B 1 76 ? 3.068 -29.844 2.203 1 97.31 76 VAL B N 1
ATOM 2829 C CA . VAL B 1 76 ? 3.52 -29.141 1.008 1 97.31 76 VAL B CA 1
ATOM 2830 C C . VAL B 1 76 ? 4.27 -30.109 0.091 1 97.31 76 VAL B C 1
ATOM 2832 O O . VAL B 1 76 ? 5.363 -29.797 -0.385 1 97.31 76 VAL B O 1
ATOM 2835 N N . GLU B 1 77 ? 3.771 -31.234 -0.154 1 98.31 77 GLU B N 1
ATOM 2836 C CA . GLU B 1 77 ? 4.449 -32.25 -0.958 1 98.31 77 GLU B CA 1
ATOM 2837 C C . GLU B 1 77 ? 4.191 -32.031 -2.447 1 98.31 77 GLU B C 1
ATOM 2839 O O . GLU B 1 77 ? 5.102 -32.188 -3.266 1 98.31 77 GLU B O 1
ATOM 2844 N N . ARG B 1 78 ? 2.973 -31.781 -2.781 1 98.69 78 ARG B N 1
ATOM 2845 C CA . ARG B 1 78 ? 2.566 -31.516 -4.16 1 98.69 78 ARG B CA 1
ATOM 2846 C C . ARG B 1 78 ? 1.946 -30.141 -4.301 1 98.69 78 ARG B C 1
ATOM 2848 O O . ARG B 1 78 ? 0.926 -29.844 -3.676 1 98.69 78 ARG B O 1
ATOM 2855 N N . VAL B 1 79 ? 2.543 -29.312 -5.129 1 98.75 79 VAL B N 1
ATOM 2856 C CA . VAL B 1 79 ? 2.111 -27.938 -5.316 1 98.75 79 VAL B CA 1
ATOM 2857 C C . VAL B 1 79 ? 1.802 -27.688 -6.793 1 98.75 79 VAL B C 1
ATOM 2859 O O . VAL B 1 79 ? 2.562 -28.094 -7.672 1 98.75 79 VAL B O 1
ATOM 2862 N N . LEU B 1 80 ? 0.65 -27.078 -7.051 1 98.69 80 LEU B N 1
ATOM 2863 C CA . LEU B 1 80 ? 0.258 -26.641 -8.391 1 98.69 80 LEU B CA 1
ATOM 2864 C C . LEU B 1 80 ? 0.3 -25.109 -8.5 1 98.69 80 LEU B C 1
ATOM 2866 O O . LEU B 1 80 ? -0.272 -24.406 -7.66 1 98.69 80 LEU B O 1
ATOM 2870 N N . ILE B 1 81 ? 1.007 -24.641 -9.461 1 98.25 81 ILE B N 1
ATOM 2871 C CA . ILE B 1 81 ? 1.076 -23.203 -9.742 1 98.25 81 ILE B CA 1
ATOM 2872 C C . ILE B 1 81 ? 0.502 -22.922 -11.125 1 98.25 81 ILE B C 1
ATOM 2874 O O . ILE B 1 81 ? 0.979 -23.453 -12.125 1 98.25 81 ILE B O 1
ATOM 2878 N N . ILE B 1 82 ? -0.532 -22.109 -11.133 1 96.69 82 ILE B N 1
ATOM 2879 C CA . ILE B 1 82 ? -1.16 -21.688 -12.383 1 96.69 82 ILE B CA 1
ATOM 2880 C C . ILE B 1 82 ? -0.778 -20.234 -12.688 1 96.69 82 ILE B C 1
ATOM 2882 O O . ILE B 1 82 ? -1.159 -19.312 -11.961 1 96.69 82 ILE B O 1
ATOM 2886 N N . GLY B 1 83 ? -0.092 -20.031 -13.773 1 94.88 83 GLY B N 1
ATOM 2887 C CA . GLY B 1 83 ? 0.49 -18.734 -14.086 1 94.88 83 GLY B CA 1
ATOM 2888 C C . GLY B 1 83 ? 1.869 -18.547 -13.484 1 94.88 83 GLY B C 1
ATOM 2889 O O . GLY B 1 83 ? 2.68 -19.484 -13.461 1 94.88 83 GLY B O 1
ATOM 2890 N N . SER B 1 84 ? 2.303 -17.25 -13.172 1 92.31 84 SER B N 1
ATOM 2891 C CA . SER B 1 84 ? 3.529 -16.844 -12.492 1 92.31 84 SER B CA 1
ATOM 2892 C C . SER B 1 84 ? 4.719 -16.844 -13.453 1 92.31 84 SER B C 1
ATOM 2894 O O . SER B 1 84 ? 5.766 -16.266 -13.148 1 92.31 84 SER B O 1
ATOM 2896 N N . SER B 1 85 ? 4.691 -17.406 -14.547 1 91.06 85 SER B N 1
ATOM 2897 C CA . SER B 1 85 ? 5.559 -17.391 -15.719 1 91.06 85 SER B CA 1
ATOM 2898 C C . SER B 1 85 ? 7.023 -17.562 -15.328 1 91.06 85 SER B C 1
ATOM 2900 O O . SER B 1 85 ? 7.676 -18.516 -15.766 1 91.06 85 SER B O 1
ATOM 2902 N N . GLU B 1 86 ? 7.625 -16.797 -14.383 1 94.25 86 GLU B N 1
ATOM 2903 C CA . GLU B 1 86 ? 9.07 -16.609 -14.266 1 94.25 86 GLU B CA 1
ATOM 2904 C C . GLU B 1 86 ? 9.703 -17.688 -13.391 1 94.25 86 GLU B C 1
ATOM 2906 O O . GLU B 1 86 ? 10.922 -17.875 -13.422 1 94.25 86 GLU B O 1
ATOM 2911 N N . GLY B 1 87 ? 8.898 -18.375 -12.609 1 97.06 87 GLY B N 1
ATOM 2912 C CA . GLY B 1 87 ? 9.445 -19.547 -11.945 1 97.06 87 GLY B CA 1
ATOM 2913 C C . GLY B 1 87 ? 9.812 -19.297 -10.492 1 97.06 87 GLY B C 1
ATOM 2914 O O . GLY B 1 87 ? 10.109 -20.234 -9.75 1 97.06 87 GLY B O 1
ATOM 2915 N N . VAL B 1 88 ? 9.703 -18.078 -10.008 1 96.69 88 VAL B N 1
ATOM 2916 C CA . VAL B 1 88 ? 10.062 -17.766 -8.625 1 96.69 88 VAL B CA 1
ATOM 2917 C C . VAL B 1 88 ? 9.125 -18.484 -7.668 1 96.69 88 VAL B C 1
ATOM 2919 O O . VAL B 1 88 ? 9.562 -19.016 -6.648 1 96.69 88 VAL B O 1
ATOM 2922 N N . ALA B 1 89 ? 7.871 -18.547 -8.023 1 97.38 89 ALA B N 1
ATOM 2923 C CA . ALA B 1 89 ? 6.902 -19.266 -7.195 1 97.38 89 ALA B CA 1
ATOM 2924 C C . ALA B 1 89 ? 7.262 -20.734 -7.086 1 97.38 89 ALA B C 1
ATOM 2926 O O . ALA B 1 89 ? 7.172 -21.328 -6.004 1 97.38 89 ALA B O 1
ATOM 2927 N N . SER B 1 90 ? 7.703 -21.344 -8.164 1 98 90 SER B N 1
ATOM 2928 C CA . SER B 1 90 ? 8.133 -22.734 -8.164 1 98 90 SER B CA 1
ATOM 2929 C C . SER B 1 90 ? 9.336 -22.938 -7.25 1 98 90 SER B C 1
ATOM 2931 O O . SER B 1 90 ? 9.383 -23.906 -6.48 1 98 90 SER B O 1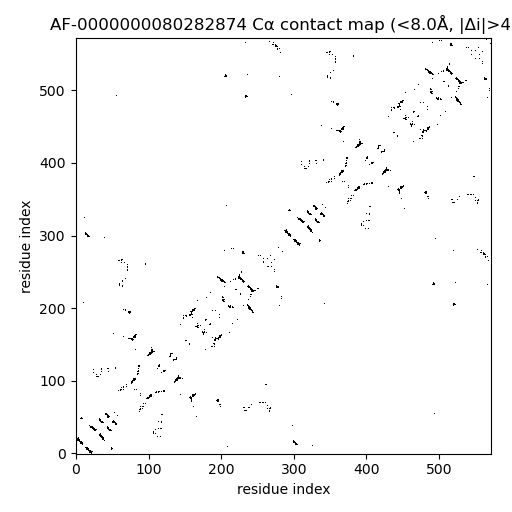
ATOM 2933 N N . HIS B 1 91 ? 10.312 -22.016 -7.332 1 96.56 91 HIS B N 1
ATOM 2934 C CA . HIS B 1 91 ? 11.492 -22.094 -6.477 1 96.56 91 HIS B CA 1
ATOM 2935 C C . HIS B 1 91 ? 11.102 -22.062 -5 1 96.56 91 HIS B C 1
ATOM 2937 O O . HIS B 1 91 ? 11.656 -22.812 -4.191 1 96.56 91 HIS B O 1
ATOM 2943 N N . LEU B 1 92 ? 10.18 -21.234 -4.672 1 96.25 92 LEU B N 1
ATOM 2944 C CA . LEU B 1 92 ? 9.758 -21.094 -3.283 1 96.25 92 LEU B CA 1
ATOM 2945 C C . LEU B 1 92 ? 9.047 -22.359 -2.801 1 96.25 92 LEU B C 1
ATOM 2947 O O . LEU B 1 92 ? 9.227 -22.781 -1.653 1 96.25 92 LEU B O 1
ATOM 2951 N N . ALA B 1 93 ? 8.266 -22.938 -3.676 1 97.19 93 ALA B N 1
ATOM 2952 C CA . ALA B 1 93 ? 7.59 -24.188 -3.318 1 97.19 93 ALA B CA 1
ATOM 2953 C C . ALA B 1 93 ? 8.602 -25.297 -3.037 1 97.19 93 ALA B C 1
ATOM 2955 O O . ALA B 1 93 ? 8.484 -26.016 -2.041 1 97.19 93 ALA B O 1
ATOM 2956 N N . VAL B 1 94 ? 9.609 -25.406 -3.893 1 96.62 94 VAL B N 1
ATOM 2957 C CA . VAL B 1 94 ? 10.648 -26.406 -3.713 1 96.62 94 VAL B CA 1
ATOM 2958 C C . VAL B 1 94 ? 11.406 -26.141 -2.414 1 96.62 94 VAL B C 1
ATOM 2960 O O . VAL B 1 94 ? 11.664 -27.062 -1.636 1 96.62 94 VAL B O 1
ATOM 2963 N N . ALA B 1 95 ? 11.711 -24.906 -2.172 1 94.19 95 ALA B N 1
ATOM 2964 C CA . ALA B 1 95 ? 12.422 -24.531 -0.954 1 94.19 95 ALA B CA 1
ATOM 2965 C C . ALA B 1 95 ? 11.602 -24.859 0.288 1 94.19 95 ALA B C 1
ATOM 2967 O O . ALA B 1 95 ? 12.164 -25.172 1.344 1 94.19 95 ALA B O 1
ATOM 2968 N N . ALA B 1 96 ? 10.32 -24.859 0.113 1 94.88 96 ALA B N 1
ATOM 2969 C CA . ALA B 1 96 ? 9.43 -25.141 1.236 1 94.88 96 ALA B CA 1
ATOM 2970 C C . ALA B 1 96 ? 9.258 -26.641 1.447 1 94.88 96 ALA B C 1
ATOM 2972 O O . ALA B 1 96 ? 8.578 -27.062 2.379 1 94.88 96 ALA B O 1
ATOM 2973 N N . GLY B 1 97 ? 9.844 -27.406 0.524 1 94.75 97 GLY B N 1
ATOM 2974 C CA . GLY B 1 97 ? 9.852 -28.844 0.762 1 94.75 97 GLY B CA 1
ATOM 2975 C C . GLY B 1 97 ? 9.023 -29.625 -0.247 1 94.75 97 GLY B C 1
ATOM 2976 O O . GLY B 1 97 ? 8.891 -30.844 -0.139 1 94.75 97 GLY B O 1
ATOM 2977 N N . ALA B 1 98 ? 8.492 -28.953 -1.244 1 97.56 98 ALA B N 1
ATOM 2978 C CA . ALA B 1 98 ? 7.684 -29.641 -2.24 1 97.56 98 ALA B CA 1
ATOM 2979 C C . ALA B 1 98 ? 8.523 -30.656 -3.014 1 97.56 98 ALA B C 1
ATOM 2981 O O . ALA B 1 98 ? 9.617 -30.344 -3.48 1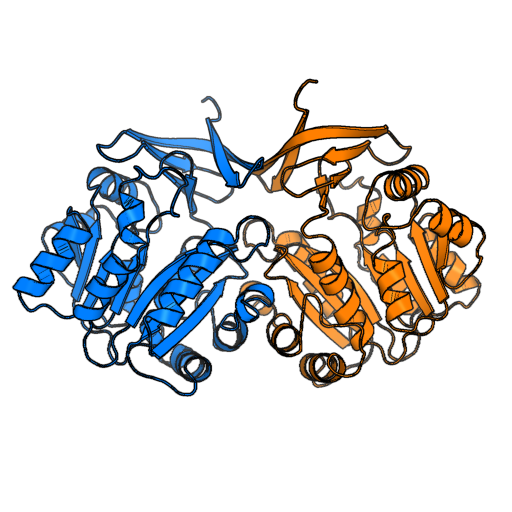 97.56 98 ALA B O 1
ATOM 2982 N N . GLY B 1 99 ? 7.98 -31.844 -3.096 1 97.94 99 GLY B N 1
ATOM 2983 C CA . GLY B 1 99 ? 8.609 -32.875 -3.908 1 97.94 99 GLY B CA 1
ATOM 2984 C C . GLY B 1 99 ? 8.211 -32.812 -5.371 1 97.94 99 GLY B C 1
ATOM 2985 O O . GLY B 1 99 ? 8.961 -33.25 -6.242 1 97.94 99 GLY B O 1
ATOM 2986 N N . VAL B 1 100 ? 7 -32.281 -5.605 1 98.25 100 VAL B N 1
ATOM 2987 C CA . VAL B 1 100 ? 6.488 -32.094 -6.957 1 98.25 100 VAL B CA 1
ATOM 2988 C C . VAL B 1 100 ? 5.852 -30.719 -7.086 1 98.25 100 VAL B C 1
ATOM 2990 O O . VAL B 1 100 ? 5.02 -30.328 -6.258 1 98.25 100 VAL B O 1
ATOM 2993 N N . VAL B 1 101 ? 6.293 -30 -8.062 1 98.69 101 VAL B N 1
ATOM 2994 C CA . VAL B 1 101 ? 5.676 -28.734 -8.43 1 98.69 101 VAL B CA 1
ATOM 2995 C C . VAL B 1 101 ? 5.234 -28.781 -9.891 1 98.69 101 VAL B C 1
ATOM 2997 O O . VAL B 1 101 ? 6.066 -28.906 -10.797 1 98.69 101 VAL B O 1
ATOM 3000 N N . ASP B 1 102 ? 3.949 -28.781 -10.117 1 98.62 102 ASP B N 1
ATOM 3001 C CA . ASP B 1 102 ? 3.414 -28.594 -11.461 1 98.62 102 ASP B CA 1
ATOM 3002 C C . ASP B 1 102 ? 3.18 -27.109 -11.758 1 98.62 102 ASP B C 1
ATOM 3004 O O . ASP B 1 102 ? 2.344 -26.469 -11.117 1 98.62 102 ASP B O 1
ATOM 3008 N N . HIS B 1 103 ? 3.957 -26.594 -12.641 1 98.62 103 HIS B N 1
ATOM 3009 C CA . HIS B 1 103 ? 3.822 -25.234 -13.109 1 98.62 103 HIS B CA 1
ATOM 3010 C C . HIS B 1 103 ? 3.084 -25.172 -14.445 1 98.62 103 HIS B C 1
ATOM 3012 O O . HIS B 1 103 ? 3.604 -25.625 -15.461 1 98.62 103 HIS B O 1
ATOM 3018 N N . VAL B 1 104 ? 1.875 -24.562 -14.445 1 97.75 104 VAL B N 1
ATOM 3019 C CA . VAL B 1 104 ? 1.027 -24.5 -15.625 1 97.75 104 VAL B CA 1
ATOM 3020 C C . VAL B 1 104 ? 0.979 -23.078 -16.156 1 97.75 104 VAL B C 1
ATOM 3022 O O . VAL B 1 104 ? 0.629 -22.141 -15.438 1 97.75 104 VAL B O 1
ATOM 3025 N N . ASP B 1 105 ? 1.359 -22.922 -17.359 1 97.06 105 ASP B N 1
ATOM 3026 C CA . ASP B 1 105 ? 1.286 -21.641 -18.047 1 97.06 105 ASP B CA 1
ATOM 3027 C C . ASP B 1 105 ? 0.889 -21.844 -19.516 1 97.06 105 ASP B C 1
ATOM 3029 O O . ASP B 1 105 ? 1.42 -22.719 -20.188 1 97.06 105 ASP B O 1
ATOM 3033 N N . ILE B 1 106 ? -0.008 -20.969 -19.953 1 95.5 106 ILE B N 1
ATOM 3034 C CA . ILE B 1 106 ? -0.523 -21.141 -21.312 1 95.5 106 ILE B CA 1
ATOM 3035 C C . ILE B 1 106 ? 0.475 -20.594 -22.312 1 95.5 106 ILE B C 1
ATOM 3037 O O . ILE B 1 106 ? 0.483 -21 -23.484 1 95.5 106 ILE B O 1
ATOM 3041 N N . ASP B 1 107 ? 1.318 -19.672 -21.938 1 96.56 107 ASP B N 1
ATOM 3042 C CA . ASP B 1 107 ? 2.154 -18.906 -22.859 1 96.56 107 ASP B CA 1
ATOM 3043 C C . ASP B 1 107 ? 3.611 -19.359 -22.781 1 96.56 107 ASP B C 1
ATOM 3045 O O . ASP B 1 107 ? 4.434 -18.703 -22.125 1 96.56 107 ASP B O 1
ATOM 3049 N N . ALA B 1 108 ? 3.951 -20.391 -23.562 1 97.88 108 ALA B N 1
ATOM 3050 C CA . ALA B 1 108 ? 5.293 -20.969 -23.578 1 97.88 108 ALA B CA 1
ATOM 3051 C C . ALA B 1 108 ? 6.336 -19.922 -23.953 1 97.88 108 ALA B C 1
ATOM 3053 O O . ALA B 1 108 ? 7.418 -19.875 -23.375 1 97.88 108 ALA B O 1
ATOM 3054 N N . GLU B 1 109 ? 5.98 -19.125 -24.906 1 97.88 109 GLU B N 1
ATOM 3055 C CA . GLU B 1 109 ? 6.926 -18.125 -25.375 1 97.88 109 GLU B CA 1
ATOM 3056 C C . GLU B 1 109 ? 7.258 -17.125 -24.266 1 97.88 109 GLU B C 1
ATOM 3058 O O . GLU B 1 109 ? 8.414 -16.734 -24.109 1 97.88 109 GLU B O 1
ATOM 3063 N N . ALA B 1 110 ? 6.254 -16.719 -23.531 1 97.25 110 ALA B N 1
ATOM 3064 C CA . ALA B 1 110 ? 6.48 -15.797 -22.438 1 97.25 110 ALA B CA 1
ATOM 3065 C C . ALA B 1 110 ? 7.375 -16.422 -21.359 1 97.25 110 ALA B C 1
ATOM 3067 O O . ALA B 1 110 ? 8.289 -15.766 -20.859 1 97.25 110 ALA B O 1
ATOM 3068 N N . VAL B 1 111 ? 7.129 -17.656 -21.047 1 98.31 111 VAL B N 1
ATOM 3069 C CA . VAL B 1 111 ? 7.914 -18.344 -20.031 1 98.31 111 VAL B CA 1
ATOM 3070 C C . VAL B 1 111 ? 9.367 -18.453 -20.484 1 98.31 111 VAL B C 1
ATOM 3072 O O . VAL B 1 111 ? 10.289 -18.172 -19.703 1 98.31 111 VAL B O 1
ATOM 3075 N N . ARG B 1 112 ? 9.602 -18.781 -21.688 1 98.31 112 ARG B N 1
ATOM 3076 C CA . ARG B 1 112 ? 10.953 -18.906 -22.234 1 98.31 112 ARG B CA 1
ATOM 3077 C C . ARG B 1 112 ? 11.664 -17.562 -22.266 1 98.31 112 ARG B C 1
ATOM 3079 O O . ARG B 1 112 ? 12.859 -17.484 -21.969 1 98.31 112 ARG B O 1
ATOM 3086 N N . ALA B 1 113 ? 10.922 -16.531 -22.641 1 98.31 113 ALA B N 1
ATOM 3087 C CA . ALA B 1 113 ? 11.492 -15.18 -22.625 1 98.31 113 ALA B CA 1
ATOM 3088 C C . ALA B 1 113 ? 11.914 -14.789 -21.219 1 98.31 113 ALA B C 1
ATOM 3090 O O . ALA B 1 113 ? 12.984 -14.203 -21.016 1 98.31 113 ALA B O 1
ATOM 3091 N N . CYS B 1 114 ? 11.07 -15.109 -20.219 1 98.31 114 CYS B N 1
ATOM 3092 C CA . CYS B 1 114 ? 11.406 -14.82 -18.828 1 98.31 114 CYS B CA 1
ATOM 3093 C C . CYS B 1 114 ? 12.68 -15.547 -18.422 1 98.31 114 CYS B C 1
ATOM 3095 O O . CYS B 1 114 ? 13.578 -14.938 -17.828 1 98.31 114 CYS B O 1
ATOM 3097 N N . ALA B 1 115 ? 12.773 -16.781 -18.75 1 98.44 115 ALA B N 1
ATOM 3098 C CA . ALA B 1 115 ? 13.945 -17.562 -18.375 1 98.44 115 ALA B CA 1
ATOM 3099 C C . ALA B 1 115 ? 15.211 -16.984 -18.984 1 98.44 115 ALA B C 1
ATOM 3101 O O . ALA B 1 115 ? 16.266 -16.969 -18.359 1 98.44 115 ALA B O 1
ATOM 3102 N N . GLU B 1 116 ? 15.078 -16.516 -20.109 1 98.31 116 GLU B N 1
ATOM 3103 C CA . GLU B 1 116 ? 16.234 -16.016 -20.844 1 98.31 116 GLU B CA 1
ATOM 3104 C C . GLU B 1 116 ? 16.672 -14.648 -20.328 1 98.31 116 GLU B C 1
ATOM 3106 O O . GLU B 1 116 ? 17.875 -14.359 -20.281 1 98.31 116 GLU B O 1
ATOM 3111 N N . HIS B 1 117 ? 15.695 -13.828 -19.906 1 98.25 117 HIS B N 1
ATOM 3112 C CA . HIS B 1 117 ? 16.047 -12.414 -19.797 1 98.25 117 HIS B CA 1
ATOM 3113 C C . HIS B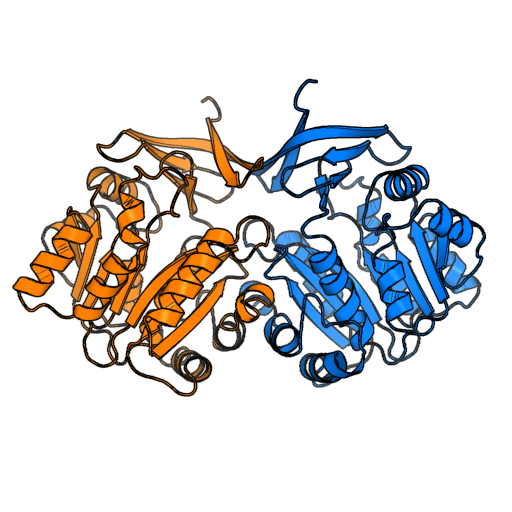 1 117 ? 15.883 -11.906 -18.375 1 98.25 117 HIS B C 1
ATOM 3115 O O . HIS B 1 117 ? 16.422 -10.852 -18.016 1 98.25 117 HIS B O 1
ATOM 3121 N N . LEU B 1 118 ? 15.062 -12.57 -17.562 1 98.12 118 LEU B N 1
ATOM 3122 C CA . LEU B 1 118 ? 14.898 -12.109 -16.188 1 98.12 118 LEU B CA 1
ATOM 3123 C C . LEU B 1 118 ? 16 -12.672 -15.289 1 98.12 118 LEU B C 1
ATOM 3125 O O . LEU B 1 118 ? 16.344 -13.852 -15.375 1 98.12 118 LEU B O 1
ATOM 3129 N N . PRO B 1 119 ? 16.562 -11.883 -14.406 1 97.25 119 PRO B N 1
ATOM 3130 C CA . PRO B 1 119 ? 17.688 -12.32 -13.586 1 97.25 119 PRO B CA 1
ATOM 3131 C C . PRO B 1 119 ? 17.25 -13.07 -12.328 1 97.25 119 PRO B C 1
ATOM 3133 O O . PRO B 1 119 ? 18.094 -13.516 -11.547 1 97.25 119 PRO B O 1
ATOM 3136 N N . TYR B 1 120 ? 15.961 -13.234 -12.094 1 94.69 120 TYR B N 1
ATOM 3137 C CA . TYR B 1 120 ? 15.523 -13.734 -10.797 1 94.69 120 TYR B CA 1
ATOM 3138 C C . TYR B 1 120 ? 14.625 -14.953 -10.961 1 94.69 120 TYR B C 1
ATOM 3140 O O . TYR B 1 120 ? 14.133 -15.508 -9.977 1 94.69 120 TYR B O 1
ATOM 3148 N N . GLY B 1 121 ? 14.289 -15.438 -12.156 1 91.94 121 GLY B N 1
ATOM 3149 C CA . GLY B 1 121 ? 13.445 -16.594 -12.414 1 91.94 121 GLY B CA 1
ATOM 3150 C C . GLY B 1 121 ? 14.227 -17.812 -12.875 1 91.94 121 GLY B C 1
ATOM 3151 O O . GLY B 1 121 ? 15.398 -17.984 -12.508 1 91.94 121 GLY B O 1
ATOM 3152 N N . TYR B 1 122 ? 13.484 -18.672 -13.594 1 97.62 122 TYR B N 1
ATOM 3153 C CA . TYR B 1 122 ? 14.164 -19.812 -14.188 1 97.62 122 TYR B CA 1
ATOM 3154 C C . TYR B 1 122 ? 15.375 -19.375 -14.992 1 97.62 122 TYR B C 1
ATOM 3156 O O . TYR B 1 122 ? 15.32 -18.375 -15.711 1 97.62 122 TYR B O 1
ATOM 3164 N N . THR B 1 123 ? 16.484 -20.109 -14.844 1 98.06 123 THR B N 1
ATOM 3165 C CA . THR B 1 123 ? 17.469 -20.078 -15.922 1 98.06 123 THR B CA 1
ATOM 3166 C C . THR B 1 123 ? 16.984 -20.906 -17.109 1 98.06 123 THR B C 1
ATOM 3168 O O . THR B 1 123 ? 16.109 -21.766 -16.969 1 98.06 123 THR B O 1
ATOM 3171 N N . PRO B 1 124 ? 17.562 -20.594 -18.234 1 98.06 124 PRO B N 1
ATOM 3172 C CA . PRO B 1 124 ? 17.203 -21.438 -19.375 1 98.06 124 PRO B CA 1
ATOM 3173 C C . PRO B 1 124 ? 17.453 -22.922 -19.109 1 98.06 124 PRO B C 1
ATOM 3175 O O . PRO B 1 124 ? 16.656 -23.766 -19.531 1 98.06 124 PRO B O 1
ATOM 3178 N N . GLY B 1 125 ? 18.484 -23.234 -18.391 1 98.12 125 GLY B N 1
ATOM 3179 C CA . GLY B 1 125 ? 18.766 -24.609 -18.047 1 98.12 125 GLY B CA 1
ATOM 3180 C C . GLY B 1 125 ? 17.734 -25.219 -17.109 1 98.12 125 GLY B C 1
ATOM 3181 O O . GLY B 1 125 ? 17.297 -26.344 -17.312 1 98.12 125 GLY B O 1
ATOM 3182 N N . GLU B 1 126 ? 17.359 -24.484 -16.109 1 97.94 126 GLU B N 1
ATOM 3183 C CA . GLU B 1 126 ? 16.328 -24.938 -15.188 1 97.94 126 GLU B CA 1
ATOM 3184 C C . GLU B 1 126 ? 15 -25.156 -15.906 1 97.94 126 GLU B C 1
ATOM 3186 O O . GLU B 1 126 ? 14.312 -26.156 -15.656 1 97.94 126 GLU B O 1
ATOM 3191 N N . LEU B 1 127 ? 14.711 -24.234 -16.812 1 98.44 127 LEU B N 1
ATOM 3192 C CA . LEU B 1 127 ? 13.453 -24.359 -17.531 1 98.44 127 LEU B CA 1
ATOM 3193 C C . LEU B 1 127 ? 13.461 -25.594 -18.422 1 98.44 127 LEU B C 1
ATOM 3195 O O . LEU B 1 127 ? 12.461 -26.328 -18.5 1 98.44 127 LEU B O 1
ATOM 3199 N N . ALA B 1 128 ? 14.555 -25.812 -19.062 1 98.25 128 ALA B N 1
ATOM 3200 C CA . ALA B 1 128 ? 14.672 -26.984 -19.922 1 98.25 128 ALA B CA 1
ATOM 3201 C C . ALA B 1 128 ? 14.453 -28.281 -19.141 1 98.25 128 ALA B C 1
ATOM 3203 O O . ALA B 1 128 ? 13.773 -29.188 -19.609 1 98.25 128 ALA B O 1
ATOM 3204 N N . ARG B 1 129 ? 15.055 -28.344 -18 1 97.94 129 ARG B N 1
ATOM 3205 C CA . ARG B 1 129 ? 14.883 -29.516 -17.141 1 97.94 129 ARG B CA 1
ATOM 3206 C C . ARG B 1 129 ? 13.422 -29.656 -16.719 1 97.94 129 ARG B C 1
ATOM 3208 O O . ARG B 1 129 ? 12.883 -30.766 -16.703 1 97.94 129 ARG B O 1
ATOM 3215 N N . ALA B 1 130 ? 12.805 -28.562 -16.391 1 98.06 130 ALA B N 1
ATOM 3216 C CA . ALA B 1 130 ? 11.406 -28.562 -15.953 1 98.06 130 ALA B CA 1
ATOM 3217 C C . ALA B 1 130 ? 10.484 -28.984 -17.094 1 98.06 130 ALA B C 1
ATOM 3219 O O . ALA B 1 130 ? 9.5 -29.703 -16.875 1 98.06 130 ALA B O 1
ATOM 3220 N N . GLU B 1 131 ? 10.805 -28.562 -18.281 1 98 131 GLU B N 1
ATOM 3221 C CA . GLU B 1 131 ? 10.016 -28.906 -19.453 1 98 131 GLU B CA 1
ATOM 3222 C C . GLU B 1 131 ? 10.078 -30.406 -19.75 1 98 131 GLU B C 1
ATOM 3224 O O . GLU B 1 131 ? 9.117 -30.984 -20.266 1 98 131 GLU B O 1
ATOM 3229 N N . ARG B 1 132 ? 11.188 -31 -19.359 1 97.31 132 ARG B N 1
ATOM 3230 C CA . ARG B 1 132 ? 11.359 -32.438 -19.562 1 97.31 132 ARG B CA 1
ATOM 3231 C C . ARG B 1 132 ? 10.812 -33.219 -18.391 1 97.31 132 ARG B C 1
ATOM 3233 O O . ARG B 1 132 ? 10.75 -34.469 -18.453 1 97.31 132 ARG B O 1
ATOM 3240 N N . GLY B 1 133 ? 10.492 -32.5 -17.391 1 94.69 133 GLY B N 1
ATOM 3241 C CA . GLY B 1 133 ? 10.031 -33.156 -16.188 1 94.69 133 GLY B CA 1
ATOM 3242 C C . GLY B 1 133 ? 11.156 -33.781 -15.383 1 94.69 133 GLY B C 1
ATOM 3243 O O . GLY B 1 133 ? 10.945 -34.75 -14.672 1 94.69 133 GLY B O 1
ATOM 3244 N N . ASP B 1 134 ? 12.344 -33.219 -15.609 1 95.38 134 ASP B N 1
ATOM 3245 C CA . ASP B 1 134 ? 13.516 -33.688 -14.875 1 95.38 134 ASP B CA 1
ATOM 3246 C C . ASP B 1 134 ? 13.672 -32.938 -13.562 1 95.38 134 ASP B C 1
ATOM 3248 O O . ASP B 1 134 ? 14.047 -31.766 -13.555 1 95.38 134 ASP B O 1
ATOM 3252 N N . GLY B 1 135 ? 13.305 -33.562 -12.484 1 96.06 135 GLY B N 1
ATOM 3253 C CA . GLY B 1 135 ? 13.414 -32.938 -11.172 1 96.06 135 GLY B CA 1
ATOM 3254 C C . GLY B 1 135 ? 12.078 -32.719 -10.5 1 96.06 135 GLY B C 1
ATOM 3255 O O . GLY B 1 135 ? 11.109 -33.438 -10.781 1 96.06 135 GLY B O 1
ATOM 3256 N N . LYS B 1 136 ? 12.07 -31.734 -9.594 1 98.25 136 LYS B N 1
ATOM 3257 C CA . LYS B 1 136 ? 10.891 -31.516 -8.766 1 98.25 136 LYS B CA 1
ATOM 3258 C C . LYS B 1 136 ? 9.867 -30.641 -9.484 1 98.25 136 LYS B C 1
ATOM 3260 O O . LYS B 1 136 ? 8.672 -30.703 -9.18 1 98.25 136 LYS B O 1
ATOM 3265 N N . VAL B 1 137 ? 10.328 -29.797 -10.398 1 98.62 137 VAL B N 1
ATOM 3266 C CA . VAL B 1 137 ? 9.445 -28.875 -11.109 1 98.62 137 VAL B CA 1
ATOM 3267 C C . VAL B 1 137 ? 9.125 -29.438 -12.492 1 98.62 137 VAL B C 1
ATOM 3269 O O . VAL B 1 137 ? 10.023 -29.828 -13.234 1 98.62 137 VAL B O 1
ATOM 3272 N N . ARG B 1 138 ? 7.855 -29.469 -12.812 1 98.44 138 ARG B N 1
ATOM 3273 C CA . ARG B 1 138 ? 7.352 -29.844 -14.133 1 98.44 138 ARG B CA 1
ATOM 3274 C C . ARG B 1 138 ? 6.535 -28.703 -14.75 1 98.44 138 ARG B C 1
ATOM 3276 O O . ARG B 1 138 ? 5.512 -28.312 -14.195 1 98.44 138 ARG B O 1
ATOM 3283 N N . VAL B 1 139 ? 6.977 -28.266 -15.883 1 98.5 139 VAL B N 1
ATOM 3284 C CA . VAL B 1 139 ? 6.273 -27.172 -16.547 1 98.5 139 VAL B CA 1
ATOM 3285 C C . VAL B 1 139 ? 5.301 -27.734 -17.578 1 98.5 139 VAL B C 1
ATOM 3287 O O . VAL B 1 139 ? 5.641 -28.656 -18.328 1 98.5 139 VAL B O 1
ATOM 3290 N N . HIS B 1 140 ? 4.094 -27.25 -17.562 1 98.12 140 HIS B N 1
ATOM 3291 C CA . HIS B 1 140 ? 3.035 -27.609 -18.5 1 98.12 140 HIS B CA 1
ATOM 3292 C C . HIS B 1 140 ? 2.527 -26.391 -19.266 1 98.12 140 HIS B C 1
ATOM 3294 O O . HIS B 1 140 ? 1.952 -25.484 -18.672 1 98.12 140 HIS B O 1
ATOM 3300 N N . TYR B 1 141 ? 2.734 -26.391 -20.594 1 97.81 141 TYR B N 1
ATOM 3301 C CA . TYR B 1 141 ? 2.178 -25.328 -21.406 1 97.81 141 TYR B CA 1
ATOM 3302 C C . TYR B 1 141 ? 0.744 -25.641 -21.828 1 97.81 141 TYR B C 1
ATOM 3304 O O . TYR B 1 141 ? 0.504 -26.156 -22.922 1 97.81 141 TYR B O 1
ATOM 3312 N N . ARG B 1 142 ? -0.171 -25.359 -20.922 1 94.62 142 ARG B N 1
ATOM 3313 C CA . ARG B 1 142 ? -1.583 -25.719 -21.047 1 94.62 142 ARG B CA 1
ATOM 3314 C C . ARG B 1 142 ? -2.471 -24.594 -20.5 1 94.62 142 ARG B C 1
ATOM 3316 O O . ARG B 1 142 ? -2.008 -23.734 -19.734 1 94.62 142 ARG B O 1
ATOM 3323 N N . ASP B 1 143 ? -3.701 -24.656 -21 1 93.75 143 ASP B N 1
ATOM 3324 C CA . ASP B 1 143 ? -4.738 -23.859 -20.359 1 93.75 143 ASP B CA 1
ATOM 3325 C C . ASP B 1 143 ? -5.008 -24.344 -18.938 1 93.75 143 ASP B C 1
ATOM 3327 O O . ASP B 1 143 ? -5.156 -25.547 -18.703 1 93.75 143 ASP B O 1
ATOM 3331 N N . GLY B 1 144 ? -5 -23.375 -18 1 92.81 144 GLY B N 1
ATOM 3332 C CA . GLY B 1 144 ? -5.191 -23.734 -16.594 1 92.81 144 GLY B CA 1
ATOM 3333 C C . GLY B 1 144 ? -6.477 -24.5 -16.344 1 92.81 144 GLY B C 1
ATOM 3334 O O . GLY B 1 144 ? -6.5 -25.438 -15.555 1 92.81 144 GLY B O 1
ATOM 3335 N N . TRP B 1 145 ? -7.5 -24.062 -17 1 91.38 145 TRP B N 1
ATOM 3336 C CA . TRP B 1 145 ? -8.797 -24.719 -16.844 1 91.38 145 TRP B CA 1
ATOM 3337 C C . TRP B 1 145 ? -8.742 -26.156 -17.344 1 91.38 145 TRP B C 1
ATOM 3339 O O . TRP B 1 145 ? -9.219 -27.078 -16.656 1 91.38 145 TRP B O 1
ATOM 3349 N N . GLU B 1 146 ? -8.211 -26.344 -18.469 1 93.69 146 GLU B N 1
ATOM 3350 C CA . GLU B 1 146 ? -8.094 -27.688 -19.047 1 93.69 146 GLU B CA 1
ATOM 3351 C C . GLU B 1 146 ? -7.191 -28.578 -18.219 1 93.69 146 GLU B C 1
ATOM 3353 O O . GLU B 1 146 ? -7.48 -29.766 -18.031 1 93.69 146 GLU B O 1
ATOM 3358 N N . PHE B 1 147 ? -6.137 -28 -17.75 1 96.31 147 PHE B N 1
ATOM 3359 C CA . PHE B 1 147 ? -5.215 -28.766 -16.922 1 96.31 147 PHE B CA 1
ATOM 3360 C C . PHE B 1 147 ? -5.914 -29.297 -15.688 1 96.31 147 PHE B C 1
ATOM 3362 O O . PHE B 1 147 ? -5.711 -30.453 -15.297 1 96.31 147 PHE B O 1
ATOM 3369 N N . LEU B 1 148 ? -6.707 -28.453 -15 1 95.19 148 LEU B N 1
ATOM 3370 C CA . LEU B 1 148 ? -7.418 -28.859 -13.797 1 95.19 148 LEU B CA 1
ATOM 3371 C C . LEU B 1 148 ? -8.352 -30.031 -14.086 1 95.19 148 LEU B C 1
ATOM 3373 O O . LEU B 1 148 ? -8.445 -30.969 -13.289 1 95.19 148 LEU B O 1
ATOM 3377 N N . ALA B 1 149 ? -8.992 -30 -15.227 1 93.94 149 ALA B N 1
ATOM 3378 C CA . ALA B 1 149 ? -9.898 -31.078 -15.617 1 93.94 149 ALA B CA 1
ATOM 3379 C C . ALA B 1 149 ? -9.141 -32.375 -15.812 1 93.94 149 ALA B C 1
ATOM 3381 O O . ALA B 1 149 ? -9.57 -33.438 -15.328 1 93.94 149 ALA B O 1
ATOM 3382 N N . GLU B 1 150 ? -8.078 -32.281 -16.453 1 96.69 150 GLU B N 1
ATOM 3383 C CA . GLU B 1 150 ? -7.266 -33.469 -16.703 1 96.69 150 GLU B CA 1
ATOM 3384 C C . GLU B 1 150 ? -6.695 -34.031 -15.414 1 96.69 150 GLU B C 1
ATOM 3386 O O . GLU B 1 150 ? -6.645 -35.25 -15.227 1 96.69 150 GLU B O 1
ATOM 3391 N N . ALA B 1 151 ? -6.168 -33.094 -14.594 1 96.25 151 ALA B N 1
ATOM 3392 C CA . ALA B 1 151 ? -5.629 -33.531 -13.305 1 96.25 151 ALA B CA 1
ATOM 3393 C C . ALA B 1 151 ? -6.68 -34.281 -12.484 1 96.25 151 ALA B C 1
ATOM 3395 O O . ALA B 1 151 ? -6.375 -35.281 -11.852 1 96.25 151 ALA B O 1
ATOM 3396 N N . ARG B 1 152 ? -7.871 -33.812 -12.492 1 94.88 152 ARG B N 1
ATOM 3397 C CA . ARG B 1 152 ? -8.977 -34.438 -11.773 1 94.88 152 ARG B CA 1
ATOM 3398 C C . ARG B 1 152 ? -9.258 -35.844 -12.344 1 94.88 152 ARG B C 1
ATOM 3400 O O . ARG B 1 152 ? -9.445 -36.781 -11.586 1 94.88 152 ARG B O 1
ATOM 3407 N N . GLU B 1 153 ? -9.266 -35.938 -13.633 1 96.31 153 GLU B N 1
ATOM 3408 C CA . GLU B 1 153 ? -9.531 -37.219 -14.297 1 96.31 153 GLU B CA 1
ATOM 3409 C C . GLU B 1 153 ? -8.461 -38.25 -13.953 1 96.31 153 GLU B C 1
ATOM 3411 O O . GLU B 1 153 ? -8.75 -39.438 -13.828 1 96.31 153 GLU B O 1
ATOM 3416 N N . ARG B 1 154 ? -7.242 -37.75 -13.836 1 96.31 154 ARG B N 1
ATOM 3417 C CA . ARG B 1 154 ? -6.129 -38.625 -13.508 1 96.31 154 ARG B CA 1
ATOM 3418 C C . ARG B 1 154 ? -6.141 -39 -12.023 1 96.31 154 ARG B C 1
ATOM 3420 O O . ARG B 1 154 ? -5.41 -39.906 -11.602 1 96.31 154 ARG B O 1
ATOM 3427 N N . GLY B 1 155 ? -6.898 -38.281 -11.242 1 95.38 155 GLY B N 1
ATOM 3428 C CA . GLY B 1 155 ? -6.957 -38.531 -9.805 1 95.38 155 GLY B CA 1
ATOM 3429 C C . GLY B 1 155 ? -5.871 -37.812 -9.031 1 95.38 155 GLY B C 1
ATOM 3430 O O . GLY B 1 155 ? -5.531 -38.188 -7.918 1 95.38 155 GLY B O 1
ATOM 3431 N N . ASP B 1 156 ? -5.297 -36.75 -9.703 1 96.38 156 ASP B N 1
ATOM 3432 C CA . ASP B 1 156 ? -4.266 -35.969 -9.031 1 96.38 156 ASP B CA 1
ATOM 3433 C C . ASP B 1 156 ? -4.855 -35.156 -7.883 1 96.38 156 ASP B C 1
ATOM 3435 O O . ASP B 1 156 ? -6.031 -34.781 -7.914 1 96.38 156 ASP B O 1
ATOM 3439 N N . ALA B 1 157 ? -4.059 -34.969 -6.855 1 97.56 157 ALA B N 1
ATOM 3440 C CA . ALA B 1 157 ? -4.395 -34.094 -5.738 1 97.56 157 ALA B CA 1
ATOM 3441 C C . ALA B 1 157 ? -3.195 -33.219 -5.34 1 97.56 157 ALA B C 1
ATOM 3443 O O . ALA B 1 157 ? -2.045 -33.656 -5.492 1 97.56 157 ALA B O 1
ATOM 3444 N N . TYR B 1 158 ? -3.531 -32.062 -4.867 1 98.69 158 TYR B N 1
ATOM 3445 C CA . TYR B 1 158 ? -2.482 -31.125 -4.508 1 98.69 158 TYR B CA 1
ATOM 3446 C C . TYR B 1 158 ? -2.678 -30.609 -3.084 1 98.69 158 TYR B C 1
ATOM 3448 O O . TYR B 1 158 ? -3.811 -30.469 -2.619 1 98.69 158 TYR B O 1
ATOM 3456 N N . ASP B 1 159 ? -1.553 -30.344 -2.406 1 98.81 159 ASP B N 1
ATOM 3457 C CA . ASP B 1 159 ? -1.577 -29.75 -1.075 1 98.81 159 ASP B CA 1
ATOM 3458 C C . ASP B 1 159 ? -1.765 -28.234 -1.156 1 98.81 159 ASP B C 1
ATOM 3460 O O . ASP B 1 159 ? -2.385 -27.641 -0.277 1 98.81 159 ASP B O 1
ATOM 3464 N N . VAL B 1 160 ? -1.208 -27.672 -2.156 1 98.75 160 VAL B N 1
ATOM 3465 C CA . VAL B 1 160 ? -1.314 -26.234 -2.381 1 98.75 160 VAL B CA 1
ATOM 3466 C C . VAL B 1 160 ? -1.543 -25.953 -3.863 1 98.75 160 VAL B C 1
ATOM 3468 O O . VAL B 1 160 ? -0.854 -26.516 -4.719 1 98.75 160 VAL B O 1
ATOM 3471 N N . VAL B 1 161 ? -2.541 -25.172 -4.148 1 98.44 161 VAL B N 1
ATOM 3472 C CA . VAL B 1 161 ? -2.793 -24.641 -5.48 1 98.44 161 VAL B CA 1
ATOM 3473 C C . VAL B 1 161 ? -2.674 -23.109 -5.453 1 98.44 161 VAL B C 1
ATOM 3475 O O . VAL B 1 161 ? -3.361 -22.453 -4.676 1 98.44 161 VAL B O 1
ATOM 3478 N N . VAL B 1 162 ? -1.807 -22.578 -6.273 1 97.88 162 VAL B N 1
ATOM 3479 C CA . VAL B 1 162 ? -1.606 -21.141 -6.332 1 97.88 162 VAL B CA 1
ATOM 3480 C C . VAL B 1 162 ? -2.033 -20.609 -7.699 1 97.88 162 VAL B C 1
ATOM 3482 O O . VAL B 1 162 ? -1.609 -21.125 -8.734 1 97.88 162 VAL B O 1
ATOM 3485 N N . ILE B 1 163 ? -2.883 -19.641 -7.637 1 95.75 163 ILE B N 1
ATOM 3486 C CA . ILE B 1 163 ? -3.352 -18.953 -8.836 1 95.75 163 ILE B CA 1
ATOM 3487 C C . ILE B 1 163 ? -2.682 -17.578 -8.938 1 95.75 163 ILE B C 1
ATOM 3489 O O . ILE B 1 163 ? -3.002 -16.672 -8.18 1 95.75 163 ILE B O 1
ATOM 3493 N N . ASP B 1 164 ? -1.781 -17.438 -9.812 1 94.38 164 ASP B N 1
ATOM 3494 C CA . ASP B 1 164 ? -1.04 -16.188 -10.016 1 94.38 164 ASP B CA 1
ATOM 3495 C C . ASP B 1 164 ? -1.228 -15.656 -11.43 1 94.38 164 ASP B C 1
ATOM 3497 O O . ASP B 1 164 ? -0.335 -15.789 -12.273 1 94.38 164 ASP B O 1
ATOM 3501 N N . LEU B 1 165 ? -2.354 -14.984 -11.633 1 87.19 165 LEU B N 1
ATOM 3502 C CA . LEU B 1 165 ? -2.768 -14.461 -12.93 1 87.19 165 LEU B CA 1
ATOM 3503 C C . LEU B 1 165 ? -2.971 -12.945 -12.859 1 87.19 165 LEU B C 1
ATOM 3505 O O . LEU B 1 165 ? -3.141 -12.391 -11.773 1 87.19 165 LEU B O 1
ATOM 3509 N N . PRO B 1 166 ? -2.781 -12.32 -14 1 76.56 166 PRO B N 1
ATOM 3510 C CA . PRO B 1 166 ? -3.049 -10.883 -13.984 1 76.56 166 PRO B CA 1
ATOM 3511 C C . PRO B 1 166 ? -4.484 -10.555 -13.578 1 76.56 166 PRO B C 1
ATOM 3513 O O . PRO B 1 166 ? -5.355 -11.422 -13.609 1 76.56 166 PRO B O 1
ATOM 3516 N N . ASP B 1 167 ? -4.684 -9.312 -13.133 1 65.88 167 ASP B N 1
ATOM 3517 C CA . ASP B 1 167 ? -5.996 -8.844 -12.695 1 65.88 167 ASP B CA 1
ATOM 3518 C C . ASP B 1 167 ? -7.039 -9.031 -13.797 1 65.88 167 ASP B C 1
ATOM 3520 O O . ASP B 1 167 ? -6.707 -8.984 -14.984 1 65.88 167 ASP B O 1
ATOM 3524 N N . GLU B 1 168 ? -8.227 -9.328 -13.195 1 61.06 168 GLU B N 1
ATOM 3525 C CA . GLU B 1 168 ? -9.383 -9.328 -14.086 1 61.06 168 GLU B CA 1
ATOM 3526 C C . GLU B 1 168 ? -9.57 -7.973 -14.758 1 61.06 168 GLU B C 1
ATOM 3528 O O . GLU B 1 168 ? -9.273 -6.934 -14.164 1 61.06 168 GLU B O 1
ATOM 3533 N N . ASN B 1 169 ? -9.609 -7.93 -16.047 1 59.41 169 ASN B N 1
ATOM 3534 C CA . ASN B 1 169 ? -9.852 -6.633 -16.672 1 59.41 169 ASN B CA 1
ATOM 3535 C C . ASN B 1 169 ? -11.281 -6.535 -17.203 1 59.41 169 ASN B C 1
ATOM 3537 O O . ASN B 1 169 ? -12.031 -7.508 -17.156 1 59.41 169 ASN B O 1
ATOM 3541 N N . ASP B 1 170 ? -11.734 -5.324 -17.312 1 54.59 170 ASP B N 1
ATOM 3542 C CA . ASP B 1 170 ? -13.102 -4.98 -17.656 1 54.59 170 ASP B CA 1
ATOM 3543 C C . ASP B 1 170 ? -13.477 -5.551 -19.031 1 54.59 170 ASP B C 1
ATOM 3545 O O . ASP B 1 170 ? -14.641 -5.492 -19.438 1 54.59 170 ASP B O 1
ATOM 3549 N N . ASP B 1 171 ? -12.469 -6.129 -19.547 1 55.06 171 ASP B N 1
ATOM 3550 C CA . ASP B 1 171 ? -12.773 -6.777 -20.812 1 55.06 171 ASP B CA 1
ATOM 3551 C C . ASP B 1 171 ? -13.383 -8.156 -20.609 1 55.06 171 ASP B C 1
ATOM 3553 O O . ASP B 1 171 ? -12.68 -9.094 -20.203 1 55.06 171 ASP B O 1
ATOM 3557 N N . PRO B 1 172 ? -14.695 -8.227 -20.75 1 55.41 172 PRO B N 1
ATOM 3558 C CA . PRO B 1 172 ? -15.383 -9.5 -20.516 1 55.41 172 PRO B CA 1
ATOM 3559 C C . PRO B 1 172 ? -14.797 -10.648 -21.344 1 55.41 172 PRO B C 1
ATOM 3561 O O . PRO B 1 172 ? -14.969 -11.812 -21 1 55.41 172 PRO B O 1
ATOM 3564 N N . GLU B 1 173 ? -14.047 -10.266 -22.406 1 50.44 173 GLU B N 1
ATOM 3565 C CA . GLU B 1 173 ? -13.539 -11.289 -23.297 1 50.44 173 GLU B CA 1
ATOM 3566 C C . GLU B 1 173 ? -12.141 -11.742 -22.891 1 50.44 173 GLU B C 1
ATOM 3568 O O . GLU B 1 173 ? -11.578 -12.664 -23.5 1 50.44 173 GLU B O 1
ATOM 3573 N N . ALA B 1 174 ? -11.672 -11.133 -21.828 1 56.84 174 ALA B N 1
ATOM 3574 C CA . ALA B 1 174 ? -10.32 -11.555 -21.453 1 56.84 174 ALA B CA 1
ATOM 3575 C C . ALA B 1 174 ? -10.312 -12.992 -20.953 1 56.84 174 ALA B C 1
ATOM 3577 O O . ALA B 1 174 ? -10.977 -13.312 -19.953 1 56.84 174 ALA B O 1
ATOM 3578 N N . GLN B 1 175 ? -9.578 -13.789 -21.609 1 50.84 175 GLN B N 1
ATOM 3579 C CA . GLN B 1 175 ? -9.555 -15.234 -21.406 1 50.84 175 GLN B CA 1
ATOM 3580 C C . GLN B 1 175 ? -9.281 -15.578 -19.953 1 50.84 175 GLN B C 1
ATOM 3582 O O . GLN B 1 175 ? -9.82 -16.547 -19.422 1 50.84 175 GLN B O 1
ATOM 3587 N N . HIS B 1 176 ? -8.547 -14.641 -19.281 1 60.22 176 HIS B N 1
ATOM 3588 C CA . HIS B 1 176 ? -8.133 -15.008 -17.938 1 60.22 176 HIS B CA 1
ATOM 3589 C C . HIS B 1 176 ? -9.227 -14.688 -16.906 1 60.22 176 HIS B C 1
ATOM 3591 O O . HIS B 1 176 ? -9.18 -15.172 -15.781 1 60.22 176 HIS B O 1
ATOM 3597 N N . ASN B 1 177 ? -10.25 -13.992 -17.312 1 61.94 177 ASN B N 1
ATOM 3598 C CA . ASN B 1 177 ? -11.328 -13.641 -16.391 1 61.94 177 ASN B CA 1
ATOM 3599 C C . ASN B 1 177 ? -12.062 -14.875 -15.891 1 61.94 177 ASN B C 1
ATOM 3601 O O . ASN B 1 177 ? -12.539 -14.898 -14.758 1 61.94 177 ASN B O 1
ATOM 3605 N N . ARG B 1 178 ? -12.047 -15.914 -16.75 1 59 178 ARG B N 1
ATOM 3606 C CA . ARG B 1 178 ? -12.742 -17.141 -16.359 1 59 178 ARG B CA 1
ATOM 3607 C C . ARG B 1 178 ? -12.031 -17.828 -15.203 1 59 178 ARG B C 1
ATOM 3609 O O . ARG B 1 178 ? -12.633 -18.641 -14.5 1 59 178 ARG B O 1
ATOM 3616 N N . LEU B 1 179 ? -10.773 -17.438 -15.039 1 71.12 179 LEU B N 1
ATOM 3617 C CA . LEU B 1 179 ? -9.977 -18.094 -14.008 1 71.12 179 LEU B CA 1
ATOM 3618 C C . LEU B 1 179 ? -10.141 -17.375 -12.664 1 71.12 179 LEU B C 1
ATOM 3620 O O . LEU B 1 179 ? -9.555 -17.781 -11.664 1 71.12 179 LEU B O 1
ATOM 3624 N N . TYR B 1 180 ? -10.922 -16.359 -12.641 1 66.38 180 TYR B N 1
ATOM 3625 C CA . TYR B 1 180 ? -11.164 -15.648 -11.391 1 66.38 180 TYR B CA 1
ATOM 3626 C C . TYR B 1 180 ? -12.586 -15.891 -10.891 1 66.38 180 TYR B C 1
ATOM 3628 O O . TYR B 1 180 ? -12.93 -15.5 -9.773 1 66.38 180 TYR B O 1
ATOM 3636 N N . GLY B 1 181 ? -13.266 -16.672 -11.445 1 78 181 GLY B N 1
ATOM 3637 C CA . GLY B 1 181 ? -14.648 -16.875 -11.039 1 78 181 GLY B CA 1
ATOM 3638 C C . GLY B 1 181 ? -14.82 -18 -10.031 1 78 181 GLY B C 1
ATOM 3639 O O . GLY B 1 181 ? -13.875 -18.734 -9.75 1 78 181 GLY B O 1
ATOM 3640 N N . THR B 1 182 ? -15.914 -18 -9.484 1 83.81 182 THR B N 1
ATOM 3641 C CA . THR B 1 182 ? -16.281 -18.984 -8.469 1 83.81 182 THR B CA 1
ATOM 3642 C C . THR B 1 182 ? -16.125 -20.406 -9.008 1 83.81 182 THR B C 1
ATOM 3644 O O . THR B 1 182 ? -15.719 -21.312 -8.273 1 83.81 182 THR B O 1
ATOM 3647 N N . ASP B 1 183 ? -16.344 -20.547 -10.227 1 86.06 183 ASP B N 1
ATOM 3648 C CA . ASP B 1 183 ? -16.25 -21.875 -10.82 1 86.06 183 ASP B CA 1
ATOM 3649 C C . ASP B 1 183 ? -14.812 -22.375 -10.836 1 86.06 183 ASP B C 1
ATOM 3651 O O . ASP B 1 183 ? -14.547 -23.547 -10.531 1 86.06 183 ASP B O 1
ATOM 3655 N N . PHE B 1 184 ? -13.984 -21.531 -11.234 1 87.69 184 PHE B N 1
ATOM 3656 C CA . PHE B 1 184 ? -12.578 -21.906 -11.266 1 87.69 184 PHE B CA 1
ATOM 3657 C C . PHE B 1 184 ? -12.07 -22.203 -9.867 1 87.69 184 PHE B C 1
ATOM 3659 O O . PHE B 1 184 ? -11.352 -23.188 -9.656 1 87.69 184 PHE B O 1
ATOM 3666 N N . LEU B 1 185 ? -12.43 -21.406 -8.953 1 89.56 185 LEU B N 1
ATOM 3667 C CA . LEU B 1 185 ? -12.055 -21.609 -7.559 1 89.56 185 LEU B CA 1
ATOM 3668 C C . LEU B 1 185 ? -12.57 -22.953 -7.047 1 89.56 185 LEU B C 1
ATOM 3670 O O . LEU B 1 185 ? -11.859 -23.672 -6.336 1 89.56 185 LEU B O 1
ATOM 3674 N N . THR B 1 186 ? -13.711 -23.312 -7.41 1 90.38 186 THR B N 1
ATOM 3675 C CA . THR B 1 186 ? -14.32 -24.578 -7.023 1 90.38 186 THR B CA 1
ATOM 3676 C C . THR B 1 186 ? -13.531 -25.75 -7.605 1 90.38 186 THR B C 1
ATOM 3678 O O . THR B 1 186 ? -13.289 -26.734 -6.914 1 90.38 186 THR B O 1
ATOM 3681 N N . ARG B 1 187 ? -13.156 -25.594 -8.836 1 91.81 187 ARG B N 1
ATOM 3682 C CA . ARG B 1 187 ? -12.375 -26.641 -9.477 1 91.81 187 ARG B CA 1
ATOM 3683 C C . ARG B 1 187 ? -11.031 -26.844 -8.773 1 91.81 187 ARG B C 1
ATOM 3685 O O . ARG B 1 187 ? -10.578 -27.969 -8.602 1 91.81 187 ARG B O 1
ATOM 3692 N N . CYS B 1 188 ? -10.43 -25.766 -8.414 1 93.81 188 CYS B N 1
ATOM 3693 C CA . CYS B 1 188 ? -9.172 -25.859 -7.68 1 93.81 188 CYS B CA 1
ATOM 3694 C C . CYS B 1 188 ? -9.375 -26.547 -6.34 1 93.81 188 CYS B C 1
ATOM 3696 O O . CYS B 1 188 ? -8.57 -27.406 -5.957 1 93.81 188 CYS B O 1
ATOM 3698 N N . THR B 1 189 ? -10.43 -26.234 -5.68 1 93.44 189 THR B N 1
ATOM 3699 C CA . THR B 1 189 ? -10.719 -26.766 -4.355 1 93.44 189 THR B CA 1
ATOM 3700 C C . THR B 1 189 ? -10.93 -28.281 -4.418 1 93.44 189 THR B C 1
ATOM 3702 O O . THR B 1 189 ? -10.523 -29 -3.512 1 93.44 189 THR B O 1
ATOM 3705 N N . LYS B 1 190 ? -11.484 -28.75 -5.504 1 94 190 LYS B N 1
ATOM 3706 C CA . LYS B 1 190 ? -11.773 -30.172 -5.664 1 94 190 LYS B CA 1
ATOM 3707 C C . LYS B 1 190 ? -10.492 -30.984 -5.824 1 94 190 LYS B C 1
ATOM 3709 O O . LYS B 1 190 ? -10.492 -32.188 -5.617 1 94 190 LYS B O 1
ATOM 3714 N N . LEU B 1 191 ? -9.445 -30.297 -6.141 1 96.31 191 LEU B N 1
ATOM 3715 C CA . LEU B 1 191 ? -8.18 -30.984 -6.359 1 96.31 191 LEU B CA 1
ATOM 3716 C C . LEU B 1 191 ? -7.332 -30.969 -5.094 1 96.31 191 LEU B C 1
ATOM 3718 O O . LEU B 1 191 ? -6.238 -31.547 -5.066 1 96.31 191 LEU B O 1
ATOM 3722 N N . LEU B 1 192 ? -7.816 -30.391 -4.047 1 97.5 192 LEU B N 1
ATOM 3723 C CA . LEU B 1 192 ? -7.016 -30.234 -2.838 1 97.5 192 LEU B CA 1
ATOM 3724 C C . LEU B 1 192 ? -7.062 -31.516 -2 1 97.5 192 LEU B C 1
ATOM 3726 O O . LEU B 1 192 ? -8.109 -32.156 -1.899 1 97.5 192 LEU B O 1
ATOM 3730 N N . THR B 1 193 ? -5.941 -31.859 -1.418 1 97.88 193 THR B N 1
ATOM 3731 C CA . THR B 1 193 ? -5.922 -32.844 -0.323 1 97.88 193 THR B CA 1
ATOM 3732 C C . THR B 1 193 ? -6.582 -32.25 0.923 1 97.88 193 THR B C 1
ATOM 3734 O O . THR B 1 193 ? -6.879 -31.047 0.972 1 97.88 193 THR B O 1
ATOM 3737 N N . HIS B 1 194 ? -6.832 -33.188 1.932 1 96.75 194 HIS B N 1
ATOM 3738 C CA . HIS B 1 194 ? -7.305 -32.688 3.213 1 96.75 194 HIS B CA 1
ATOM 3739 C C . HIS B 1 194 ? -6.293 -31.719 3.828 1 96.75 194 HIS B C 1
ATOM 3741 O O . HIS B 1 194 ? -5.098 -32.031 3.877 1 96.75 194 HIS B O 1
ATOM 3747 N N . GLY B 1 195 ? -6.754 -30.5 4.215 1 97.94 195 GLY B N 1
ATOM 3748 C CA . GLY B 1 195 ? -5.863 -29.5 4.773 1 97.94 195 GLY B CA 1
ATOM 3749 C C . GLY B 1 195 ? -5.133 -28.688 3.715 1 97.94 195 GLY B C 1
ATOM 3750 O O . GLY B 1 195 ? -4.246 -27.906 4.035 1 97.94 195 GLY B O 1
ATOM 3751 N N . GLY B 1 196 ? -5.555 -28.953 2.441 1 98.56 196 GLY B N 1
ATOM 3752 C CA . GLY B 1 196 ? -4.926 -28.234 1.344 1 98.56 196 GLY B CA 1
ATOM 3753 C C . GLY B 1 196 ? -5.383 -26.797 1.236 1 98.56 196 GLY B C 1
ATOM 3754 O O . GLY B 1 196 ? -6.355 -26.406 1.88 1 98.56 196 GLY B O 1
ATOM 3755 N N . VAL B 1 197 ? -4.645 -26.016 0.456 1 98.75 197 VAL B N 1
ATOM 3756 C CA . VAL B 1 197 ? -4.859 -24.578 0.426 1 98.75 197 VAL B CA 1
ATOM 3757 C C . VAL B 1 197 ? -4.863 -24.078 -1.02 1 98.75 197 VAL B C 1
ATOM 3759 O O . VAL B 1 197 ? -4.074 -24.547 -1.844 1 98.75 197 VAL B O 1
ATOM 3762 N N . VAL B 1 198 ? -5.801 -23.172 -1.282 1 98.19 198 VAL B N 1
ATOM 3763 C CA . VAL B 1 198 ? -5.738 -22.375 -2.508 1 98.19 198 VAL B CA 1
ATOM 3764 C C . VAL B 1 198 ? -5.23 -20.969 -2.191 1 98.19 198 VAL B C 1
ATOM 3766 O O . VAL B 1 198 ? -5.746 -20.312 -1.288 1 98.19 198 VAL B O 1
ATOM 3769 N N . GLY B 1 199 ? -4.156 -20.578 -2.814 1 97.69 199 GLY B N 1
ATOM 3770 C CA . GLY B 1 199 ? -3.65 -19.219 -2.719 1 97.69 199 GLY B CA 1
ATOM 3771 C C . GLY B 1 199 ? -3.795 -18.438 -4.008 1 97.69 199 GLY B C 1
ATOM 3772 O O . GLY B 1 199 ? -3.727 -19 -5.098 1 97.69 199 GLY B O 1
ATOM 3773 N N . CYS B 1 200 ? -3.953 -17.109 -3.863 1 96.38 200 CYS B N 1
ATOM 3774 C CA . CYS B 1 200 ? -4.152 -16.312 -5.074 1 96.38 200 CYS B CA 1
ATOM 3775 C C . CYS B 1 200 ? -3.748 -14.859 -4.855 1 96.38 200 CYS B C 1
ATOM 3777 O O . CYS B 1 200 ? -3.852 -14.344 -3.74 1 96.38 200 CYS B O 1
ATOM 3779 N N . GLN B 1 201 ? -3.232 -14.266 -5.941 1 95.56 201 GLN B N 1
ATOM 3780 C CA . GLN B 1 201 ? -3.191 -12.805 -5.984 1 95.56 201 GLN B CA 1
ATOM 3781 C C . GLN B 1 201 ? -4.598 -12.219 -5.992 1 95.56 201 GLN B C 1
ATOM 3783 O O . GLN B 1 201 ? -5.453 -12.648 -6.77 1 95.56 201 GLN B O 1
ATOM 3788 N N . ALA B 1 202 ? -4.848 -11.195 -5.16 1 94.94 202 ALA B N 1
ATOM 3789 C CA . ALA B 1 202 ? -6.242 -10.82 -4.934 1 94.94 202 ALA B CA 1
ATOM 3790 C C . ALA B 1 202 ? -6.465 -9.336 -5.223 1 94.94 202 ALA B C 1
ATOM 3792 O O . ALA B 1 202 ? -7.559 -8.812 -4.996 1 94.94 202 ALA B O 1
ATOM 3793 N N . GLY B 1 203 ? -5.469 -8.656 -5.684 1 94.06 203 GLY B N 1
ATOM 3794 C CA . GLY B 1 203 ? -5.656 -7.258 -6.02 1 94.06 203 GLY B CA 1
ATOM 3795 C C . GLY B 1 203 ? -4.918 -6.316 -5.086 1 94.06 203 GLY B C 1
ATOM 3796 O O . GLY B 1 203 ? -3.82 -6.633 -4.617 1 94.06 203 GLY B O 1
ATOM 3797 N N . CYS B 1 204 ? -5.48 -5.09 -4.969 1 95 204 CYS B N 1
ATOM 3798 C CA . CYS B 1 204 ? -4.848 -4.004 -4.234 1 95 204 CYS B CA 1
ATOM 3799 C C . CYS B 1 204 ? -5.789 -3.438 -3.178 1 95 204 CYS B C 1
ATOM 3801 O O . CYS B 1 204 ? -6.984 -3.283 -3.424 1 95 204 CYS B O 1
ATOM 3803 N N . PRO B 1 205 ? -5.254 -3.121 -1.987 1 95.81 205 PRO B N 1
ATOM 3804 C CA . PRO B 1 205 ? -6.125 -2.598 -0.934 1 95.81 205 PRO B CA 1
ATOM 3805 C C . PRO B 1 205 ? -6.422 -1.108 -1.099 1 95.81 205 PRO B C 1
ATOM 3807 O O . PRO B 1 205 ? -7.312 -0.575 -0.431 1 95.81 205 PRO B O 1
ATOM 3810 N N . THR B 1 206 ? -5.688 -0.389 -1.901 1 95.31 206 THR B N 1
ATOM 3811 C CA . THR B 1 206 ? -5.883 1.046 -2.078 1 95.31 206 THR B CA 1
ATOM 3812 C C . THR B 1 206 ? -7.305 1.345 -2.549 1 95.31 206 THR B C 1
ATOM 3814 O O . THR B 1 206 ? -7.793 0.724 -3.494 1 95.31 206 THR B O 1
ATOM 3817 N N . LEU B 1 207 ? -7.945 2.338 -2 1 94.38 207 LEU B N 1
ATOM 3818 C CA . LEU B 1 207 ? -9.375 2.596 -2.145 1 94.38 207 LEU B CA 1
ATOM 3819 C C . LEU B 1 207 ? -9.75 2.789 -3.611 1 94.38 207 LEU B C 1
ATOM 3821 O O . LEU B 1 207 ? -10.789 2.309 -4.059 1 94.38 207 LEU B O 1
ATOM 3825 N N . TRP B 1 208 ? -8.945 3.406 -4.344 1 91.19 208 TRP B N 1
ATOM 3826 C CA . TRP B 1 208 ? -9.344 3.795 -5.695 1 91.19 208 TRP B CA 1
ATOM 3827 C C . TRP B 1 208 ? -9.055 2.674 -6.688 1 91.19 208 TRP B C 1
ATOM 3829 O O . TRP B 1 208 ? -9.305 2.824 -7.887 1 91.19 208 TRP B O 1
ATOM 3839 N N . ARG B 1 209 ? -8.617 1.509 -6.203 1 92.25 209 ARG B N 1
ATOM 3840 C CA . ARG B 1 209 ? -8.352 0.397 -7.109 1 92.25 209 ARG B CA 1
ATOM 3841 C C . ARG B 1 209 ? -8.508 -0.941 -6.395 1 92.25 209 ARG B C 1
ATOM 3843 O O . ARG B 1 209 ? -7.75 -1.881 -6.656 1 92.25 209 ARG B O 1
ATOM 3850 N N . ASN B 1 210 ? -9.469 -0.955 -5.469 1 93.06 210 ASN B N 1
ATOM 3851 C CA . ASN B 1 210 ? -9.57 -2.146 -4.633 1 93.06 210 ASN B CA 1
ATOM 3852 C C . ASN B 1 210 ? -10.742 -3.031 -5.066 1 93.06 210 ASN B C 1
ATOM 3854 O O . ASN B 1 210 ? -11.133 -3.945 -4.34 1 93.06 210 ASN B O 1
ATOM 3858 N N . GLN B 1 211 ? -11.32 -2.857 -6.25 1 91.31 211 GLN B N 1
ATOM 3859 C CA . GLN B 1 211 ? -12.5 -3.605 -6.672 1 91.31 211 GLN B CA 1
ATOM 3860 C C . GLN B 1 211 ? -12.18 -5.09 -6.824 1 91.31 211 GLN B C 1
ATOM 3862 O O . GLN B 1 211 ? -12.984 -5.945 -6.438 1 91.31 211 GLN B O 1
ATOM 3867 N N . THR B 1 212 ? -11 -5.367 -7.41 1 91.62 212 THR B N 1
ATOM 3868 C CA . THR B 1 212 ? -10.602 -6.762 -7.578 1 91.62 212 THR B CA 1
ATOM 3869 C C . THR B 1 212 ? -10.453 -7.449 -6.227 1 91.62 212 THR B C 1
ATOM 3871 O O . THR B 1 212 ? -10.891 -8.594 -6.051 1 91.62 212 THR B O 1
ATOM 3874 N N . LEU B 1 213 ? -9.875 -6.75 -5.289 1 95 213 LEU B N 1
ATOM 3875 C CA . LEU B 1 213 ? -9.711 -7.316 -3.955 1 95 213 LEU B CA 1
ATOM 3876 C C . LEU B 1 213 ? -11.07 -7.582 -3.309 1 95 213 LEU B C 1
ATOM 3878 O O . LEU B 1 213 ? -11.289 -8.641 -2.723 1 95 213 LEU B O 1
ATOM 3882 N N . ILE B 1 214 ? -11.977 -6.645 -3.432 1 94.38 214 ILE B N 1
ATOM 3883 C CA . ILE B 1 214 ? -13.305 -6.773 -2.848 1 94.38 214 ILE B CA 1
ATOM 3884 C C . ILE B 1 214 ? -14 -8 -3.424 1 94.38 214 ILE B C 1
ATOM 3886 O O . ILE B 1 214 ? -14.547 -8.82 -2.682 1 94.38 214 ILE B O 1
ATOM 3890 N N . SER B 1 215 ? -13.93 -8.172 -4.715 1 92.44 215 SER B N 1
ATOM 3891 C CA . SER B 1 215 ? -14.578 -9.297 -5.375 1 92.44 215 SER B CA 1
ATOM 3892 C C . SER B 1 215 ? -13.93 -10.617 -4.969 1 92.44 215 SER B C 1
ATOM 3894 O O . SER B 1 215 ? -14.625 -11.602 -4.711 1 92.44 215 SER B O 1
ATOM 3896 N N . SER B 1 216 ? -12.633 -10.656 -4.93 1 93.62 216 SER B N 1
ATOM 3897 C CA . SER B 1 216 ? -11.914 -11.867 -4.535 1 93.62 216 SER B CA 1
ATOM 3898 C C . SER B 1 216 ? -12.227 -12.25 -3.094 1 93.62 216 SER B C 1
ATOM 3900 O O . SER B 1 216 ? -12.422 -13.422 -2.785 1 93.62 216 SER B O 1
ATOM 3902 N N . TRP B 1 217 ? -12.242 -11.227 -2.256 1 95.31 217 TRP B N 1
ATOM 3903 C CA . TRP B 1 217 ? -12.555 -11.453 -0.85 1 95.31 217 TRP B CA 1
ATOM 3904 C C . TRP B 1 217 ? -13.938 -12.094 -0.695 1 95.31 217 TRP B C 1
ATOM 3906 O O . TRP B 1 217 ? -14.094 -13.078 0.029 1 95.31 217 TRP B O 1
ATOM 3916 N N . ARG B 1 218 ? -14.859 -11.594 -1.402 1 93.56 218 ARG B N 1
ATOM 3917 C CA . ARG B 1 218 ? -16.219 -12.141 -1.362 1 93.56 218 ARG B CA 1
ATOM 3918 C C . ARG B 1 218 ? -16.234 -13.586 -1.837 1 93.56 218 ARG B C 1
ATOM 3920 O O . ARG B 1 218 ? -16.812 -14.453 -1.177 1 93.56 218 ARG B O 1
ATOM 3927 N N . ARG B 1 219 ? -15.609 -13.875 -2.9 1 92.31 219 ARG B N 1
ATOM 3928 C CA . ARG B 1 219 ? -15.578 -15.227 -3.455 1 92.31 219 ARG B CA 1
ATOM 3929 C C . ARG B 1 219 ? -14.914 -16.203 -2.488 1 92.31 219 ARG B C 1
ATOM 3931 O O . ARG B 1 219 ? -15.406 -17.312 -2.273 1 92.31 219 ARG B O 1
ATOM 3938 N N . PHE B 1 220 ? -13.836 -15.797 -1.965 1 95.56 220 PHE B N 1
ATOM 3939 C CA . PHE B 1 220 ? -13.102 -16.672 -1.052 1 95.56 220 PHE B CA 1
ATOM 3940 C C . PHE B 1 220 ? -13.906 -16.922 0.214 1 95.56 220 PHE B C 1
ATOM 3942 O O . PHE B 1 220 ? -14 -18.062 0.675 1 95.56 220 PHE B O 1
ATOM 3949 N N . THR B 1 221 ? -14.508 -15.883 0.773 1 94.5 221 THR B N 1
ATOM 3950 C CA . THR B 1 221 ? -15.227 -16.031 2.031 1 94.5 221 THR B CA 1
ATOM 3951 C C . THR B 1 221 ? -16.484 -16.859 1.834 1 94.5 221 THR B C 1
ATOM 3953 O O . THR B 1 221 ? -16.953 -17.547 2.762 1 94.5 221 THR B O 1
ATOM 3956 N N . GLU B 1 222 ? -16.969 -16.906 0.663 1 92.69 222 GLU B N 1
ATOM 3957 C CA . GLU B 1 222 ? -18.141 -17.719 0.35 1 92.69 222 GLU B CA 1
ATOM 3958 C C . GLU B 1 222 ? -17.75 -19.172 0.086 1 92.69 222 GLU B C 1
ATOM 3960 O O . GLU B 1 222 ? -18.562 -20.078 0.301 1 92.69 222 GLU B O 1
ATOM 3965 N N . SER B 1 223 ? -16.531 -19.391 -0.279 1 93.25 223 SER B N 1
ATOM 3966 C CA . SER B 1 223 ? -16.141 -20.688 -0.808 1 93.25 223 SER B CA 1
ATOM 3967 C C . SER B 1 223 ? -15.352 -21.5 0.22 1 93.25 223 SER B C 1
ATOM 3969 O O . SER B 1 223 ? -15.219 -22.719 0.095 1 93.25 223 SER B O 1
ATOM 3971 N N . PHE B 1 224 ? -14.805 -20.828 1.221 1 96.44 224 PHE B N 1
ATOM 3972 C CA . PHE B 1 224 ? -13.867 -21.516 2.102 1 96.44 224 PHE B CA 1
ATOM 3973 C C . PHE B 1 224 ? -14.281 -21.344 3.561 1 96.44 224 PHE B C 1
ATOM 3975 O O . PHE B 1 224 ? -14.852 -20.328 3.939 1 96.44 224 PHE B O 1
ATOM 3982 N N . GLY B 1 225 ? -13.992 -22.391 4.344 1 96.38 225 GLY B N 1
ATOM 3983 C CA . GLY B 1 225 ? -14.203 -22.312 5.781 1 96.38 225 GLY B CA 1
ATOM 3984 C C . GLY B 1 225 ? -13.195 -21.422 6.484 1 96.38 225 GLY B C 1
ATOM 3985 O O . GLY B 1 225 ? -13.508 -20.828 7.523 1 96.38 225 GLY B O 1
ATOM 3986 N N . THR B 1 226 ? -12.016 -21.375 5.934 1 97.94 226 THR B N 1
ATOM 3987 C CA . THR B 1 226 ? -10.945 -20.516 6.414 1 97.94 226 THR B CA 1
ATOM 3988 C C . THR B 1 226 ? -10.391 -19.656 5.281 1 97.94 226 THR B C 1
ATOM 3990 O O . THR B 1 226 ? -10.062 -20.172 4.211 1 97.94 226 THR B O 1
ATOM 3993 N N . VAL B 1 227 ? -10.367 -18.375 5.52 1 97.88 227 VAL B N 1
ATOM 3994 C CA . VAL B 1 227 ? -9.742 -17.453 4.578 1 97.88 227 VAL B CA 1
ATOM 3995 C C . VAL B 1 227 ? -8.68 -16.609 5.297 1 97.88 227 VAL B C 1
ATOM 3997 O O . VAL B 1 227 ? -8.945 -16.031 6.348 1 97.88 227 VAL B O 1
ATOM 4000 N N . LEU B 1 228 ? -7.477 -16.625 4.758 1 98.5 228 LEU B N 1
ATOM 4001 C CA . LEU B 1 228 ? -6.375 -15.82 5.281 1 98.5 228 LEU B CA 1
ATOM 4002 C C . LEU B 1 228 ? -5.984 -14.727 4.289 1 98.5 228 LEU B C 1
ATOM 4004 O O . LEU B 1 228 ? -5.598 -15.023 3.154 1 98.5 228 LEU B O 1
ATOM 4008 N N . TYR B 1 229 ? -6.145 -13.531 4.719 1 98.12 229 TYR B N 1
ATOM 4009 C CA . TYR B 1 229 ? -5.703 -12.352 3.982 1 98.12 229 TYR B CA 1
ATOM 4010 C C . TYR B 1 229 ? -4.234 -12.047 4.266 1 98.12 229 TYR B C 1
ATOM 4012 O O . TYR B 1 229 ? -3.754 -12.266 5.379 1 98.12 229 TYR B O 1
ATOM 4020 N N . TYR B 1 230 ? -3.525 -11.57 3.266 1 97.88 230 TYR B N 1
ATOM 4021 C CA . TYR B 1 230 ? -2.211 -10.969 3.475 1 97.88 230 TYR B CA 1
ATOM 4022 C C . TYR B 1 230 ? -2.02 -9.75 2.586 1 97.88 230 TYR B C 1
ATOM 4024 O O . TYR B 1 230 ? -1.928 -9.867 1.361 1 97.88 230 TYR B O 1
ATOM 4032 N N . GLY B 1 231 ? -1.962 -8.578 3.17 1 97.25 231 GLY B N 1
ATOM 4033 C CA . GLY B 1 231 ? -1.623 -7.359 2.455 1 97.25 231 GLY B CA 1
ATOM 4034 C C . GLY B 1 231 ? -0.15 -7.008 2.539 1 97.25 231 GLY B C 1
ATOM 4035 O O . GLY B 1 231 ? 0.389 -6.832 3.635 1 97.25 231 GLY B O 1
ATOM 4036 N N . SER B 1 232 ? 0.509 -6.914 1.388 1 95.81 232 SER B N 1
ATOM 4037 C CA . SER B 1 232 ? 1.936 -6.609 1.383 1 95.81 232 SER B CA 1
ATOM 4038 C C . SER B 1 232 ? 2.18 -5.105 1.464 1 95.81 232 SER B C 1
ATOM 4040 O O . SER B 1 232 ? 1.999 -4.387 0.479 1 95.81 232 SER B O 1
ATOM 4042 N N . ASP B 1 233 ? 2.707 -4.602 2.533 1 92.44 233 ASP B N 1
ATOM 4043 C CA . ASP B 1 233 ? 2.984 -3.184 2.75 1 92.44 233 ASP B CA 1
ATOM 4044 C C . ASP B 1 233 ? 4.035 -2.674 1.768 1 92.44 233 ASP B C 1
ATOM 4046 O O . ASP B 1 233 ? 3.992 -1.517 1.348 1 92.44 233 ASP B O 1
ATOM 4050 N N . GLU B 1 234 ? 4.867 -3.545 1.396 1 95.38 234 GLU B N 1
ATOM 4051 C CA . GLU B 1 234 ? 6.039 -3.092 0.656 1 95.38 234 GLU B CA 1
ATOM 4052 C C . GLU B 1 234 ? 5.871 -3.318 -0.843 1 95.38 234 GLU B C 1
ATOM 4054 O O . GLU B 1 234 ? 6.691 -2.863 -1.643 1 95.38 234 GLU B O 1
ATOM 4059 N N . HIS B 1 235 ? 4.848 -3.99 -1.344 1 94.38 235 HIS B N 1
ATOM 4060 C CA . HIS B 1 235 ? 4.605 -4.211 -2.766 1 94.38 235 HIS B CA 1
ATOM 4061 C C . HIS B 1 235 ? 3.262 -3.633 -3.193 1 94.38 235 HIS B C 1
ATOM 4063 O O . HIS B 1 235 ? 3.029 -3.402 -4.383 1 94.38 235 HIS B O 1
ATOM 4069 N N . GLU B 1 236 ? 2.271 -3.418 -2.434 1 91.25 236 GLU B N 1
ATOM 4070 C CA . GLU B 1 236 ? 0.988 -2.762 -2.668 1 91.25 236 GLU B CA 1
ATOM 4071 C C . GLU B 1 236 ? -0.105 -3.781 -2.971 1 91.25 236 GLU B C 1
ATOM 4073 O O . GLU B 1 236 ? -1.283 -3.428 -3.061 1 91.25 236 GLU B O 1
ATOM 4078 N N . TRP B 1 237 ? 0.219 -5.031 -3.207 1 95.31 237 TRP B N 1
ATOM 4079 C CA . TRP B 1 237 ? -0.759 -6.051 -3.58 1 95.31 237 TRP B CA 1
ATOM 4080 C C . TRP B 1 237 ? -1.228 -6.828 -2.355 1 95.31 237 TRP B C 1
ATOM 4082 O O . TRP B 1 237 ? -0.58 -6.797 -1.308 1 95.31 237 TRP B O 1
ATOM 4092 N N . ALA B 1 238 ? -2.348 -7.457 -2.521 1 97.19 238 ALA B N 1
ATOM 4093 C CA . ALA B 1 238 ? -2.934 -8.32 -1.497 1 97.19 238 ALA B CA 1
ATOM 4094 C C . ALA B 1 238 ? -3.154 -9.727 -2.027 1 97.19 238 ALA B C 1
ATOM 4096 O O . ALA B 1 238 ? -3.236 -9.938 -3.24 1 97.19 238 ALA B O 1
ATOM 4097 N N . PHE B 1 239 ? -3.211 -10.656 -1.103 1 97.81 239 PHE B N 1
ATOM 4098 C CA . PHE B 1 239 ? -3.291 -12.078 -1.415 1 97.81 239 PHE B CA 1
ATOM 4099 C C . PHE B 1 239 ? -4.281 -12.781 -0.492 1 97.81 239 PHE B C 1
ATOM 4101 O O . PHE B 1 239 ? -4.559 -12.297 0.608 1 97.81 239 PHE B O 1
ATOM 4108 N N . LEU B 1 240 ? -4.84 -13.82 -1.003 1 97.81 240 LEU B N 1
ATOM 4109 C CA . LEU B 1 240 ? -5.766 -14.625 -0.211 1 97.81 240 LEU B CA 1
ATOM 4110 C C . LEU B 1 240 ? -5.371 -16.094 -0.239 1 97.81 240 LEU B C 1
ATOM 4112 O O . LEU B 1 240 ? -4.938 -16.609 -1.273 1 97.81 240 LEU B O 1
ATOM 4116 N N . SER B 1 241 ? -5.469 -16.734 0.891 1 98.5 241 SER B N 1
ATOM 4117 C CA . SER B 1 241 ? -5.344 -18.188 1.047 1 98.5 241 SER B CA 1
ATOM 4118 C C . SER B 1 241 ? -6.613 -18.797 1.638 1 98.5 241 SER B C 1
ATOM 4120 O O . SER B 1 241 ? -7.164 -18.266 2.605 1 98.5 241 SER B O 1
ATOM 4122 N N . GLY B 1 242 ? -7.102 -19.828 1.027 1 97.81 242 GLY B N 1
ATOM 4123 C CA . GLY B 1 242 ? -8.328 -20.453 1.482 1 97.81 242 GLY B CA 1
ATOM 4124 C C . GLY B 1 242 ? -8.18 -21.938 1.757 1 97.81 242 GLY B C 1
ATOM 4125 O O . GLY B 1 242 ? -7.473 -22.641 1.031 1 97.81 242 GLY B O 1
ATOM 4126 N N . ARG B 1 243 ? -8.828 -22.375 2.844 1 97.12 243 ARG B N 1
ATOM 4127 C CA . ARG B 1 243 ? -8.961 -23.797 3.209 1 97.12 243 ARG B CA 1
ATOM 4128 C C . ARG B 1 243 ? -10.422 -24.188 3.342 1 97.12 243 ARG B C 1
ATOM 4130 O O . ARG B 1 243 ? -11.242 -23.406 3.834 1 97.12 243 ARG B O 1
ATOM 4137 N N . ALA B 1 244 ? -10.625 -25.406 2.957 1 95.5 244 ALA B N 1
ATOM 4138 C CA . ALA B 1 244 ? -12.008 -25.875 3.016 1 95.5 244 ALA B CA 1
ATOM 4139 C C . ALA B 1 244 ? -12.484 -26 4.461 1 95.5 244 ALA B C 1
ATOM 4141 O O . ALA B 1 244 ? -13.641 -25.688 4.77 1 95.5 244 ALA B O 1
ATOM 4142 N N . ASP B 1 245 ? -11.703 -26.5 5.336 1 96.31 245 ASP B N 1
ATOM 4143 C CA . ASP B 1 245 ? -12.109 -26.703 6.723 1 96.31 245 ASP B CA 1
ATOM 4144 C C . ASP B 1 245 ? -11.914 -25.422 7.535 1 96.31 245 ASP B C 1
ATOM 4146 O O . ASP B 1 245 ? -11.32 -24.453 7.051 1 96.31 245 ASP B O 1
ATOM 4150 N N . VAL B 1 246 ? -12.469 -25.391 8.734 1 97.12 246 VAL B N 1
ATOM 4151 C CA . VAL B 1 246 ? -12.445 -24.219 9.594 1 97.12 246 VAL B CA 1
ATOM 4152 C C . VAL B 1 246 ? -11.281 -24.328 10.578 1 97.12 246 VAL B C 1
ATOM 4154 O O . VAL B 1 246 ? -11.141 -25.328 11.289 1 97.12 246 VAL B O 1
ATOM 4157 N N . LEU B 1 247 ? -10.438 -23.375 10.477 1 96.88 247 LEU B N 1
ATOM 4158 C CA . LEU B 1 247 ? -9.375 -23.219 11.461 1 96.88 247 LEU B CA 1
ATOM 4159 C C . LEU B 1 247 ? -9.688 -22.062 12.414 1 96.88 247 LEU B C 1
ATOM 4161 O O . LEU B 1 247 ? -10.148 -21 11.984 1 96.88 247 LEU B O 1
ATOM 4165 N N . ASP B 1 248 ? -9.445 -22.203 13.664 1 94.19 248 ASP B N 1
ATOM 4166 C CA . ASP B 1 248 ? -9.805 -21.234 14.688 1 94.19 248 ASP B CA 1
ATOM 4167 C C . ASP B 1 248 ? -8.969 -19.953 14.555 1 94.19 248 ASP B C 1
ATOM 4169 O O . ASP B 1 248 ? -9.484 -18.844 14.711 1 94.19 248 ASP B O 1
ATOM 4173 N N . ASP B 1 249 ? -7.672 -20.125 14.352 1 96.19 249 ASP B N 1
ATOM 4174 C CA . ASP B 1 249 ? -6.785 -18.969 14.32 1 96.19 249 ASP B CA 1
ATOM 4175 C C . ASP B 1 249 ? -5.691 -19.141 13.266 1 96.19 249 ASP B C 1
ATOM 4177 O O . ASP B 1 249 ? -4.52 -19.328 13.602 1 96.19 249 ASP B O 1
ATOM 4181 N N . PRO B 1 250 ? -6.117 -19.016 12.016 1 97.44 250 PRO B N 1
ATOM 4182 C CA . PRO B 1 250 ? -5.137 -19.219 10.945 1 97.44 250 PRO B CA 1
ATOM 4183 C C . PRO B 1 250 ? -3.982 -18.219 11 1 97.44 250 PRO B C 1
ATOM 4185 O O . PRO B 1 250 ? -2.857 -18.547 10.617 1 97.44 250 PRO B O 1
ATOM 4188 N N . ARG B 1 251 ? -4.234 -17.031 11.539 1 95.88 251 ARG B N 1
ATOM 4189 C CA . ARG B 1 251 ? -3.203 -16 11.641 1 95.88 251 ARG B CA 1
ATOM 4190 C C . ARG B 1 251 ? -2.08 -16.438 12.57 1 95.88 251 ARG B C 1
ATOM 4192 O O . ARG B 1 251 ? -0.908 -16.422 12.188 1 95.88 251 ARG B O 1
ATOM 4199 N N . THR B 1 252 ? -2.441 -16.844 13.734 1 95.62 252 THR B N 1
ATOM 4200 C CA . THR B 1 252 ? -1.456 -17.312 14.703 1 95.62 252 THR B CA 1
ATOM 4201 C C . THR B 1 252 ? -0.748 -18.562 14.203 1 95.62 252 THR B C 1
ATOM 4203 O O . THR B 1 252 ? 0.459 -18.719 14.398 1 95.62 252 THR B O 1
ATOM 4206 N N . LEU B 1 253 ? -1.481 -19.406 13.516 1 95.88 253 LEU B N 1
ATOM 4207 C CA . LEU B 1 253 ? -0.918 -20.641 12.984 1 95.88 253 LEU B CA 1
ATOM 4208 C C . LEU B 1 253 ? 0.238 -20.344 12.039 1 95.88 253 LEU B C 1
ATOM 4210 O O . LEU B 1 253 ? 1.335 -20.891 12.203 1 95.88 253 LEU B O 1
ATOM 4214 N N . VAL B 1 254 ? 0.046 -19.453 11.094 1 96.38 254 VAL B N 1
ATOM 4215 C CA . VAL B 1 254 ? 1.083 -19.203 10.094 1 96.38 254 VAL B CA 1
ATOM 4216 C C . VAL B 1 254 ? 2.221 -18.406 10.727 1 96.38 254 VAL B C 1
ATOM 4218 O O . VAL B 1 254 ? 3.391 -18.594 10.383 1 96.38 254 VAL B O 1
ATOM 4221 N N . ALA B 1 255 ? 1.921 -17.531 11.648 1 94.56 255 ALA B N 1
ATOM 4222 C CA . ALA B 1 255 ? 2.941 -16.734 12.32 1 94.56 255 ALA B CA 1
ATOM 4223 C C . ALA B 1 255 ? 3.887 -17.609 13.133 1 94.56 255 ALA B C 1
ATOM 4225 O O . ALA B 1 255 ? 5.098 -17.375 13.156 1 94.56 255 ALA B O 1
ATOM 4226 N N . GLU B 1 256 ? 3.369 -18.594 13.719 1 92.81 256 GLU B N 1
ATOM 4227 C CA . GLU B 1 256 ? 4.184 -19.484 14.531 1 92.81 256 GLU B CA 1
ATOM 4228 C C . GLU B 1 256 ? 5.016 -20.422 13.656 1 92.81 256 GLU B C 1
ATOM 4230 O O . GLU B 1 256 ? 6.125 -20.812 14.039 1 92.81 256 GLU B O 1
ATOM 4235 N N . LYS B 1 257 ? 4.551 -20.719 12.516 1 93.81 257 LYS B N 1
ATOM 4236 C CA . LYS B 1 257 ? 5.199 -21.672 11.641 1 93.81 257 LYS B CA 1
ATOM 4237 C C . LYS B 1 257 ? 6.387 -21.047 10.914 1 93.81 257 LYS B C 1
ATOM 4239 O O . LYS B 1 257 ? 7.375 -21.719 10.625 1 93.81 257 LYS B O 1
ATOM 4244 N N . ILE B 1 258 ? 6.359 -19.766 10.609 1 92.81 258 ILE B N 1
ATOM 4245 C CA . ILE B 1 258 ? 7.371 -19.156 9.758 1 92.81 258 ILE B CA 1
ATOM 4246 C C . ILE B 1 258 ? 8.742 -19.281 10.414 1 92.81 258 ILE B C 1
ATOM 4248 O O . ILE B 1 258 ? 9.742 -19.516 9.727 1 92.81 258 ILE B O 1
ATOM 4252 N N . GLY B 1 259 ? 8.914 -19.125 11.617 1 79.88 259 GLY B N 1
ATOM 4253 C CA . GLY B 1 259 ? 10.18 -19.25 12.328 1 79.88 259 GLY B CA 1
ATOM 4254 C C . GLY B 1 259 ? 10.766 -20.641 12.258 1 79.88 259 GLY B C 1
ATOM 4255 O O . GLY B 1 259 ? 11.977 -20.828 12.414 1 79.88 259 GLY B O 1
ATOM 4256 N N . LYS B 1 260 ? 10.016 -21.609 11.844 1 81.56 260 LYS B N 1
ATOM 4257 C CA . LYS B 1 260 ? 10.438 -23.016 11.867 1 81.56 260 LYS B CA 1
ATOM 4258 C C . LYS B 1 260 ? 10.602 -23.562 10.453 1 81.56 260 LYS B C 1
ATOM 4260 O O . LYS B 1 260 ? 11.25 -24.594 10.258 1 81.56 260 LYS B O 1
ATOM 4265 N N . ALA B 1 261 ? 10.008 -22.906 9.508 1 76 261 ALA B N 1
ATOM 4266 C CA . ALA B 1 261 ? 9.898 -23.469 8.164 1 76 261 ALA B CA 1
ATOM 4267 C C . ALA B 1 261 ? 11.164 -23.188 7.352 1 76 261 ALA B C 1
ATOM 4269 O O . ALA B 1 261 ? 11.414 -23.859 6.344 1 76 261 ALA B O 1
ATOM 4270 N N . GLY B 1 262 ? 11.961 -22.234 7.809 1 73.5 262 GLY B N 1
ATOM 4271 C CA . GLY B 1 262 ? 13.18 -21.906 7.078 1 73.5 262 GLY B CA 1
ATOM 4272 C C . GLY B 1 262 ? 12.914 -21.312 5.711 1 73.5 262 GLY B C 1
ATOM 4273 O O . GLY B 1 262 ? 13.781 -21.344 4.832 1 73.5 262 GLY B O 1
ATOM 4274 N N . ILE B 1 263 ? 11.734 -21.016 5.344 1 73.25 263 ILE B N 1
ATOM 4275 C CA . ILE B 1 263 ? 11.422 -20.547 3.996 1 73.25 263 ILE B CA 1
ATOM 4276 C C . ILE B 1 263 ? 11.195 -19.031 4.016 1 73.25 263 ILE B C 1
ATOM 4278 O O . ILE B 1 263 ? 11.188 -18.391 2.965 1 73.25 263 ILE B O 1
ATOM 4282 N N . GLY B 1 264 ? 10.891 -18.453 5.312 1 62.62 264 GLY B N 1
ATOM 4283 C CA . GLY B 1 264 ? 10.414 -17.094 5.5 1 62.62 264 GLY B CA 1
ATOM 4284 C C . GLY B 1 264 ? 11.328 -16.25 6.367 1 62.62 264 GLY B C 1
ATOM 4285 O O . GLY B 1 264 ? 12.203 -16.781 7.051 1 62.62 264 GLY B O 1
ATOM 4286 N N . GLU B 1 265 ? 12.391 -15.492 5.652 1 68.5 265 GLU B N 1
ATOM 4287 C CA . GLU B 1 265 ? 13.055 -14.461 6.449 1 68.5 265 GLU B CA 1
ATOM 4288 C C . GLU B 1 265 ? 13.789 -13.461 5.559 1 68.5 265 GLU B C 1
ATOM 4290 O O . GLU B 1 265 ? 14.664 -12.734 6.027 1 68.5 265 GLU B O 1
ATOM 4295 N N . SER B 1 266 ? 13.227 -13.57 4.473 1 87.88 266 SER B N 1
ATOM 4296 C CA . SER B 1 266 ? 13.883 -12.586 3.615 1 87.88 266 SER B CA 1
ATOM 4297 C C . SER B 1 266 ? 13.078 -11.289 3.541 1 87.88 266 SER B C 1
ATOM 4299 O O . SER B 1 266 ? 13.633 -10.195 3.633 1 87.88 266 SER B O 1
ATOM 4301 N N . THR B 1 267 ? 11.703 -11.477 3.387 1 92.75 267 THR B N 1
ATOM 4302 C CA . THR B 1 267 ? 10.938 -10.242 3.238 1 92.75 267 THR B CA 1
ATOM 4303 C C . THR B 1 267 ? 9.797 -10.188 4.246 1 92.75 267 THR B C 1
ATOM 4305 O O . THR B 1 267 ? 9.016 -9.234 4.262 1 92.75 267 THR B O 1
ATOM 4308 N N . MET B 1 268 ? 9.609 -11.188 5.004 1 93.25 268 MET B N 1
ATOM 4309 C CA . MET B 1 268 ? 8.57 -11.211 6.031 1 93.25 268 MET B CA 1
ATOM 4310 C C . MET B 1 268 ? 9.008 -12.047 7.23 1 93.25 268 MET B C 1
ATOM 4312 O O . MET B 1 268 ? 9.922 -12.867 7.117 1 93.25 268 MET B O 1
ATOM 4316 N N . ASP B 1 269 ? 8.43 -11.75 8.352 1 92.88 269 ASP B N 1
ATOM 4317 C CA . ASP B 1 269 ? 8.672 -12.453 9.602 1 92.88 269 ASP B CA 1
ATOM 4318 C C . ASP B 1 269 ? 7.379 -12.656 10.383 1 92.88 269 ASP B C 1
ATOM 4320 O O . ASP B 1 269 ? 6.285 -12.508 9.836 1 92.88 269 ASP B O 1
ATOM 4324 N N . GLU B 1 270 ? 7.551 -13.148 11.586 1 93.44 270 GLU B N 1
ATOM 4325 C CA . GLU B 1 270 ? 6.398 -13.406 12.445 1 93.44 270 GLU B CA 1
ATOM 4326 C C . GLU B 1 270 ? 5.543 -12.156 12.617 1 93.44 270 GLU B C 1
ATOM 4328 O O . GLU B 1 270 ? 4.316 -12.219 12.523 1 93.44 270 GLU B O 1
ATOM 4333 N N . ASP B 1 271 ? 6.141 -10.984 12.82 1 92.81 271 ASP B N 1
ATOM 4334 C CA . ASP B 1 271 ? 5.422 -9.734 13.008 1 92.81 271 ASP B CA 1
ATOM 4335 C C . ASP B 1 271 ? 4.621 -9.367 11.758 1 92.81 271 ASP B C 1
ATOM 4337 O O . ASP B 1 271 ? 3.467 -8.945 11.859 1 92.81 271 ASP B O 1
ATOM 4341 N N . ALA B 1 272 ? 5.242 -9.562 10.656 1 94.25 272 ALA B N 1
ATOM 4342 C CA . ALA B 1 272 ? 4.547 -9.289 9.406 1 94.25 272 ALA B CA 1
ATOM 4343 C C . ALA B 1 272 ? 3.305 -10.164 9.266 1 94.25 272 ALA B C 1
ATOM 4345 O O . ALA B 1 272 ? 2.236 -9.68 8.883 1 94.25 272 ALA B O 1
ATOM 4346 N N . LEU B 1 273 ? 3.404 -11.438 9.586 1 95 273 LEU B N 1
ATOM 4347 C CA . LEU B 1 273 ? 2.287 -12.359 9.43 1 95 273 LEU B CA 1
ATOM 4348 C C . LEU B 1 273 ? 1.197 -12.07 10.461 1 95 273 LEU B C 1
ATOM 4350 O O . LEU B 1 273 ? 0.01 -12.25 10.18 1 95 273 LEU B O 1
ATOM 4354 N N . LEU B 1 274 ? 1.569 -11.594 11.594 1 93.25 274 LEU B N 1
ATOM 4355 C CA . LEU B 1 274 ? 0.588 -11.281 12.625 1 93.25 274 LEU B CA 1
ATOM 4356 C C . LEU B 1 274 ? -0.179 -10.008 12.273 1 93.25 274 LEU B C 1
ATOM 4358 O O . LEU B 1 274 ? -1.328 -9.844 12.688 1 93.25 274 LEU B O 1
ATOM 4362 N N . THR B 1 275 ? 0.402 -9.18 11.477 1 93.69 275 THR B N 1
ATOM 4363 C CA . THR B 1 275 ? -0.211 -7.871 11.305 1 93.69 275 THR B CA 1
ATOM 4364 C C . THR B 1 275 ? -0.748 -7.711 9.883 1 93.69 275 THR B C 1
ATOM 4366 O O . THR B 1 275 ? -1.861 -7.223 9.688 1 93.69 275 THR B O 1
ATOM 4369 N N . ASN B 1 276 ? -0.067 -8.234 8.883 1 95.38 276 ASN B N 1
ATOM 4370 C CA . ASN B 1 276 ? -0.457 -8.039 7.488 1 95.38 276 ASN B CA 1
ATOM 4371 C C . ASN B 1 276 ? -1.543 -9.031 7.074 1 95.38 276 ASN B C 1
ATOM 4373 O O . ASN B 1 276 ? -1.993 -9.016 5.926 1 95.38 276 ASN B O 1
ATOM 4377 N N . THR B 1 277 ? -2.018 -9.828 8.031 1 96.12 277 THR B N 1
ATOM 4378 C CA . THR B 1 277 ? -3.066 -10.789 7.715 1 96.12 277 THR B CA 1
ATOM 4379 C C . THR B 1 277 ? -4.434 -10.25 8.125 1 96.12 277 THR B C 1
ATOM 4381 O O . THR B 1 277 ? -5.457 -10.906 7.898 1 96.12 277 THR B O 1
ATOM 4384 N N . VAL B 1 278 ? -4.5 -9.055 8.695 1 94.75 278 VAL B N 1
ATOM 4385 C CA . VAL B 1 278 ? -5.773 -8.414 9 1 94.75 278 VAL B CA 1
ATOM 4386 C C . VAL B 1 278 ? -6.227 -7.57 7.812 1 94.75 278 VAL B C 1
ATOM 4388 O O . VAL B 1 278 ? -5.531 -6.633 7.406 1 94.75 278 VAL B O 1
ATOM 4391 N N . PRO B 1 279 ? -7.391 -7.922 7.25 1 95.88 279 PRO B N 1
ATOM 4392 C CA . PRO B 1 279 ? -7.875 -7.164 6.094 1 95.88 279 PRO B CA 1
ATOM 4393 C C . PRO B 1 279 ? -8.109 -5.688 6.41 1 95.88 279 PRO B C 1
ATOM 4395 O O . PRO B 1 279 ? -8.312 -5.324 7.574 1 95.88 279 PRO B O 1
ATOM 4398 N N . PRO B 1 280 ? -8 -4.844 5.391 1 95.12 280 PRO B N 1
ATOM 4399 C CA . PRO B 1 280 ? -8.289 -3.424 5.602 1 95.12 280 PRO B CA 1
ATOM 4400 C C . PRO B 1 280 ? -9.695 -3.182 6.141 1 95.12 280 PRO B C 1
ATOM 4402 O O . PRO B 1 280 ? -10.57 -4.039 6 1 95.12 280 PRO B O 1
ATOM 4405 N N . PHE B 1 281 ? -9.898 -2.023 6.734 1 93.88 281 PHE B N 1
ATOM 4406 C CA . PHE B 1 281 ? -11.141 -1.621 7.387 1 93.88 281 PHE B CA 1
ATOM 4407 C C . PHE B 1 281 ? -12.32 -1.765 6.438 1 93.88 281 PHE B C 1
ATOM 4409 O O . PHE B 1 281 ? -13.344 -2.363 6.793 1 93.88 281 PHE B O 1
ATOM 4416 N N . SER B 1 282 ? -12.172 -1.312 5.262 1 90.5 282 SER B N 1
ATOM 4417 C CA . SER B 1 282 ? -13.281 -1.291 4.316 1 90.5 282 SER B CA 1
ATOM 4418 C C . SER B 1 282 ? -13.68 -2.703 3.9 1 90.5 282 SER B C 1
ATOM 4420 O O . SER B 1 282 ? -14.844 -2.959 3.584 1 90.5 282 SER B O 1
ATOM 4422 N N . LEU B 1 283 ? -12.703 -3.594 3.848 1 92.06 283 LEU B N 1
ATOM 4423 C CA . LEU B 1 283 ? -12.961 -4.969 3.438 1 92.06 283 LEU B CA 1
ATOM 4424 C C . LEU B 1 283 ? -13.695 -5.734 4.531 1 92.06 283 LEU B C 1
ATOM 4426 O O . LEU B 1 283 ? -14.5 -6.625 4.242 1 92.06 283 LEU B O 1
ATOM 4430 N N . ARG B 1 284 ? -13.445 -5.391 5.75 1 90.94 284 ARG B N 1
ATOM 4431 C CA . ARG B 1 284 ? -14.039 -6.09 6.887 1 90.94 284 ARG B CA 1
ATOM 4432 C C . ARG B 1 284 ? -15.484 -5.648 7.102 1 90.94 284 ARG B C 1
ATOM 4434 O O . ARG B 1 284 ? -16.25 -6.324 7.789 1 90.94 284 ARG B O 1
ATOM 4441 N N . ARG B 1 285 ? -15.844 -4.523 6.582 1 81.81 285 ARG B N 1
ATOM 4442 C CA . ARG B 1 285 ? -17.188 -3.984 6.801 1 81.81 285 ARG B CA 1
ATOM 4443 C C . ARG B 1 285 ? -18.109 -4.312 5.629 1 81.81 285 ARG B C 1
ATOM 4445 O O . ARG B 1 285 ? -19.234 -3.82 5.559 1 81.81 285 ARG B O 1
ATOM 4452 N N . GLN B 1 286 ? -17.609 -5.102 4.715 1 74.25 286 GLN B N 1
ATOM 4453 C CA . GLN B 1 286 ? -18.453 -5.531 3.611 1 74.25 286 GLN B CA 1
ATOM 4454 C C . GLN B 1 286 ? -19.375 -6.672 4.039 1 74.25 286 GLN B C 1
ATOM 4456 O O . GLN B 1 286 ? -19.047 -7.438 4.945 1 74.25 286 GLN B O 1
#

InterPro domains:
  IPR001045 Spermidine/spermine synthases [MF_00198] (4-286)
  IPR029063 S-adenosyl-L-methionine-dependent methyltransferase superfamily [G3DSA:3.40.50.150] (54-286)
  IPR029063 S-adenosyl-L-methionine-dependent methyltransferase superfamily [SSF53335] (6-271)
  IPR030374 Polyamine biosynthesis domain [PS51006] (1-257)

Secondary structure (DSSP, 8-state):
---EEEEEEEETTEEEEEEESEEEEEEE-SS-EEEEEEETTEEEEEETTEEEEETTTHHHHHHHHHHHHHHHSS--SEEEEEE-SSSHHHHHHHHTT-SEEEEE-S-HHHHHHHHHH-SSS--HHHHHHHHHT-SSEEEE-S-HHHHHHHHHHHT--EEEEEEE-PPP-S-TT-GGGGGSSHHHHHHHHHTEEEEEEEEEEEE--SGGG-HHHHHHHHHHHHH-SEEEEEE-TTTS-EEEEEESSPPS-HHHHHHHHHHHHSSSTTT--HHHHHHTTSPPHHHHT-/---EEEEEEEETTEEEEEEESEEEEEEE-SS-EEEEEEETTEEEEEETTEEEEETTTHHHHHHHHHHHHHHHSS--SEEEEEE-SSSHHHHHHHHTT-SEEEEE-S-HHHHHHHHHH-SSS--HHHHHHHHHT-SSEEEE-S-HHHHHHHHHHHT--EEEEEEE-PPP-S-TT-GGGGGSSHHHHHHHHHTEEEEEEEEEEEE--SGGG-HHHHHHHHHHHHH-SEEEEEE-TTTS-EEEEEESS--S-HHHHHHHHHHHHSS--SS--HHHHHHTTSPPHHHHT-

Radius of gyration: 25.02 Å; Cα contacts (8 Å, |Δi|>4): 1295; chains: 2; bounding box: 37×75×58 Å